Protein AF-A0A9D1IYU9-F1 (afdb_monomer_lite)

Foldseek 3Di:
DDDDDDDDDPDDDPPPPVVVVVVVVVVVVLPDDDDDDDDDDDDDDDDDDDDDDDDDDDDDDDDDDDDDDDDDDDDDDDDDDDDDDDDDDDDDDDDDDDDDDDDDDDDDDDDDDDDDDDDDDDDDDDDDPDDDDPDPPPDDPPPPVVVVVVVVVVVVVVVVVVVVVVVVVLVVVLVVQQDPVVVVVVCLVVCDLVVQVVVLVSQADADADPLDDPVVCSCFLPSVLVVPWDKDWDFDPPADPQKTKIFIDTPNHTFWIWIKHFDVPADSDPPGGHMDTPDIGTDCCSRPPDKAKAKEKEFPQKFKDKNNHTDDPVQWDPDQGDLPQPDPLCSVCSVRMTMGIGIRHDGAIDIWIAHNVRHTFDFPDDDRRYTYTHDDFAADKAKEKEFPQKFKGWQNHTDDPVQWPPDWDFPPQCPQVVVFFDTGTITMGIDGRDNDDIDMWIAHNVRHTWDAFDDDPRHTYTHHHADPVQCVVCVVVVVLLVVLVLCCVQCPPVCNVVSLVSNVVQADCSFPVNVVSVVVSVVCPPPGDHGDDAFPDKGKARWADRPDFKIKIKIFGHHPNHGFWIKIWMWGADPNDIHTHGMDIGGDD

Radius of gyration: 52.61 Å; chains: 1; bounding box: 148×77×118 Å

pLDDT: mean 76.28, std 24.3, range [25.34, 98.38]

Sequence (589 aa):
MSEENKGFDFTGLSADEDFDSFLESIRRDLDGTPAPRPAAPTAVEDRPEPAEERPAPRRAARAEKAQEPEPKAAAPRAAGTGASAEEQPPAKRERRPAKERRETDEARPVPAQREARPKPVRRQAPEIKWNPPPEEEEPPVRRGGFARALILYALVLLVVIAAGLAVLWKYLEAYEFTRPENVMEQFEQMANEQYWETAVTSSFVVSPSEFETESALVDELCLSLLRDGQMSYVEDEGYTDEAPIYLVSVNGIELCRVYMSPQAGGEAGFGLEYMSIDKVELLAEFIAPASRSISITAPADATVTLNGITVGESYISSEAPDASVLPELEPEAAELLCRYDIQGIYGTVEIAATSASGEQLEAVSSDRDGAVFPLPEGEVSVTVYAPEGAALSINGVELDESYKTGDSVTLALFEGLESYGEAPAMEAWEIGGLHLTPEISAVDASGAELSAPYLQDGAYVFQPAPDAELESSQRDYAEKFYELYSAFAANKDEKIDTNYYNILPYMYGGTPLGTRLASEYSSRLPSGGVAAGSYDEVEVTGFVAYGDNLYTCTVLLYNDDELAGSCEVAFIKASGKWYAAATVEYSFE

Secondary structure (DSSP, 8-state):
--------------HHHHHHHHHHHHHHHHS-PPPPPPP-------------------------------------------------------------------------------------------PPPP---PPP----HHHHHHHHHHHHHHHHHHHHHHHHHHHHHHHHHT-HHHHHHHHHHH--HHHHHHHHHHH------TT--HHHHHIIIIIHHHHHSPEEEEE-TT--SSS-EEEEEETTEEEEEEEEEEEEEEEEETTEEEEEEEEEEE-HHHHSPPPEEEEEEEETTSEEEETTEEPPGGGB-SSPP-GGGS-TT-GGGGGGEEEEEEEEE-S---EEEE-TTSPEEPPSEEETTEEE-------EEEEEEEETTPEEEETTEEPPGGGEEEEEE--GGGTT-TTT-PPPPEEEEEEEEESSPPPEEEE-TTSPBPPPPEEETTEEE--PPP-HHHHHHHHHHHHHHHHHHHHHHTTGGG-HHHHHHHHGGGB-TTSHHHHHHHHHHHHHTTT-PPPPPPPSEEEEEEEEESSTTEEEEEEEEEETTEEEEEEEEEEEEETTEEEEEEEEEEE--

Organism: NCBI:txid2840923

Structure (mmCIF, N/CA/C/O backbone):
data_AF-A0A9D1IYU9-F1
#
_entry.id   AF-A0A9D1IYU9-F1
#
loop_
_atom_site.group_PDB
_atom_site.id
_atom_site.type_symbol
_atom_site.label_atom_id
_atom_site.label_alt_id
_atom_site.label_comp_id
_atom_site.label_asym_id
_atom_site.label_entity_id
_atom_site.label_seq_id
_atom_site.pdbx_PDB_ins_code
_atom_site.Cartn_x
_atom_site.Cartn_y
_atom_site.Cartn_z
_atom_site.occupancy
_atom_site.B_iso_or_equiv
_atom_site.auth_seq_id
_atom_site.auth_comp_id
_atom_site.auth_asym_id
_atom_site.auth_atom_id
_atom_site.pdbx_PDB_model_num
ATOM 1 N N . MET A 1 1 ? -74.862 26.656 56.225 1.00 32.09 1 MET A N 1
ATOM 2 C CA . MET A 1 1 ? -75.130 25.209 56.149 1.00 32.09 1 MET A CA 1
ATOM 3 C C . MET A 1 1 ? -73.859 24.618 55.555 1.00 32.09 1 MET A C 1
ATOM 5 O O . MET A 1 1 ? -73.664 24.811 54.367 1.00 32.09 1 MET A O 1
ATOM 9 N N . SER A 1 2 ? -72.806 24.381 56.354 1.00 33.75 2 SER A N 1
ATOM 10 C CA . SER A 1 2 ? -72.567 23.184 57.207 1.00 33.75 2 SER A CA 1
ATOM 11 C C . SER A 1 2 ? -72.546 21.932 56.316 1.00 33.75 2 SER A C 1
ATOM 13 O O . SER A 1 2 ? -73.529 21.736 55.616 1.00 33.75 2 SER A O 1
ATOM 15 N N . GLU A 1 3 ? -71.493 21.120 56.188 1.00 31.08 3 GLU A N 1
ATOM 16 C CA . GLU A 1 3 ? -70.605 20.474 57.182 1.00 31.08 3 GLU A CA 1
ATOM 17 C C . GLU A 1 3 ? -69.223 20.178 56.531 1.00 31.08 3 GLU A C 1
ATOM 19 O O . GLU A 1 3 ? -69.150 19.891 55.340 1.00 31.08 3 GLU A O 1
ATOM 24 N N . GLU A 1 4 ? -68.102 20.519 57.179 1.00 33.19 4 GLU A N 1
ATOM 25 C CA . GLU A 1 4 ? -67.152 19.599 57.852 1.00 33.19 4 GLU A CA 1
ATOM 26 C C . GLU A 1 4 ? -66.686 18.376 57.033 1.00 33.19 4 GLU A C 1
ATOM 28 O O . GLU A 1 4 ? -67.374 17.364 56.955 1.00 33.19 4 GLU A O 1
ATOM 33 N N . ASN A 1 5 ? -65.440 18.420 56.537 1.00 30.39 5 ASN A N 1
ATOM 34 C CA . ASN A 1 5 ? -64.650 17.220 56.262 1.00 30.39 5 ASN A CA 1
ATOM 35 C C . ASN A 1 5 ? -63.283 17.369 56.948 1.00 30.39 5 ASN A C 1
ATOM 37 O O . ASN A 1 5 ? -62.543 18.317 56.682 1.00 30.39 5 ASN A O 1
ATOM 41 N N . LYS A 1 6 ? -63.006 16.480 57.905 1.00 31.50 6 LYS A N 1
ATOM 42 C CA . LYS A 1 6 ? -61.794 16.471 58.730 1.00 31.50 6 LYS A CA 1
ATOM 43 C C . LYS A 1 6 ? -60.612 15.974 57.903 1.00 31.50 6 LYS A C 1
ATOM 45 O O . LYS A 1 6 ? -60.683 14.896 57.321 1.00 31.50 6 LYS A O 1
ATOM 50 N N . GLY A 1 7 ? -59.532 16.751 57.898 1.00 25.34 7 GLY A N 1
ATOM 51 C CA . GLY A 1 7 ? -58.222 16.296 57.451 1.00 25.34 7 GLY A CA 1
ATOM 52 C C . GLY A 1 7 ? -57.623 15.281 58.425 1.00 25.34 7 GLY A C 1
ATOM 53 O O . GLY A 1 7 ? -57.858 15.357 59.633 1.00 25.34 7 GLY A O 1
ATOM 54 N N . PHE A 1 8 ? -56.842 14.354 57.880 1.00 27.89 8 PHE A N 1
ATOM 55 C CA . PHE A 1 8 ? -55.794 13.652 58.608 1.00 27.89 8 PHE A CA 1
ATOM 56 C C . PHE A 1 8 ? -54.462 14.035 57.967 1.00 27.89 8 PHE A C 1
ATOM 58 O O . PHE A 1 8 ? -54.282 13.908 56.758 1.00 27.89 8 PHE A O 1
ATOM 65 N N . ASP A 1 9 ? -53.600 14.582 58.812 1.00 27.75 9 ASP A N 1
ATOM 66 C CA . ASP A 1 9 ? -52.261 15.083 58.547 1.00 27.75 9 ASP A CA 1
ATOM 67 C C . ASP A 1 9 ? -51.272 13.934 58.799 1.00 27.75 9 ASP A C 1
ATOM 69 O O . ASP A 1 9 ? -51.313 13.315 59.864 1.00 27.75 9 ASP A O 1
ATOM 73 N N . PHE A 1 10 ? -50.430 13.626 57.815 1.00 28.00 10 PHE A N 1
ATOM 74 C CA . PHE A 1 10 ? -49.252 12.769 57.964 1.00 28.00 10 PHE A CA 1
ATOM 75 C C . PHE A 1 10 ? -48.022 13.615 57.638 1.00 28.00 10 PHE A C 1
ATOM 77 O O . PHE A 1 10 ? -47.369 13.446 56.614 1.00 28.00 10 PHE A O 1
ATOM 84 N N . THR A 1 11 ? -47.725 14.568 58.514 1.00 37.25 11 THR A N 1
ATOM 85 C CA . THR A 1 11 ? -46.403 15.180 58.613 1.00 37.25 11 THR A CA 1
ATOM 86 C C . THR A 1 11 ? -45.730 14.615 59.856 1.00 37.25 11 THR A C 1
ATOM 88 O O . THR A 1 11 ? -46.126 14.899 60.985 1.00 37.25 11 THR A O 1
ATOM 91 N N . GLY A 1 12 ? -44.740 13.744 59.659 1.00 32.81 12 GLY A N 1
ATOM 92 C CA . GLY A 1 12 ? -43.991 13.208 60.791 1.00 32.81 12 GLY A CA 1
ATOM 93 C C . GLY A 1 12 ? -43.096 12.013 60.511 1.00 32.81 12 GLY A C 1
ATOM 94 O O . GLY A 1 12 ? -43.104 11.112 61.331 1.00 32.81 12 GLY A O 1
ATOM 95 N N . LEU A 1 13 ? -42.346 12.001 59.407 1.00 29.67 13 LEU A N 1
ATOM 96 C CA . LEU A 1 13 ? -41.109 11.225 59.255 1.00 29.67 13 LEU A CA 1
ATOM 97 C C . LEU A 1 13 ? -40.221 12.014 58.282 1.00 29.67 13 LEU A C 1
ATOM 99 O O . LEU A 1 13 ? -40.523 12.119 57.096 1.00 29.67 13 LEU A O 1
ATOM 103 N N . SER A 1 14 ? -39.207 12.687 58.816 1.00 33.47 14 SER A N 1
ATOM 104 C CA . SER A 1 14 ? -38.203 13.437 58.062 1.00 33.47 14 SER A CA 1
ATOM 105 C C . SER A 1 14 ? -37.284 12.456 57.332 1.00 33.47 14 SER A C 1
ATOM 107 O O . SER A 1 14 ? -36.413 11.863 57.954 1.00 33.47 14 SER A O 1
ATOM 109 N N . ALA A 1 15 ? -37.497 12.286 56.027 1.00 45.34 15 ALA A N 1
ATOM 110 C CA . ALA A 1 15 ? -36.732 11.384 55.162 1.00 45.34 15 ALA A CA 1
ATOM 111 C C . ALA A 1 15 ? -35.329 11.908 54.782 1.00 45.34 15 ALA A C 1
ATOM 113 O O . ALA A 1 15 ? -34.559 11.180 54.165 1.00 45.34 15 ALA A O 1
ATOM 114 N N . ASP A 1 16 ? -34.985 13.142 55.162 1.00 41.44 16 ASP A N 1
ATOM 115 C CA . ASP A 1 16 ? -33.751 13.790 54.702 1.00 41.44 16 ASP A CA 1
ATOM 116 C C . ASP A 1 16 ? -32.541 13.551 55.634 1.00 41.44 16 ASP A C 1
ATOM 118 O O . ASP A 1 16 ? -31.410 13.562 55.164 1.00 41.44 16 ASP A O 1
ATOM 122 N N . GLU A 1 17 ? -32.733 13.279 56.936 1.00 37.38 17 GLU A N 1
ATOM 123 C CA . GLU A 1 17 ? -31.607 13.065 57.879 1.00 37.38 17 GLU A CA 1
ATOM 124 C C . GLU A 1 17 ? -31.064 11.622 57.864 1.00 37.38 17 GLU A C 1
ATOM 126 O O . GLU A 1 17 ? -29.860 11.411 58.019 1.00 37.38 17 GLU A O 1
ATOM 131 N N . ASP A 1 18 ? -31.922 10.625 57.623 1.00 50.09 18 ASP A N 1
ATOM 132 C CA . ASP A 1 18 ? -31.499 9.220 57.544 1.00 50.09 18 ASP A CA 1
ATOM 133 C C . ASP A 1 18 ? -30.728 8.933 56.244 1.00 50.09 18 ASP A C 1
ATOM 135 O O . ASP A 1 18 ? -29.793 8.130 56.239 1.00 50.09 18 ASP A O 1
ATOM 139 N N . PHE A 1 19 ? -31.066 9.641 55.161 1.00 44.47 19 PHE A N 1
ATOM 140 C CA . PHE A 1 19 ? -30.461 9.472 53.841 1.00 44.47 19 PHE A CA 1
ATOM 141 C C . PHE A 1 19 ? -29.003 9.945 53.795 1.00 44.47 19 PHE A C 1
ATOM 143 O O . PHE A 1 19 ? -28.133 9.205 53.332 1.00 44.47 19 PHE A O 1
ATOM 150 N N . ASP A 1 20 ? -28.707 11.121 54.356 1.00 40.91 20 ASP A N 1
ATOM 151 C CA . ASP A 1 20 ? -27.328 11.608 54.453 1.00 40.91 20 ASP A CA 1
ATOM 152 C C . ASP A 1 20 ? -26.479 10.700 55.358 1.00 40.91 20 ASP A C 1
ATOM 154 O O . ASP A 1 20 ? -25.334 10.407 55.023 1.00 40.91 20 ASP A O 1
ATOM 158 N N . SER A 1 21 ? -27.047 10.155 56.444 1.00 42.81 21 SER A N 1
ATOM 159 C CA . SER A 1 21 ? -26.334 9.225 57.338 1.00 42.81 21 SER A CA 1
ATOM 160 C C . SER A 1 21 ? -26.029 7.867 56.686 1.00 42.81 21 SER A C 1
ATOM 162 O O . SER A 1 21 ? -24.976 7.273 56.930 1.00 42.81 21 SER A O 1
ATOM 164 N N . PHE A 1 22 ? -26.924 7.392 55.815 1.00 47.94 22 PHE A N 1
ATOM 165 C CA . PHE A 1 22 ? -26.756 6.163 55.043 1.00 47.94 22 PHE A CA 1
ATOM 166 C C . PHE A 1 22 ? -25.687 6.334 53.957 1.00 47.94 22 PHE A C 1
ATOM 168 O O . PHE A 1 22 ? -24.785 5.503 53.839 1.00 47.94 22 PHE A O 1
ATOM 175 N N . LEU A 1 23 ? -25.711 7.454 53.227 1.00 44.62 23 LEU A N 1
ATOM 176 C CA . LEU A 1 23 ? -24.672 7.788 52.251 1.00 44.62 23 LEU A CA 1
ATOM 177 C C . LEU A 1 23 ? -23.307 8.035 52.914 1.00 44.62 23 LEU A C 1
ATOM 179 O O . LEU A 1 23 ? -22.273 7.666 52.355 1.00 44.62 23 LEU A O 1
ATOM 183 N N . GLU A 1 24 ? -23.283 8.609 54.118 1.00 43.72 24 GLU A N 1
ATOM 184 C CA . GLU A 1 24 ? -22.059 8.811 54.899 1.00 43.72 24 GLU A CA 1
ATOM 185 C C . GLU A 1 24 ? -21.515 7.484 55.465 1.00 43.72 24 GLU A C 1
ATOM 187 O O . GLU A 1 24 ? -20.300 7.286 55.503 1.00 43.72 24 GLU A O 1
ATOM 192 N N . SER A 1 25 ? -22.389 6.525 55.801 1.00 44.06 25 SER A N 1
ATOM 193 C CA . SER A 1 25 ? -22.010 5.146 56.152 1.00 44.06 25 SER A CA 1
ATOM 194 C C . SER A 1 25 ? -21.379 4.405 54.971 1.00 44.06 25 SER A C 1
ATOM 196 O O . SER A 1 25 ? -20.359 3.741 55.146 1.00 44.06 25 SER A O 1
ATOM 198 N N . ILE A 1 26 ? -21.937 4.559 53.767 1.00 48.25 26 ILE A N 1
ATOM 199 C CA . ILE A 1 26 ? -21.393 3.956 52.540 1.00 48.25 26 ILE A CA 1
ATOM 200 C C . ILE A 1 26 ? -20.048 4.598 52.167 1.00 48.25 26 ILE A C 1
ATOM 202 O O . ILE A 1 26 ? -19.090 3.880 51.889 1.00 48.25 26 ILE A O 1
ATOM 206 N N . ARG A 1 27 ? -19.919 5.934 52.243 1.00 50.19 27 ARG A N 1
ATOM 207 C CA . ARG A 1 27 ? -18.626 6.624 52.041 1.00 50.19 27 ARG A CA 1
ATOM 208 C C . ARG A 1 27 ? -17.561 6.175 53.042 1.00 50.19 27 ARG A C 1
ATOM 210 O O . ARG A 1 27 ? -16.413 5.979 52.660 1.00 50.19 27 ARG A O 1
ATOM 217 N N . ARG A 1 28 ? -17.932 5.978 54.311 1.00 46.62 28 ARG A N 1
ATOM 218 C CA . ARG A 1 28 ? -17.003 5.543 55.365 1.00 46.62 28 ARG A CA 1
ATOM 219 C C . ARG A 1 28 ? -16.474 4.124 55.146 1.00 46.62 28 ARG A C 1
ATOM 221 O O . ARG A 1 28 ? -15.321 3.863 55.482 1.00 46.62 28 ARG A O 1
ATOM 228 N N . ASP A 1 29 ? -17.294 3.231 54.604 1.00 44.78 29 ASP A N 1
ATOM 229 C CA . ASP A 1 29 ? -16.886 1.853 54.317 1.00 44.78 29 ASP A CA 1
ATOM 230 C C . ASP A 1 29 ? -16.077 1.741 53.009 1.00 44.78 29 ASP A C 1
ATOM 232 O O . ASP A 1 29 ? -15.256 0.831 52.884 1.00 44.78 29 ASP A O 1
ATOM 236 N N . LEU A 1 30 ? -16.225 2.700 52.084 1.00 43.97 30 LEU A N 1
ATOM 237 C CA . LEU A 1 30 ? -15.418 2.811 50.858 1.00 43.97 30 LEU A CA 1
ATOM 238 C C . LEU A 1 30 ? -14.024 3.440 51.098 1.00 43.97 30 LEU A C 1
ATOM 240 O O . LEU A 1 30 ? -13.052 2.995 50.493 1.00 43.97 30 LEU A O 1
ATOM 244 N N . ASP A 1 31 ? -13.877 4.392 52.031 1.00 38.91 31 ASP A N 1
ATOM 245 C CA . ASP A 1 31 ? -12.594 5.064 52.358 1.00 38.91 31 ASP A CA 1
ATOM 246 C C . ASP A 1 31 ? -11.665 4.268 53.315 1.00 38.91 31 ASP A C 1
ATOM 248 O O . ASP A 1 31 ? -10.615 4.747 53.770 1.00 38.91 31 ASP A O 1
ATOM 252 N N . GLY A 1 32 ? -12.024 3.027 53.651 1.00 31.98 32 GLY A N 1
ATOM 253 C CA . GLY A 1 32 ? -11.310 2.179 54.607 1.00 31.98 32 GLY A CA 1
ATOM 254 C C . GLY A 1 32 ? -9.959 1.656 54.108 1.00 31.98 32 GLY A C 1
ATOM 255 O O . GLY A 1 32 ? -9.826 0.484 53.763 1.00 31.98 32 GLY A O 1
ATOM 256 N N . THR A 1 33 ? -8.912 2.486 54.156 1.00 33.78 33 THR A N 1
ATOM 257 C CA . THR A 1 33 ? -7.514 2.026 54.038 1.00 33.78 33 THR A CA 1
ATOM 258 C C . THR A 1 33 ? -7.234 0.965 55.121 1.00 33.78 33 THR A C 1
ATOM 260 O O . THR A 1 33 ? -7.524 1.211 56.298 1.00 33.78 33 THR A O 1
ATOM 263 N N . PRO A 1 34 ? -6.655 -0.208 54.798 1.00 30.23 34 PRO A N 1
ATOM 264 C CA . PRO A 1 34 ? -6.531 -1.296 55.762 1.00 30.23 34 PRO A CA 1
ATOM 265 C C . PRO A 1 34 ? -5.536 -0.939 56.876 1.00 30.23 34 PRO A C 1
ATOM 267 O O . PRO A 1 34 ? -4.337 -0.779 56.641 1.00 30.23 34 PRO A O 1
ATOM 270 N N . ALA A 1 35 ? -6.022 -0.848 58.116 1.00 27.22 35 ALA A N 1
ATOM 271 C CA . ALA A 1 35 ? -5.172 -0.719 59.298 1.00 27.22 35 ALA A CA 1
ATOM 272 C C . ALA A 1 35 ? -4.438 -2.051 59.602 1.00 27.22 35 ALA A C 1
ATOM 274 O O . ALA A 1 35 ? -4.952 -3.137 59.320 1.00 27.22 35 ALA A O 1
ATOM 275 N N . PRO A 1 36 ? -3.210 -1.990 60.148 1.00 28.44 36 PRO A N 1
ATOM 276 C CA . PRO A 1 36 ? -2.178 -3.001 59.939 1.00 28.44 36 PRO A CA 1
ATOM 277 C C . PRO A 1 36 ? -2.365 -4.255 60.799 1.00 28.44 36 PRO A C 1
ATOM 279 O O . PRO A 1 36 ? -2.756 -4.197 61.965 1.00 28.44 36 PRO A O 1
ATOM 282 N N . ARG A 1 37 ? -1.992 -5.408 60.228 1.00 29.33 37 ARG A N 1
ATOM 283 C CA . ARG A 1 37 ? -1.909 -6.689 60.944 1.00 29.33 37 ARG A CA 1
ATOM 284 C C . ARG A 1 37 ? -0.884 -6.620 62.091 1.00 29.33 37 ARG A C 1
ATOM 286 O O . ARG A 1 37 ? 0.210 -6.091 61.888 1.00 29.33 37 ARG A O 1
ATOM 293 N N . PRO A 1 38 ? -1.179 -7.200 63.269 1.00 27.81 38 PRO A N 1
ATOM 294 C CA . PRO A 1 38 ? -0.224 -7.267 64.368 1.00 27.81 38 PRO A CA 1
ATOM 295 C C . PRO A 1 38 ? 0.921 -8.242 64.056 1.00 27.81 38 PRO A C 1
ATOM 297 O O . PRO A 1 38 ? 0.710 -9.351 63.563 1.00 27.81 38 PRO A O 1
ATOM 300 N N . ALA A 1 39 ? 2.141 -7.800 64.363 1.00 28.30 39 ALA A N 1
ATOM 301 C CA . ALA A 1 39 ? 3.390 -8.522 64.156 1.00 28.30 39 ALA A CA 1
ATOM 302 C C . ALA A 1 39 ? 3.570 -9.717 65.113 1.00 28.30 39 ALA A C 1
ATOM 304 O O . ALA A 1 39 ? 3.236 -9.648 66.296 1.00 28.30 39 ALA A O 1
ATOM 305 N N . ALA A 1 40 ? 4.209 -10.773 64.607 1.00 27.17 40 ALA A N 1
ATOM 306 C CA . ALA A 1 40 ? 4.850 -11.845 65.371 1.00 27.17 40 ALA A CA 1
ATOM 307 C C . ALA A 1 40 ? 6.232 -12.144 64.733 1.00 27.17 40 ALA A C 1
ATOM 309 O O . ALA A 1 40 ? 6.460 -11.759 63.588 1.00 27.17 40 ALA A O 1
ATOM 310 N N . PRO A 1 41 ? 7.191 -12.719 65.480 1.00 29.92 41 PRO A N 1
ATOM 311 C CA . PRO A 1 41 ? 8.504 -12.108 65.684 1.00 29.92 41 PRO A CA 1
ATOM 312 C C . PRO A 1 41 ? 9.576 -12.420 64.631 1.00 29.92 41 PRO A C 1
ATOM 314 O O . PRO A 1 41 ? 9.540 -13.403 63.898 1.00 29.92 41 PRO A O 1
ATOM 317 N N . THR A 1 42 ? 10.566 -11.534 64.663 1.00 27.64 42 THR A N 1
ATOM 318 C CA . THR A 1 42 ? 11.808 -11.410 63.901 1.00 27.64 42 THR A CA 1
ATOM 319 C C . THR A 1 42 ? 12.694 -12.660 63.854 1.00 27.64 42 THR A C 1
ATOM 321 O O . THR A 1 42 ? 13.086 -13.204 64.886 1.00 27.64 42 THR A O 1
ATOM 324 N N . ALA A 1 43 ? 13.143 -13.003 62.643 1.00 29.06 43 ALA A N 1
ATOM 325 C CA . ALA A 1 43 ? 14.368 -13.756 62.387 1.00 29.06 43 ALA A CA 1
ATOM 326 C C . ALA A 1 43 ? 15.229 -12.983 61.367 1.00 29.06 43 ALA A C 1
ATOM 328 O O . ALA A 1 43 ? 14.953 -12.980 60.176 1.00 29.06 43 ALA A O 1
ATOM 329 N N . VAL A 1 44 ? 16.191 -12.250 61.931 1.00 31.17 44 VAL A N 1
ATOM 330 C CA . VAL A 1 44 ? 17.541 -11.884 61.462 1.00 31.17 44 VAL A CA 1
ATOM 331 C C . VAL A 1 44 ? 17.816 -11.888 59.946 1.00 31.17 44 VAL A C 1
ATOM 333 O O . VAL A 1 44 ? 17.890 -12.937 59.312 1.00 31.17 44 VAL A O 1
ATOM 336 N N . GLU A 1 45 ? 18.077 -10.679 59.434 1.00 27.45 45 GLU A N 1
ATOM 337 C CA . GLU A 1 45 ? 18.770 -10.367 58.178 1.00 27.45 45 GLU A CA 1
ATOM 338 C C . GLU A 1 45 ? 20.167 -11.001 58.115 1.00 27.45 45 GLU A C 1
ATOM 340 O O . GLU A 1 45 ? 20.928 -10.914 59.081 1.00 27.45 45 GLU A O 1
ATOM 345 N N . ASP A 1 46 ? 20.552 -11.497 56.938 1.00 28.14 46 ASP A N 1
ATOM 346 C CA . ASP A 1 46 ? 21.954 -11.456 56.532 1.00 28.14 46 ASP A CA 1
ATOM 347 C C . ASP A 1 46 ? 22.086 -10.858 55.126 1.00 28.14 46 ASP A C 1
ATOM 349 O O . ASP A 1 46 ? 21.244 -11.055 54.245 1.00 28.14 46 ASP A O 1
ATOM 353 N N . ARG A 1 47 ? 23.122 -10.034 54.991 1.00 30.61 47 ARG A N 1
ATOM 354 C CA . ARG A 1 47 ? 23.415 -9.104 53.894 1.00 30.61 47 ARG A CA 1
ATOM 355 C C . ARG A 1 47 ? 24.040 -9.814 52.676 1.00 30.61 47 ARG A C 1
ATOM 357 O O . ARG A 1 47 ? 24.562 -10.916 52.813 1.00 30.61 47 ARG A O 1
ATOM 364 N N . PRO A 1 48 ? 24.063 -9.161 51.497 1.00 36.62 48 PRO A N 1
ATOM 365 C CA . PRO A 1 48 ? 24.555 -9.729 50.241 1.00 36.62 48 PRO A CA 1
ATOM 366 C C . PRO A 1 48 ? 26.028 -9.382 49.959 1.00 36.62 48 PRO A C 1
ATOM 368 O O . PRO A 1 48 ? 26.490 -8.342 50.422 1.00 36.62 48 PRO A O 1
ATOM 371 N N . GLU A 1 49 ? 26.715 -10.219 49.161 1.00 29.66 49 GLU A N 1
ATOM 372 C CA . GLU A 1 49 ? 27.819 -9.911 48.209 1.00 29.66 49 GLU A CA 1
ATOM 373 C C . GLU A 1 49 ? 28.484 -11.225 47.682 1.00 29.66 49 GLU A C 1
ATOM 375 O O . GLU A 1 49 ? 28.328 -12.257 48.334 1.00 29.66 49 GLU A O 1
ATOM 380 N N . PRO A 1 50 ? 29.306 -11.249 46.601 1.00 37.28 50 PRO A N 1
ATOM 381 C CA . PRO A 1 50 ? 29.053 -10.838 45.210 1.00 37.28 50 PRO A CA 1
ATOM 382 C C . PRO A 1 50 ? 29.527 -11.886 44.144 1.00 37.28 50 PRO A C 1
ATOM 384 O O . PRO A 1 50 ? 30.175 -12.872 44.466 1.00 37.28 50 PRO A O 1
ATOM 387 N N . ALA A 1 51 ? 29.192 -11.615 42.870 1.00 29.44 51 ALA A N 1
ATOM 388 C CA . ALA A 1 51 ? 29.828 -11.976 41.579 1.00 29.44 51 ALA A CA 1
ATOM 389 C C . ALA A 1 51 ? 30.557 -13.329 41.350 1.00 29.44 51 ALA A C 1
ATOM 391 O O . ALA A 1 51 ? 31.547 -13.616 42.007 1.00 29.44 51 ALA A O 1
ATOM 392 N N . GLU A 1 52 ? 30.227 -14.019 40.240 1.00 30.00 52 GLU A N 1
ATOM 393 C CA . GLU A 1 52 ? 31.246 -14.506 39.284 1.00 30.00 52 GLU A CA 1
ATOM 394 C C . GLU A 1 52 ? 30.673 -14.869 37.894 1.00 30.00 52 GLU A C 1
ATOM 396 O O . GLU A 1 52 ? 29.568 -15.390 37.744 1.00 30.00 52 GLU A O 1
ATOM 401 N N . GLU A 1 53 ? 31.454 -14.530 36.867 1.00 27.61 53 GLU A N 1
ATOM 402 C CA . GLU A 1 53 ? 31.193 -14.633 35.430 1.00 27.61 53 GLU A CA 1
ATOM 403 C C . GLU A 1 53 ? 31.614 -15.989 34.813 1.00 27.61 53 GLU A C 1
ATOM 405 O O . GLU A 1 53 ? 32.730 -16.441 35.047 1.00 27.61 53 GLU A O 1
ATOM 410 N N . ARG A 1 54 ? 30.801 -16.480 33.849 1.00 27.70 54 ARG A N 1
ATOM 411 C CA . ARG A 1 54 ? 31.154 -17.271 32.625 1.00 27.70 54 ARG A CA 1
ATOM 412 C C . ARG A 1 54 ? 31.759 -18.694 32.795 1.00 27.70 54 ARG A C 1
ATOM 414 O O . ARG A 1 54 ? 32.255 -19.024 33.860 1.00 27.70 54 ARG A O 1
ATOM 421 N N . PRO A 1 55 ? 31.829 -19.548 31.734 1.00 38.78 55 PRO A N 1
ATOM 422 C CA . PRO A 1 55 ? 31.325 -19.425 30.353 1.00 38.78 55 PRO A CA 1
ATOM 423 C C . PRO A 1 55 ? 30.473 -20.620 29.842 1.00 38.78 55 PRO A C 1
ATOM 425 O O . PRO A 1 55 ? 30.427 -21.705 30.414 1.00 38.78 55 PRO A O 1
ATOM 428 N N . ALA A 1 56 ? 29.859 -20.411 28.673 1.00 33.88 56 ALA A N 1
ATOM 429 C CA . ALA A 1 56 ? 29.238 -21.424 27.815 1.00 33.88 56 ALA A CA 1
ATOM 430 C C . ALA A 1 56 ? 30.231 -22.465 27.248 1.00 33.88 56 ALA A C 1
ATOM 432 O O . ALA A 1 56 ? 31.420 -22.168 27.094 1.00 33.88 56 ALA A O 1
ATOM 433 N N . PRO A 1 57 ? 29.715 -23.601 26.738 1.00 33.16 57 PRO A N 1
ATOM 434 C CA . PRO A 1 57 ? 30.272 -24.172 25.517 1.00 33.16 57 PRO A CA 1
ATOM 435 C C . PRO A 1 57 ? 29.228 -24.438 24.418 1.00 33.16 57 PRO A C 1
ATOM 437 O O . PRO A 1 57 ? 28.058 -24.733 24.644 1.00 33.16 57 PRO A O 1
ATOM 440 N N . ARG A 1 58 ? 29.727 -24.313 23.187 1.00 27.86 58 ARG A N 1
ATOM 441 C CA . ARG A 1 58 ? 29.074 -24.526 21.891 1.00 27.86 58 ARG A CA 1
ATOM 442 C C . ARG A 1 58 ? 28.786 -26.007 21.588 1.00 27.86 58 ARG A C 1
ATOM 444 O O . ARG A 1 58 ? 29.605 -26.860 21.899 1.00 27.86 58 ARG A O 1
ATOM 451 N N . ARG A 1 59 ? 27.703 -26.206 20.815 1.00 27.83 59 ARG A N 1
ATOM 452 C CA . ARG A 1 59 ? 27.457 -27.163 19.701 1.00 27.83 59 ARG A CA 1
ATOM 453 C C . ARG A 1 59 ? 27.999 -28.602 19.808 1.00 27.83 59 ARG A C 1
ATOM 455 O O . ARG A 1 59 ? 29.205 -28.790 19.736 1.00 27.83 59 ARG A O 1
ATOM 462 N N . ALA A 1 60 ? 27.106 -29.586 19.621 1.00 28.25 60 ALA A N 1
ATOM 463 C CA . ALA A 1 60 ? 27.195 -30.553 18.509 1.00 28.25 60 ALA A CA 1
ATOM 464 C C . ALA A 1 60 ? 25.945 -31.459 18.365 1.00 28.25 60 ALA A C 1
ATOM 466 O O . ALA A 1 60 ? 25.518 -32.098 19.314 1.00 28.25 60 ALA A O 1
ATOM 467 N N . ALA A 1 61 ? 25.453 -31.523 17.121 1.00 28.56 61 ALA A N 1
ATOM 468 C CA . ALA A 1 61 ? 25.018 -32.703 16.354 1.00 28.56 61 ALA A CA 1
ATOM 469 C C . ALA A 1 61 ? 23.917 -33.668 16.870 1.00 28.56 61 ALA A C 1
ATOM 471 O O . ALA A 1 61 ? 24.161 -34.575 17.653 1.00 28.56 61 ALA A O 1
ATOM 472 N N . ARG A 1 62 ? 22.739 -33.557 16.231 1.00 26.88 62 ARG A N 1
ATOM 473 C CA . ARG A 1 62 ? 22.108 -34.546 15.318 1.00 26.88 62 ARG A CA 1
ATOM 474 C C . ARG A 1 62 ? 22.388 -36.045 15.565 1.00 26.88 62 ARG A C 1
ATOM 476 O O . ARG A 1 62 ? 23.469 -36.501 15.208 1.00 26.88 62 ARG A O 1
ATOM 483 N N . ALA A 1 63 ? 21.346 -36.809 15.931 1.00 28.05 63 ALA A N 1
ATOM 484 C CA . ALA A 1 63 ? 20.880 -38.044 15.256 1.00 28.05 63 ALA A CA 1
ATOM 485 C C . ALA A 1 63 ? 19.795 -38.792 16.068 1.00 28.05 63 ALA A C 1
ATOM 487 O O . ALA A 1 63 ? 20.066 -39.152 17.200 1.00 28.05 63 ALA A O 1
ATOM 488 N N . GLU A 1 64 ? 18.634 -39.084 15.458 1.00 30.22 64 GLU A N 1
ATOM 489 C CA . GLU A 1 64 ? 17.823 -40.332 15.570 1.00 30.22 64 GLU A CA 1
ATOM 490 C C . GLU A 1 64 ? 16.506 -40.107 14.794 1.00 30.22 64 GLU A C 1
ATOM 492 O O . GLU A 1 64 ? 15.813 -39.129 15.035 1.00 30.22 64 GLU A O 1
ATOM 497 N N . LYS A 1 65 ? 16.227 -40.736 13.643 1.00 29.08 65 LYS A N 1
ATOM 498 C CA . LYS A 1 65 ? 15.781 -42.121 13.367 1.00 29.08 65 LYS A CA 1
ATOM 499 C C . LYS A 1 65 ? 14.541 -42.600 14.149 1.00 29.08 65 LYS A C 1
ATOM 501 O O . LYS A 1 65 ? 14.658 -43.116 15.245 1.00 29.08 65 LYS A O 1
ATOM 506 N N . ALA A 1 66 ? 13.410 -42.536 13.435 1.00 28.38 66 ALA A N 1
ATOM 507 C CA . ALA A 1 66 ? 12.400 -43.579 13.207 1.00 28.38 66 ALA A CA 1
ATOM 508 C C . ALA A 1 66 ? 11.754 -44.304 14.403 1.00 28.38 66 ALA A C 1
ATOM 510 O O . ALA A 1 66 ? 12.388 -45.157 15.014 1.00 28.38 66 ALA A O 1
ATOM 511 N N . GLN A 1 67 ? 10.430 -44.145 14.540 1.00 30.27 67 GLN A N 1
ATOM 512 C CA . GLN A 1 67 ? 9.496 -45.276 14.651 1.00 30.27 67 GLN A CA 1
ATOM 513 C C . GLN A 1 67 ? 8.032 -44.839 14.456 1.00 30.27 67 GLN A C 1
ATOM 515 O O . GLN A 1 67 ? 7.505 -44.019 15.198 1.00 30.27 67 GLN A O 1
ATOM 520 N N . GLU A 1 68 ? 7.399 -45.428 13.445 1.00 31.97 68 GLU A N 1
ATOM 521 C CA . GLU A 1 68 ? 5.948 -45.622 13.315 1.00 31.97 68 GLU A CA 1
ATOM 522 C C . GLU A 1 68 ? 5.527 -46.838 14.180 1.00 31.97 68 GLU A C 1
ATOM 524 O O . GLU A 1 68 ? 6.399 -47.667 14.482 1.00 31.97 68 GLU A O 1
ATOM 529 N N . PRO A 1 69 ? 4.245 -46.999 14.583 1.00 37.34 69 PRO A N 1
ATOM 530 C CA . PRO A 1 69 ? 3.234 -47.508 13.640 1.00 37.34 69 PRO A CA 1
ATOM 531 C C . PRO A 1 69 ? 1.797 -46.933 13.770 1.00 37.34 69 PRO A C 1
ATOM 533 O O . PRO A 1 69 ? 1.302 -46.635 14.855 1.00 37.34 69 PRO A O 1
ATOM 536 N N . GLU A 1 70 ? 1.131 -46.867 12.613 1.00 31.38 70 GLU A N 1
ATOM 537 C CA . GLU A 1 70 ? -0.314 -46.817 12.285 1.00 31.38 70 GLU A CA 1
ATOM 538 C C . GLU A 1 70 ? -1.245 -47.860 13.008 1.00 31.38 70 GLU A C 1
ATOM 540 O O . GLU A 1 70 ? -0.743 -48.756 13.690 1.00 31.38 70 GLU A O 1
ATOM 545 N N . PRO A 1 71 ? -2.579 -47.969 12.725 1.00 54.03 71 PRO A N 1
ATOM 546 C CA . PRO A 1 71 ? -3.662 -46.966 12.598 1.00 54.03 71 PRO A CA 1
ATOM 547 C C . PRO A 1 71 ? -5.025 -47.481 13.183 1.00 54.03 71 PRO A C 1
ATOM 549 O O . PRO A 1 71 ? -5.118 -48.599 13.691 1.00 54.03 71 PRO A O 1
ATOM 552 N N . LYS A 1 72 ? -6.127 -46.714 13.046 1.00 30.70 72 LYS A N 1
ATOM 553 C CA . LYS A 1 72 ? -7.541 -47.194 12.928 1.00 30.70 72 LYS A CA 1
ATOM 554 C C . LYS A 1 72 ? -8.455 -45.996 12.595 1.00 30.70 72 LYS A C 1
ATOM 556 O O . LYS A 1 72 ? -8.638 -45.123 13.427 1.00 30.70 72 LYS A O 1
ATOM 561 N N . ALA A 1 73 ? -8.841 -45.774 11.337 1.00 30.45 73 ALA A N 1
ATOM 562 C CA . ALA A 1 73 ? -9.970 -46.377 10.609 1.00 30.45 73 ALA A CA 1
ATOM 563 C C . ALA A 1 73 ? -11.367 -46.030 11.173 1.00 30.45 73 ALA A C 1
ATOM 565 O O . ALA A 1 73 ? -11.774 -46.590 12.185 1.00 30.45 73 ALA A O 1
ATOM 566 N N . ALA A 1 74 ? -12.119 -45.191 10.444 1.00 30.33 74 ALA A N 1
ATOM 567 C CA . ALA A 1 74 ? -13.334 -45.574 9.696 1.00 30.33 74 ALA A CA 1
ATOM 568 C C . ALA A 1 74 ? -14.399 -44.453 9.658 1.00 30.33 74 ALA A C 1
ATOM 570 O O . ALA A 1 74 ? -15.119 -44.221 10.623 1.00 30.33 74 ALA A O 1
ATOM 571 N N . ALA A 1 75 ? -14.545 -43.828 8.484 1.00 34.12 75 ALA A N 1
ATOM 572 C CA . ALA A 1 75 ? -15.812 -43.256 8.012 1.00 34.12 75 ALA A CA 1
ATOM 573 C C . ALA A 1 75 ? -16.772 -44.389 7.569 1.00 34.12 75 ALA A C 1
ATOM 575 O O . ALA A 1 75 ? -16.319 -45.530 7.411 1.00 34.12 75 ALA A O 1
ATOM 576 N N . PRO A 1 76 ? -18.072 -44.119 7.325 1.00 43.75 76 PRO A N 1
ATOM 577 C CA . PRO A 1 76 ? -18.523 -43.750 5.962 1.00 43.75 76 PRO A CA 1
ATOM 578 C C . PRO A 1 76 ? -19.555 -42.587 5.944 1.00 43.75 76 PRO A C 1
ATOM 580 O O . PRO A 1 76 ? -20.279 -42.399 6.911 1.00 43.75 76 PRO A O 1
ATOM 583 N N . ARG A 1 77 ? -19.539 -41.673 4.948 1.00 31.09 77 ARG A N 1
ATOM 584 C CA . ARG A 1 77 ? -20.267 -41.672 3.636 1.00 31.09 77 ARG A CA 1
ATOM 585 C C . ARG A 1 77 ? -21.810 -41.744 3.765 1.00 31.09 77 ARG A C 1
ATOM 587 O O . ARG A 1 77 ? -22.292 -42.598 4.486 1.00 31.09 77 ARG A O 1
ATOM 594 N N . ALA A 1 78 ? -22.656 -41.014 3.026 1.00 30.48 78 ALA A N 1
ATOM 595 C CA . ALA A 1 78 ? -22.502 -40.063 1.917 1.00 30.48 78 ALA A CA 1
ATOM 596 C C . ALA A 1 78 ? -23.868 -39.415 1.541 1.00 30.48 78 ALA A C 1
ATOM 598 O O . ALA A 1 78 ? -24.909 -40.002 1.811 1.00 30.48 78 ALA A O 1
ATOM 599 N N . ALA A 1 79 ? -23.779 -38.308 0.784 1.00 28.09 79 ALA A N 1
ATOM 600 C CA . ALA A 1 79 ? -24.605 -37.891 -0.369 1.00 28.09 79 ALA A CA 1
ATOM 601 C C . ALA A 1 79 ? -26.042 -37.333 -0.205 1.00 28.09 79 ALA A C 1
ATOM 603 O O . ALA A 1 79 ? -26.928 -37.997 0.318 1.00 28.09 79 ALA A O 1
ATOM 604 N N . GLY A 1 80 ? -26.290 -36.198 -0.890 1.00 26.98 80 GLY A N 1
ATOM 605 C CA . GLY A 1 80 ? -27.504 -36.013 -1.706 1.00 26.98 80 GLY A CA 1
ATOM 606 C C . GLY A 1 80 ? -28.224 -34.653 -1.661 1.00 26.98 80 GLY A C 1
ATOM 607 O O . GLY A 1 80 ? -29.152 -34.494 -0.887 1.00 26.98 80 GLY A O 1
ATOM 608 N N . THR A 1 81 ? -27.833 -33.728 -2.550 1.00 26.14 81 THR A N 1
ATOM 609 C CA . THR A 1 81 ? -28.664 -32.827 -3.402 1.00 26.14 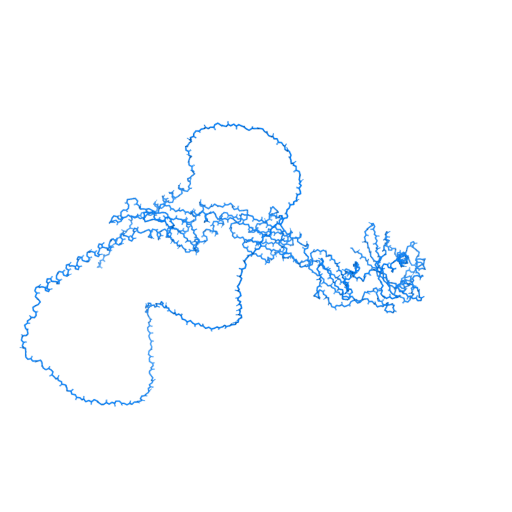81 THR A CA 1
ATOM 610 C C . THR A 1 81 ? -30.133 -32.482 -3.054 1.00 26.14 81 THR A C 1
ATOM 612 O O . THR A 1 81 ? -30.970 -33.378 -3.016 1.00 26.14 81 THR A O 1
ATOM 615 N N . GLY A 1 82 ? -30.479 -31.179 -3.138 1.00 26.22 82 GLY A N 1
ATOM 616 C CA . GLY A 1 82 ? -31.639 -30.702 -3.931 1.00 26.22 82 GLY A CA 1
ATOM 617 C C . GLY A 1 82 ? -32.744 -29.854 -3.256 1.00 26.22 82 GLY A C 1
ATOM 618 O O . GLY A 1 82 ? -33.605 -30.405 -2.591 1.00 26.22 82 GLY A O 1
ATOM 619 N N . ALA A 1 83 ? -32.750 -28.548 -3.572 1.00 27.64 83 ALA A N 1
ATOM 620 C CA . ALA A 1 83 ? -33.870 -27.641 -3.927 1.00 27.64 83 ALA A CA 1
ATOM 621 C C . ALA A 1 83 ? -35.144 -27.417 -3.049 1.00 27.64 83 ALA A C 1
ATOM 623 O O . ALA A 1 83 ? -35.929 -28.321 -2.802 1.00 27.64 83 ALA A O 1
ATOM 624 N N . SER A 1 84 ? -35.387 -26.115 -2.805 1.00 26.23 84 SER A N 1
ATOM 625 C CA . SER A 1 84 ? -36.634 -25.306 -2.842 1.00 26.23 84 SER A CA 1
ATOM 626 C C . SER A 1 84 ? -37.906 -25.617 -2.022 1.00 26.23 84 SER A C 1
ATOM 628 O O . SER A 1 84 ? -38.604 -26.589 -2.268 1.00 26.23 84 SER A O 1
ATOM 630 N N . ALA A 1 85 ? -38.270 -24.575 -1.251 1.00 27.92 85 ALA A N 1
ATOM 631 C CA . ALA A 1 85 ? -39.569 -23.882 -1.126 1.00 27.92 85 ALA A CA 1
ATOM 632 C C . ALA A 1 85 ? -40.786 -24.526 -0.416 1.00 27.92 85 ALA A C 1
ATOM 634 O O . ALA A 1 85 ? -41.196 -25.637 -0.715 1.00 27.92 85 ALA A O 1
ATOM 635 N N . GLU A 1 86 ? -41.388 -23.681 0.443 1.00 27.75 86 GLU A N 1
ATOM 636 C CA . GLU A 1 86 ? -42.795 -23.613 0.895 1.00 27.75 86 GLU A CA 1
ATOM 637 C C . GLU A 1 86 ? -43.452 -24.851 1.535 1.00 27.75 86 GLU A C 1
ATOM 639 O O . GLU A 1 86 ? -43.771 -25.824 0.872 1.00 27.75 86 GLU A O 1
ATOM 644 N N . GLU A 1 87 ? -43.768 -24.778 2.835 1.00 28.86 87 GLU A N 1
ATOM 645 C CA . GLU A 1 87 ? -45.116 -24.461 3.357 1.00 28.86 87 GLU A CA 1
ATOM 646 C C . GLU A 1 87 ? -45.152 -24.605 4.894 1.00 28.86 87 GLU A C 1
ATOM 648 O O . GLU A 1 87 ? -44.390 -25.345 5.512 1.00 28.86 87 GLU A O 1
ATOM 653 N N . GLN A 1 88 ? -46.030 -23.822 5.514 1.00 30.81 88 GLN A N 1
ATOM 654 C CA . GLN A 1 88 ? -46.118 -23.506 6.944 1.00 30.81 88 GLN A CA 1
ATOM 655 C C . GLN A 1 88 ? -47.249 -24.346 7.634 1.00 30.81 88 GLN A C 1
ATOM 657 O O . GLN A 1 88 ? -47.779 -25.267 7.022 1.00 30.81 88 GLN A O 1
ATOM 662 N N . PRO A 1 89 ? -47.712 -24.029 8.866 1.00 49.19 89 PRO A N 1
ATOM 663 C CA . PRO A 1 89 ? -47.443 -24.654 10.174 1.00 49.19 89 PRO A CA 1
ATOM 664 C C . PRO A 1 89 ? -48.636 -25.480 10.745 1.00 49.19 89 PRO A C 1
ATOM 666 O O . PRO A 1 89 ? -49.617 -25.730 10.044 1.00 49.19 89 PRO A O 1
ATOM 669 N N . PRO A 1 90 ? -48.619 -25.905 12.032 1.00 41.38 90 PRO A N 1
ATOM 670 C CA . PRO A 1 90 ? -49.395 -25.175 13.066 1.00 41.38 90 PRO A CA 1
ATOM 671 C C . PRO A 1 90 ? -48.707 -25.251 14.468 1.00 41.38 90 PRO A C 1
ATOM 673 O O . PRO A 1 90 ? -47.693 -25.910 14.615 1.00 41.38 90 PRO A O 1
ATOM 676 N N . ALA A 1 91 ? -49.111 -24.622 15.578 1.00 31.80 91 ALA A N 1
ATOM 677 C CA . ALA A 1 91 ? -50.404 -24.128 16.020 1.00 31.80 91 ALA A CA 1
ATOM 678 C C . ALA A 1 91 ? -50.264 -23.057 17.132 1.00 31.80 91 ALA A C 1
ATOM 680 O O . ALA A 1 91 ? -49.431 -23.142 18.028 1.00 31.80 91 ALA A O 1
ATOM 681 N N . LYS A 1 92 ? -51.193 -22.100 17.049 1.00 30.64 92 LYS A N 1
ATOM 682 C CA . LYS A 1 92 ? -51.733 -21.124 18.014 1.00 30.64 92 LYS A CA 1
ATOM 683 C C . LYS A 1 92 ? -51.817 -21.501 19.509 1.00 30.64 92 LYS A C 1
ATOM 685 O O . LYS A 1 92 ? -52.326 -22.567 19.852 1.00 30.64 92 LYS A O 1
ATOM 690 N N . ARG A 1 93 ? -51.634 -20.476 20.361 1.00 31.27 93 ARG A N 1
ATOM 691 C CA . ARG A 1 93 ? -52.605 -20.028 21.400 1.00 31.27 93 ARG A CA 1
ATOM 692 C C . ARG A 1 93 ? -52.230 -18.626 21.921 1.00 31.27 93 ARG A C 1
ATOM 694 O O . ARG A 1 93 ? -51.288 -18.474 22.680 1.00 31.27 93 ARG A O 1
ATOM 701 N N . GLU A 1 94 ? -52.748 -17.559 21.314 1.00 32.84 94 GLU A N 1
ATOM 702 C CA . GLU A 1 94 ? -53.929 -16.769 21.735 1.00 32.84 94 GLU A CA 1
ATOM 703 C C . GLU A 1 94 ? -53.899 -16.249 23.194 1.00 32.84 94 GLU A C 1
ATOM 705 O O . GLU A 1 94 ? -54.310 -16.921 24.139 1.00 32.84 94 GLU A O 1
ATOM 710 N N . ARG A 1 95 ? -53.468 -14.983 23.335 1.00 30.11 95 ARG A N 1
ATOM 711 C CA . ARG A 1 95 ? -53.773 -14.060 24.440 1.00 30.11 95 ARG A CA 1
ATOM 712 C C . ARG A 1 95 ? -54.972 -13.179 24.042 1.00 30.11 95 ARG A C 1
ATOM 714 O O . ARG A 1 95 ? -54.916 -12.602 22.967 1.00 30.11 95 ARG A O 1
ATOM 721 N N . ARG A 1 96 ? -55.950 -13.067 24.967 1.00 38.44 96 ARG A N 1
ATOM 722 C CA . ARG A 1 96 ? -56.726 -11.876 25.440 1.00 38.44 96 ARG A CA 1
ATOM 723 C C . ARG A 1 96 ? -57.426 -10.963 24.392 1.00 38.44 96 ARG A C 1
ATOM 725 O O . ARG A 1 96 ? -56.913 -10.809 23.297 1.00 38.44 96 ARG A O 1
ATOM 732 N N . PRO A 1 97 ? -58.572 -10.301 24.706 1.00 42.84 97 PRO A N 1
ATOM 733 C CA . PRO A 1 97 ? -58.516 -9.098 25.553 1.00 42.84 97 PRO A CA 1
ATOM 734 C C . PRO A 1 97 ? -59.768 -8.714 26.368 1.00 42.84 97 PRO A C 1
ATOM 736 O O . PRO A 1 97 ? -60.838 -9.319 26.309 1.00 42.84 97 PRO A O 1
ATOM 739 N N . ALA A 1 98 ? -59.543 -7.676 27.177 1.00 31.12 98 ALA A N 1
ATOM 740 C CA . ALA A 1 98 ? -60.490 -6.933 27.989 1.00 31.12 98 ALA A CA 1
ATOM 741 C C . ALA A 1 98 ? -61.334 -5.943 27.160 1.00 31.12 98 ALA A C 1
ATOM 743 O O . ALA A 1 98 ? -60.983 -5.566 26.046 1.00 31.12 98 ALA A O 1
ATOM 744 N N . LYS A 1 99 ? -62.463 -5.547 27.754 1.00 33.19 99 LYS A N 1
ATOM 745 C CA . LYS A 1 99 ? -63.447 -4.567 27.277 1.00 33.19 99 LYS A CA 1
ATOM 746 C C . LYS A 1 99 ? -62.955 -3.130 27.450 1.00 33.19 99 LYS A C 1
ATOM 748 O O . LYS A 1 99 ? -62.534 -2.776 28.545 1.00 33.19 99 LYS A O 1
ATOM 753 N N . GLU A 1 100 ? -63.257 -2.289 26.467 1.00 31.28 100 GLU A N 1
ATOM 754 C CA . GLU A 1 100 ? -63.400 -0.842 26.637 1.00 31.28 100 GLU A CA 1
ATOM 755 C C . GLU A 1 100 ? -64.664 -0.343 25.906 1.00 31.28 100 GLU A C 1
ATOM 757 O O . GLU A 1 100 ? -65.233 -1.042 25.066 1.00 31.28 100 GLU A O 1
ATOM 762 N N . ARG A 1 101 ? -65.179 0.817 26.324 1.00 32.06 101 ARG A N 1
ATOM 763 C CA . ARG A 1 101 ? -66.553 1.308 26.119 1.00 32.06 101 ARG A CA 1
ATOM 764 C C . ARG A 1 101 ? -66.520 2.721 25.526 1.00 32.06 101 ARG A C 1
ATOM 766 O O . ARG A 1 101 ? -65.904 3.573 26.151 1.00 32.06 101 ARG A O 1
ATOM 773 N N . ARG A 1 102 ? -67.243 2.963 24.420 1.00 29.30 102 ARG A N 1
ATOM 774 C CA . ARG A 1 102 ? -67.784 4.241 23.854 1.00 29.30 102 ARG A CA 1
ATOM 775 C C . ARG A 1 102 ? -68.091 3.988 22.360 1.00 29.30 102 ARG A C 1
ATOM 777 O O . ARG A 1 102 ? -67.426 3.143 21.786 1.00 29.30 102 ARG A O 1
ATOM 784 N N . GLU A 1 103 ? -69.015 4.601 21.626 1.00 30.06 103 GLU A N 1
ATOM 785 C CA . GLU A 1 103 ? -70.189 5.462 21.818 1.00 30.06 103 GLU A CA 1
ATOM 786 C C . GLU A 1 103 ? -70.906 5.488 20.433 1.00 30.06 103 GLU A C 1
ATOM 788 O O . GLU A 1 103 ? -70.232 5.423 19.412 1.00 30.06 103 GLU A O 1
ATOM 793 N N . THR A 1 104 ? -72.245 5.551 20.425 1.00 28.48 104 THR A N 1
ATOM 794 C CA . THR A 1 104 ? -73.168 6.117 19.397 1.00 28.48 104 THR A CA 1
ATOM 795 C C . THR A 1 104 ? -73.164 5.744 17.891 1.00 28.48 104 THR A C 1
ATOM 797 O O . THR A 1 104 ? -72.215 5.975 17.156 1.00 28.48 104 THR A O 1
ATOM 800 N N . ASP A 1 105 ? -74.392 5.391 17.470 1.00 28.52 105 ASP A N 1
ATOM 801 C CA . ASP A 1 105 ? -75.171 5.877 16.310 1.00 28.52 105 ASP A CA 1
ATOM 802 C C . ASP A 1 105 ? -75.208 5.170 14.933 1.00 28.52 105 ASP A C 1
ATOM 804 O O . ASP A 1 105 ? -74.239 4.647 14.403 1.00 28.52 105 ASP A O 1
ATOM 808 N N . GLU A 1 106 ? -76.431 5.247 14.382 1.00 33.00 106 GLU A N 1
ATOM 809 C CA . GLU A 1 106 ? -76.909 5.043 12.999 1.00 33.00 106 GLU A CA 1
ATOM 810 C C . GLU A 1 106 ? -77.518 3.691 12.528 1.00 33.00 106 GLU A C 1
ATOM 812 O O . GLU A 1 106 ? -76.885 2.708 12.157 1.00 33.00 106 GLU A O 1
ATOM 817 N N . ALA A 1 107 ? -78.858 3.725 12.535 1.00 30.34 107 ALA A N 1
ATOM 818 C CA . ALA A 1 107 ? -79.884 3.194 11.627 1.00 30.34 107 ALA A CA 1
ATOM 819 C C . ALA A 1 107 ? -79.530 2.367 10.353 1.00 30.34 107 ALA A C 1
ATOM 821 O O . ALA A 1 107 ? -78.870 2.862 9.455 1.00 30.34 107 ALA A O 1
ATOM 822 N N . ARG A 1 108 ? -80.185 1.180 10.255 1.00 29.30 108 ARG A N 1
ATOM 823 C CA . ARG A 1 108 ? -80.981 0.534 9.146 1.00 29.30 108 ARG A CA 1
ATOM 824 C C . ARG A 1 108 ? -80.562 0.716 7.653 1.00 29.30 108 ARG A C 1
ATOM 826 O O . ARG A 1 108 ? -80.157 1.810 7.308 1.00 29.30 108 ARG A O 1
ATOM 833 N N . PRO A 1 109 ? -80.893 -0.209 6.695 1.00 43.03 109 PRO A N 1
ATOM 834 C CA . PRO A 1 109 ? -81.938 -1.254 6.742 1.00 43.03 109 PRO A CA 1
ATOM 835 C C . PRO A 1 109 ? -81.674 -2.622 6.032 1.00 43.03 109 PRO A C 1
ATOM 837 O O . PRO A 1 109 ? -80.715 -2.846 5.310 1.00 43.03 109 PRO A O 1
ATOM 840 N N . VAL A 1 110 ? -82.646 -3.517 6.259 1.00 37.78 110 VAL A N 1
ATOM 841 C CA . VAL A 1 110 ? -83.066 -4.781 5.588 1.00 37.78 110 VAL A CA 1
ATOM 842 C C . VAL A 1 110 ? -83.384 -4.545 4.088 1.00 37.78 110 VAL A C 1
ATOM 844 O O . VAL A 1 110 ? -83.843 -3.436 3.803 1.00 37.78 110 VAL A O 1
ATOM 847 N N . PRO A 1 111 ? -83.196 -5.483 3.117 1.00 45.62 111 PRO A N 1
ATOM 848 C CA . PRO A 1 111 ? -84.092 -6.637 2.811 1.00 45.62 111 PRO A CA 1
ATOM 849 C C . PRO A 1 111 ? -83.346 -7.874 2.255 1.00 45.62 111 PRO A C 1
ATOM 851 O O . PRO A 1 111 ? -82.157 -7.817 2.004 1.00 45.62 111 PRO A O 1
ATOM 854 N N . ALA A 1 112 ? -83.912 -9.034 1.932 1.00 33.94 112 ALA A N 1
ATOM 855 C CA . ALA A 1 112 ? -85.117 -9.819 2.200 1.00 33.94 112 ALA A CA 1
ATOM 856 C C . ALA A 1 112 ? -85.0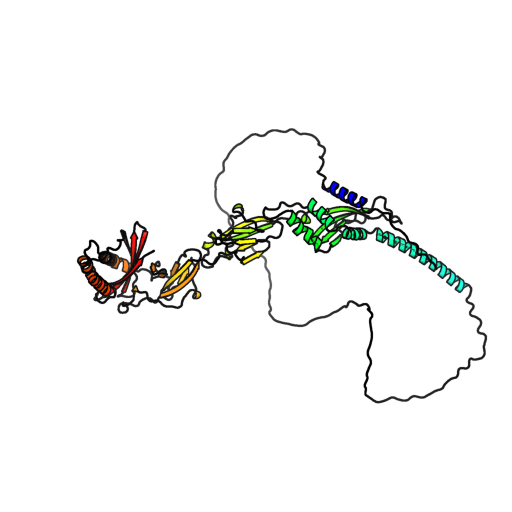20 -11.018 1.219 1.00 33.94 112 ALA A C 1
ATOM 858 O O . ALA A 1 112 ? -84.237 -10.970 0.275 1.00 33.94 112 ALA A O 1
ATOM 859 N N . GLN A 1 113 ? -85.923 -11.991 1.383 1.00 38.59 113 GLN A N 1
ATOM 860 C CA . GLN A 1 113 ? -86.329 -13.027 0.410 1.00 38.59 113 GLN A CA 1
ATOM 861 C C . GLN A 1 113 ? -85.513 -14.333 0.392 1.00 38.59 113 GLN A C 1
ATOM 863 O O . GLN A 1 113 ? -84.296 -14.314 0.385 1.00 38.59 113 GLN A O 1
ATOM 868 N N . ARG A 1 114 ? -86.116 -15.525 0.309 1.00 32.75 114 ARG A N 1
ATOM 869 C CA . ARG A 1 114 ? -87.510 -15.993 0.453 1.00 32.75 114 ARG A CA 1
ATOM 870 C C . ARG A 1 114 ? -87.471 -17.532 0.413 1.00 32.75 114 ARG A C 1
ATOM 872 O O . ARG A 1 114 ? -86.683 -18.071 -0.346 1.00 32.75 114 ARG A O 1
ATOM 879 N N . GLU A 1 115 ? -88.355 -18.164 1.197 1.00 36.53 115 GLU A N 1
ATOM 880 C CA . GLU A 1 115 ? -89.299 -19.252 0.828 1.00 36.53 115 GLU A CA 1
ATOM 881 C C . GLU A 1 115 ? -88.803 -20.451 -0.027 1.00 36.53 115 GLU A C 1
ATOM 883 O O . GLU A 1 115 ? -88.154 -20.283 -1.041 1.00 36.53 115 GLU A O 1
ATOM 888 N N . ALA A 1 116 ? -89.172 -21.720 0.182 1.00 33.91 116 ALA A N 1
ATOM 889 C CA . ALA A 1 116 ? -90.146 -22.423 1.026 1.00 33.91 116 ALA A CA 1
ATOM 890 C C . ALA A 1 116 ? -89.821 -23.944 0.919 1.00 33.91 116 ALA A C 1
ATOM 892 O O . ALA A 1 116 ? -89.130 -24.347 -0.010 1.00 33.91 116 ALA A O 1
ATOM 893 N N . ARG A 1 117 ? -90.254 -24.872 1.788 1.00 36.53 117 ARG A N 1
ATOM 894 C CA . ARG A 1 117 ? -91.600 -25.501 1.874 1.00 36.53 117 ARG A CA 1
ATOM 895 C C . ARG A 1 117 ? -91.532 -26.715 2.867 1.00 36.53 117 ARG A C 1
ATOM 897 O O . ARG A 1 117 ? -90.457 -26.966 3.396 1.00 36.53 117 ARG A O 1
ATOM 904 N N . PRO A 1 118 ? -92.629 -27.426 3.227 1.00 44.94 118 PRO A N 1
ATOM 905 C CA . PRO A 1 118 ? -93.155 -27.389 4.599 1.00 44.94 118 PRO A CA 1
ATOM 906 C C . PRO A 1 118 ? -93.418 -28.751 5.307 1.00 44.94 118 PRO A C 1
ATOM 908 O O . PRO A 1 118 ? -93.589 -29.783 4.675 1.00 44.94 118 PRO A O 1
ATOM 911 N N . LYS A 1 119 ? -93.521 -28.655 6.647 1.00 44.00 119 LYS A N 1
ATOM 912 C CA . LYS A 1 119 ? -94.343 -29.353 7.680 1.00 44.00 119 LYS A CA 1
ATOM 913 C C . LYS A 1 119 ? -94.978 -30.738 7.418 1.00 44.00 119 LYS A C 1
ATOM 915 O O . LYS A 1 119 ? -95.643 -30.933 6.406 1.00 44.00 119 LYS A O 1
ATOM 920 N N . PRO A 1 120 ? -95.149 -31.502 8.521 1.00 38.78 120 PRO A N 1
ATOM 921 C CA . PRO A 1 120 ? -96.470 -32.032 8.854 1.00 38.78 120 PRO A CA 1
ATOM 922 C C . PRO A 1 120 ? -97.056 -31.477 10.166 1.00 38.78 120 PRO A C 1
ATOM 924 O O . PRO A 1 120 ? -96.451 -30.711 10.911 1.00 38.78 120 PRO A O 1
ATOM 927 N N . VAL A 1 121 ? -98.333 -31.801 10.339 1.00 43.41 121 VAL A N 1
ATOM 928 C CA . VAL A 1 121 ? -99.401 -31.027 10.974 1.00 43.41 121 VAL A CA 1
ATOM 929 C C . VAL A 1 121 ? -99.608 -31.343 12.462 1.00 43.41 121 VAL A C 1
ATOM 931 O O . VAL A 1 121 ? -99.551 -32.484 12.903 1.00 43.41 121 VAL A O 1
ATOM 934 N N . ARG A 1 122 ? -99.943 -30.272 13.191 1.00 38.31 122 ARG A N 1
ATOM 935 C CA . ARG A 1 122 ? -100.491 -30.165 14.553 1.00 38.31 122 ARG A CA 1
ATOM 936 C C . ARG A 1 122 ? -101.782 -30.980 14.742 1.00 38.31 122 ARG A C 1
ATOM 938 O O . ARG A 1 122 ? -102.703 -30.852 13.939 1.00 38.31 122 ARG A O 1
ATOM 945 N N . ARG A 1 123 ? -101.938 -31.638 15.894 1.00 37.69 123 ARG A N 1
ATOM 946 C CA . ARG A 1 123 ? -103.254 -31.850 16.524 1.00 37.69 123 ARG A CA 1
ATOM 947 C C . ARG A 1 123 ? -103.272 -31.179 17.897 1.00 37.69 123 ARG A C 1
ATOM 949 O O . ARG A 1 123 ? -102.318 -31.292 18.657 1.00 37.69 123 ARG A O 1
ATOM 956 N N . GLN A 1 124 ? -104.335 -30.416 18.131 1.00 47.28 124 GLN A N 1
ATOM 957 C CA . GLN A 1 124 ? -104.652 -29.687 19.358 1.00 47.28 124 GLN A CA 1
ATOM 958 C C . GLN A 1 124 ? -105.229 -30.635 20.420 1.00 47.28 124 GLN A C 1
ATOM 960 O O . GLN A 1 124 ? -105.964 -31.558 20.071 1.00 47.28 124 GLN A O 1
ATOM 965 N N . ALA A 1 125 ? -104.954 -30.356 21.695 1.00 36.53 125 ALA A N 1
ATOM 966 C CA . ALA A 1 125 ? -105.683 -30.841 22.871 1.00 36.53 125 ALA A CA 1
ATOM 967 C C . ALA A 1 125 ? -105.400 -29.867 24.047 1.00 36.53 125 ALA A C 1
ATOM 969 O O . ALA A 1 125 ? -104.397 -29.158 23.991 1.00 36.53 125 ALA A O 1
ATOM 970 N N . PRO A 1 126 ? -106.297 -29.746 25.038 1.00 43.38 126 PRO A N 1
ATOM 971 C CA . PRO A 1 126 ? -107.039 -28.510 25.318 1.00 43.38 126 PRO A CA 1
ATOM 972 C C . PRO A 1 126 ? -106.431 -27.612 26.409 1.00 43.38 126 PRO A C 1
ATOM 974 O O . PRO A 1 126 ? -105.591 -28.037 27.195 1.00 43.38 126 PRO A O 1
ATOM 977 N N . GLU A 1 127 ? -106.934 -26.375 26.495 1.00 49.00 127 GLU A N 1
ATOM 978 C CA . GLU A 1 127 ? -106.848 -25.547 27.703 1.00 49.00 127 GLU A CA 1
ATOM 979 C C . GLU A 1 127 ? -107.471 -26.298 28.886 1.00 49.00 127 GLU A C 1
ATOM 981 O O . GLU A 1 127 ? -108.691 -26.445 28.980 1.00 49.00 127 GLU A O 1
ATOM 986 N N . ILE A 1 128 ? -106.633 -26.763 29.809 1.00 44.16 128 ILE A N 1
ATOM 987 C CA . ILE A 1 128 ? -107.078 -27.200 31.129 1.00 44.16 128 ILE A CA 1
ATOM 988 C C . ILE A 1 128 ? -106.960 -25.983 32.046 1.00 44.16 128 ILE A C 1
ATOM 990 O O . ILE A 1 128 ? -105.874 -25.628 32.499 1.00 44.16 128 ILE A O 1
ATOM 994 N N . LYS A 1 129 ? -108.099 -25.335 32.315 1.00 44.16 129 LYS A N 1
ATOM 995 C CA . LYS A 1 129 ? -108.265 -24.498 33.508 1.00 44.16 129 LYS A CA 1
ATOM 996 C C . LYS A 1 129 ? -108.022 -25.385 34.727 1.00 44.16 129 LYS A C 1
ATOM 998 O O . LYS A 1 129 ? -108.886 -26.184 35.083 1.00 44.16 129 LYS A O 1
ATOM 1003 N N . TRP A 1 130 ? -106.868 -25.242 35.367 1.00 37.28 130 TRP A N 1
ATOM 1004 C CA . TRP A 1 130 ? -106.678 -25.763 36.713 1.00 37.28 130 TRP A CA 1
ATOM 1005 C C . TRP A 1 130 ? -107.297 -24.771 37.702 1.00 37.28 130 TRP A C 1
ATOM 1007 O O . TRP A 1 130 ? -106.704 -23.742 38.021 1.00 37.28 130 TRP A O 1
ATOM 1017 N N . ASN A 1 131 ? -108.520 -25.065 38.146 1.00 48.59 131 ASN A N 1
ATOM 1018 C CA . ASN A 1 131 ? -108.992 -24.575 39.436 1.00 48.59 131 ASN A CA 1
ATOM 1019 C C . ASN A 1 131 ? -108.233 -25.366 40.515 1.00 48.59 131 ASN A C 1
ATOM 1021 O O . ASN A 1 131 ? -108.226 -26.597 40.427 1.00 48.59 131 ASN A O 1
ATOM 1025 N N . PRO A 1 132 ? -107.616 -24.714 41.515 1.00 50.28 132 PRO A N 1
ATOM 1026 C CA . PRO A 1 132 ? -107.048 -25.435 42.643 1.00 50.28 132 PRO A CA 1
ATOM 1027 C C . PRO A 1 132 ? -108.155 -26.243 43.352 1.00 50.28 132 PRO A C 1
ATOM 1029 O O . PRO A 1 132 ? -109.255 -25.713 43.548 1.00 50.28 132 PRO A O 1
ATOM 1032 N N . PRO A 1 133 ? -107.912 -27.522 43.698 1.00 55.66 133 PRO A N 1
ATOM 1033 C CA . PRO A 1 133 ? -108.804 -28.278 44.571 1.00 55.66 133 PRO A CA 1
ATOM 1034 C C . PRO A 1 133 ? -108.887 -27.592 45.948 1.00 55.66 133 PRO A C 1
ATOM 1036 O O . PRO A 1 133 ? -107.948 -26.888 46.327 1.00 55.66 133 PRO A O 1
ATOM 1039 N N . PRO A 1 134 ? -110.018 -27.732 46.665 1.00 48.06 134 PRO A N 1
ATOM 1040 C CA . PRO A 1 134 ? -110.220 -27.083 47.955 1.00 48.06 134 PRO A CA 1
ATOM 1041 C C . PRO A 1 134 ? -109.108 -27.484 48.925 1.00 48.06 134 PRO A C 1
ATOM 1043 O O . PRO A 1 134 ? -108.677 -28.633 48.912 1.00 48.06 134 PRO A O 1
ATOM 1046 N N . GLU A 1 135 ? -108.662 -26.507 49.718 1.00 53.19 135 GLU A N 1
ATOM 1047 C CA . GLU A 1 135 ? -107.667 -26.637 50.784 1.00 53.19 135 GLU A CA 1
ATOM 1048 C C . GLU A 1 135 ? -107.876 -27.928 51.588 1.00 53.19 135 GLU A C 1
ATOM 1050 O O . GLU A 1 135 ? -108.729 -28.003 52.472 1.00 53.19 135 GLU A O 1
ATOM 1055 N N . GLU A 1 136 ? -107.074 -28.946 51.284 1.00 44.22 136 GLU A N 1
ATOM 1056 C CA . GLU A 1 136 ? -106.691 -29.948 52.264 1.00 44.22 136 GLU A CA 1
ATOM 1057 C C . GLU A 1 136 ? -105.434 -29.401 52.937 1.00 44.22 136 GLU A C 1
ATOM 1059 O O . GLU A 1 136 ? -104.410 -29.177 52.290 1.00 44.22 136 GLU A O 1
ATOM 1064 N N . GLU A 1 137 ? -105.560 -29.087 54.226 1.00 52.34 137 GLU A N 1
ATOM 1065 C CA . GLU A 1 137 ? -104.486 -28.603 55.087 1.00 52.34 137 GLU A CA 1
ATOM 1066 C C . GLU A 1 137 ? -103.301 -29.587 55.060 1.00 52.34 137 GLU A C 1
ATOM 1068 O O . GLU A 1 137 ? -103.235 -30.534 55.847 1.00 52.34 137 GLU A O 1
ATOM 1073 N N . GLU A 1 138 ? -102.336 -29.367 54.162 1.00 48.88 138 GLU A N 1
ATOM 1074 C CA . GLU A 1 138 ? -101.030 -30.008 54.269 1.00 48.88 138 GLU A CA 1
ATOM 1075 C C . GLU A 1 138 ? -100.349 -29.470 55.540 1.00 48.88 138 GLU A C 1
ATOM 1077 O O . GLU A 1 138 ? -100.172 -28.254 55.691 1.00 48.88 138 GLU A O 1
ATOM 1082 N N . PRO A 1 139 ? -99.991 -30.343 56.501 1.00 48.41 139 PRO A N 1
ATOM 1083 C CA . PRO A 1 139 ? -99.477 -29.910 57.789 1.00 48.41 139 PRO A CA 1
ATOM 1084 C C . PRO A 1 139 ? -98.180 -29.121 57.579 1.00 48.41 139 PRO A C 1
ATOM 1086 O O . PRO A 1 139 ? -97.345 -29.519 56.762 1.00 48.41 139 PRO A O 1
ATOM 1089 N N . PRO A 1 140 ? -97.960 -28.018 58.320 1.00 47.91 140 PRO A N 1
ATOM 1090 C CA . PRO A 1 140 ? -96.799 -27.172 58.110 1.00 47.91 140 PRO A CA 1
ATOM 1091 C C . PRO A 1 140 ? -95.542 -28.028 58.230 1.00 47.91 140 PRO A C 1
ATOM 1093 O O . PRO A 1 140 ? -95.336 -28.679 59.261 1.00 47.91 140 PRO A O 1
ATOM 1096 N N . VAL A 1 141 ? -94.676 -27.992 57.211 1.00 51.59 141 VAL A N 1
ATOM 1097 C CA . VAL A 1 141 ? -93.290 -28.442 57.355 1.00 51.59 141 VAL A CA 1
ATOM 1098 C C . VAL A 1 141 ? -92.678 -27.551 58.426 1.00 51.59 141 VAL A C 1
ATOM 1100 O O . VAL A 1 141 ? -92.180 -26.451 58.178 1.00 51.59 141 VAL A O 1
ATOM 1103 N N . ARG A 1 142 ? -92.781 -28.009 59.674 1.00 49.78 142 ARG A N 1
ATOM 1104 C CA . ARG A 1 142 ? -92.096 -27.421 60.809 1.00 49.78 142 ARG A CA 1
ATOM 1105 C C . ARG A 1 142 ? -90.624 -27.463 60.432 1.00 49.78 142 ARG A C 1
ATOM 1107 O O . ARG A 1 142 ? -90.026 -28.535 60.412 1.00 49.78 142 ARG A O 1
ATOM 1114 N N . ARG A 1 143 ? -90.030 -26.297 60.153 1.00 54.09 143 ARG A N 1
ATOM 1115 C CA . ARG A 1 143 ? -88.584 -26.099 60.297 1.00 54.09 143 ARG A CA 1
ATOM 1116 C C . ARG A 1 143 ? -88.265 -26.447 61.748 1.00 54.09 143 ARG A C 1
ATOM 1118 O O . ARG A 1 143 ? -88.385 -25.600 62.633 1.00 54.09 143 ARG A O 1
ATOM 1125 N N . GLY A 1 144 ? -87.986 -27.727 61.994 1.00 45.66 144 GLY A N 1
ATOM 1126 C CA . GLY A 1 144 ? -87.650 -28.248 63.307 1.00 45.66 144 GLY A CA 1
ATOM 1127 C C . GLY A 1 144 ? -86.468 -27.461 63.851 1.00 45.66 144 GLY A C 1
ATOM 1128 O O . GLY A 1 144 ? -85.630 -26.992 63.077 1.00 45.66 144 GLY A O 1
ATOM 1129 N N . GLY A 1 145 ? -86.402 -27.296 65.172 1.00 57.28 145 GLY A N 1
ATOM 1130 C CA . GLY A 1 145 ? -85.351 -26.521 65.843 1.00 57.28 145 GLY A CA 1
ATOM 1131 C C . GLY A 1 145 ? -83.925 -26.859 65.381 1.00 57.28 145 GLY A C 1
ATOM 1132 O O . GLY A 1 145 ? -83.064 -25.992 65.437 1.00 57.28 145 GLY A O 1
ATOM 1133 N N . PHE A 1 146 ? -83.709 -28.053 64.817 1.00 56.12 146 PHE A N 1
ATOM 1134 C CA . PHE A 1 146 ? -82.472 -28.486 64.169 1.00 56.12 146 PHE A CA 1
ATOM 1135 C C . PHE A 1 146 ? -82.031 -27.611 62.981 1.00 56.12 146 PHE A C 1
ATOM 1137 O O . PHE A 1 146 ? -80.877 -27.217 62.931 1.00 56.12 146 PHE A O 1
ATOM 1144 N N . ALA A 1 147 ? -82.921 -27.221 62.060 1.00 61.03 147 ALA A N 1
ATOM 1145 C CA . ALA A 1 147 ? -82.545 -26.380 60.913 1.00 61.03 147 ALA A CA 1
ATOM 1146 C C . ALA A 1 147 ? -82.194 -24.943 61.337 1.00 61.03 147 ALA A C 1
ATOM 1148 O O . ALA A 1 147 ? -81.293 -24.330 60.777 1.00 61.03 147 ALA A O 1
ATOM 1149 N N . ARG A 1 148 ? -82.876 -24.407 62.361 1.00 65.12 148 ARG A N 1
ATOM 1150 C CA . ARG A 1 148 ? -82.549 -23.091 62.940 1.00 65.12 148 ARG A CA 1
ATOM 1151 C C . ARG A 1 148 ? -81.239 -23.133 63.727 1.00 65.12 148 ARG A C 1
ATOM 1153 O O . ARG A 1 148 ? -80.439 -22.218 63.586 1.00 65.12 148 ARG A O 1
ATOM 1160 N N . ALA A 1 149 ? -81.002 -24.198 64.492 1.00 71.62 149 ALA A N 1
ATOM 1161 C CA . ALA A 1 149 ? -79.740 -24.423 65.191 1.00 71.62 149 ALA A CA 1
ATOM 1162 C C . ALA A 1 149 ? -78.571 -24.631 64.216 1.00 71.62 149 ALA A C 1
ATOM 1164 O O . ALA A 1 149 ? -77.493 -24.106 64.457 1.00 71.62 149 ALA A O 1
ATOM 1165 N N . LEU A 1 150 ? -78.788 -25.322 63.093 1.00 78.06 150 LEU A N 1
ATOM 1166 C CA . LEU A 1 150 ? -77.771 -25.560 62.067 1.00 78.06 150 LEU A CA 1
ATOM 1167 C C . LEU A 1 150 ? -77.460 -24.295 61.256 1.00 78.06 150 LEU A C 1
ATOM 1169 O O . LEU A 1 150 ? -76.300 -24.054 60.957 1.00 78.06 150 LEU A O 1
ATOM 1173 N N . ILE A 1 151 ? -78.454 -23.440 60.978 1.00 79.94 151 ILE A N 1
ATOM 1174 C CA . ILE A 1 151 ? -78.229 -22.101 60.399 1.00 79.94 151 ILE A CA 1
ATOM 1175 C C . ILE A 1 151 ? -77.459 -21.204 61.376 1.00 79.94 151 ILE A C 1
ATOM 1177 O O . ILE A 1 151 ? -76.549 -20.500 60.955 1.00 79.94 151 ILE A O 1
ATOM 1181 N N . LEU A 1 152 ? -77.791 -21.234 62.672 1.00 82.44 152 LEU A N 1
ATOM 1182 C CA . LEU A 1 152 ? -77.102 -20.435 63.690 1.00 82.44 152 LEU A CA 1
ATOM 1183 C C . LEU A 1 152 ? -75.662 -20.928 63.914 1.00 82.44 152 LEU A C 1
ATOM 1185 O O . LEU A 1 152 ? -74.744 -20.120 63.977 1.00 82.44 152 LEU A O 1
ATOM 1189 N N . TYR A 1 153 ? -75.454 -22.247 63.940 1.00 83.06 153 TYR A N 1
ATOM 1190 C CA . TYR A 1 153 ? -74.134 -22.879 63.942 1.00 83.06 153 TYR A CA 1
ATOM 1191 C C . TYR A 1 153 ? -73.339 -22.534 62.678 1.00 83.06 153 TYR A C 1
ATOM 1193 O O . TYR A 1 153 ? -72.181 -22.155 62.789 1.00 83.06 153 TYR A O 1
ATOM 1201 N N . ALA A 1 154 ? -73.954 -22.594 61.493 1.00 83.88 154 ALA A N 1
ATOM 1202 C CA . ALA A 1 154 ? -73.311 -22.214 60.237 1.00 83.88 154 ALA A CA 1
ATOM 1203 C C . ALA A 1 154 ? -72.945 -20.722 60.201 1.00 83.88 154 ALA A C 1
ATOM 1205 O O . ALA A 1 154 ? -71.886 -20.384 59.690 1.00 83.88 154 ALA A O 1
ATOM 1206 N N . LEU A 1 155 ? -73.772 -19.840 60.777 1.00 86.12 155 LEU A N 1
ATOM 1207 C CA . LEU A 1 155 ? -73.472 -18.411 60.932 1.00 86.12 155 LEU A CA 1
ATOM 1208 C C . LEU A 1 155 ? -72.289 -18.177 61.875 1.00 86.12 155 LEU A C 1
ATOM 1210 O O . LEU A 1 155 ? -71.381 -17.429 61.532 1.00 86.12 155 LEU A O 1
ATOM 1214 N N . VAL A 1 156 ? -72.270 -18.838 63.035 1.00 86.88 156 VAL A N 1
ATOM 1215 C CA . VAL A 1 156 ? -71.144 -18.764 63.981 1.00 86.88 156 VAL A CA 1
ATOM 1216 C C . VAL A 1 156 ? -69.871 -19.328 63.349 1.00 86.88 156 VAL A C 1
ATOM 1218 O O . VAL A 1 156 ? -68.818 -18.707 63.447 1.00 86.88 156 VAL A O 1
ATOM 1221 N N . LEU A 1 157 ? -69.963 -20.458 62.645 1.00 88.81 157 LEU A N 1
ATOM 1222 C CA . LEU A 1 157 ? -68.849 -21.045 61.907 1.00 88.81 157 LEU A CA 1
ATOM 1223 C C . LEU A 1 157 ? -68.348 -20.098 60.809 1.00 88.81 157 LEU A C 1
ATOM 1225 O O . LEU A 1 157 ? -67.144 -19.942 60.663 1.00 88.81 157 LEU A O 1
ATOM 1229 N N . LEU A 1 158 ? -69.241 -19.416 60.086 1.00 89.62 158 LEU A N 1
ATOM 1230 C CA . LEU A 1 158 ? -68.878 -18.391 59.102 1.00 89.62 158 LEU A CA 1
ATOM 1231 C C . LEU A 1 158 ? -68.137 -17.216 59.739 1.00 89.62 158 LEU A C 1
ATOM 1233 O O . LEU A 1 158 ? -67.173 -16.737 59.158 1.00 89.62 158 LEU A O 1
ATOM 1237 N N . VAL A 1 159 ? -68.552 -16.771 60.928 1.00 89.00 159 VAL A N 1
ATOM 1238 C CA . VAL A 1 159 ? -67.852 -15.712 61.673 1.00 89.00 159 VAL A CA 1
ATOM 1239 C C . VAL A 1 159 ? -66.465 -16.182 62.118 1.00 89.00 159 VAL A C 1
ATOM 1241 O O . VAL A 1 159 ? -65.507 -15.427 61.993 1.00 89.00 159 VAL A O 1
ATOM 1244 N N . VAL A 1 160 ? -66.327 -17.429 62.577 1.00 88.88 160 VAL A N 1
ATOM 1245 C CA . VAL A 1 160 ? -65.022 -18.015 62.938 1.00 88.88 160 VAL A CA 1
ATOM 1246 C C . VAL A 1 160 ? -64.124 -18.169 61.709 1.00 88.88 160 VAL A C 1
ATOM 1248 O O . VAL A 1 160 ? -62.949 -17.825 61.775 1.00 88.88 160 VAL A O 1
ATOM 1251 N N . ILE A 1 161 ? -64.668 -18.621 60.575 1.00 89.94 161 ILE A N 1
ATOM 1252 C CA . ILE A 1 161 ? -63.944 -18.697 59.299 1.00 89.94 161 ILE A CA 1
ATOM 1253 C C . ILE A 1 161 ? -63.531 -17.295 58.843 1.00 89.94 161 ILE A C 1
ATOM 1255 O O . ILE A 1 161 ? -62.389 -17.110 58.446 1.00 89.94 161 ILE A O 1
ATOM 1259 N N . ALA A 1 162 ? -64.411 -16.296 58.939 1.00 88.38 162 ALA A N 1
ATOM 1260 C CA . ALA A 1 162 ? -64.099 -14.915 58.576 1.00 88.38 162 ALA A CA 1
ATOM 1261 C C . ALA A 1 162 ? -63.013 -14.311 59.480 1.00 88.38 162 ALA A C 1
ATOM 1263 O O . ALA A 1 162 ? -62.106 -13.652 58.981 1.00 88.38 162 ALA A O 1
ATOM 1264 N N . ALA A 1 163 ? -63.057 -14.573 60.790 1.00 86.12 163 ALA A N 1
ATOM 1265 C CA . ALA A 1 163 ? -62.008 -14.164 61.720 1.00 86.12 163 ALA A CA 1
ATOM 1266 C C . ALA A 1 163 ? -60.676 -14.874 61.420 1.00 86.12 163 ALA A C 1
ATOM 1268 O O . ALA A 1 163 ? -59.632 -14.229 61.397 1.00 86.12 163 ALA A O 1
ATOM 1269 N N . GLY A 1 164 ? -60.713 -16.177 61.123 1.00 85.44 164 GLY A N 1
ATOM 1270 C CA . GLY A 1 164 ? -59.542 -16.945 60.697 1.00 85.44 164 GLY A CA 1
ATOM 1271 C C . GLY A 1 164 ? -58.946 -16.431 59.385 1.00 85.44 164 GLY A C 1
ATOM 1272 O O . GLY A 1 164 ? -57.734 -16.285 59.290 1.00 85.44 164 GLY A O 1
ATOM 1273 N N . LEU A 1 165 ? -59.785 -16.078 58.407 1.00 89.12 165 LEU A N 1
ATOM 1274 C CA . LEU A 1 165 ? -59.362 -15.457 57.149 1.00 89.12 165 LEU A CA 1
ATOM 1275 C C . LEU A 1 165 ? -58.776 -14.059 57.365 1.00 89.12 165 LEU A C 1
ATOM 1277 O O . LEU A 1 165 ? -57.811 -13.719 56.698 1.00 89.12 165 LEU A O 1
ATOM 1281 N N . ALA A 1 166 ? -59.307 -13.264 58.297 1.00 86.62 166 ALA A N 1
ATOM 1282 C CA . ALA A 1 166 ? -58.755 -11.949 58.619 1.00 86.62 166 ALA A CA 1
ATOM 1283 C C . ALA A 1 166 ? -57.364 -12.048 59.270 1.00 86.62 166 ALA A C 1
ATOM 1285 O O . ALA A 1 166 ? -56.465 -11.292 58.908 1.00 86.62 166 ALA A O 1
ATOM 1286 N N . VAL A 1 167 ? -57.167 -12.999 60.192 1.00 86.62 167 VAL A N 1
ATOM 1287 C CA . VAL A 1 167 ? -55.847 -13.274 60.788 1.00 86.62 167 VAL A CA 1
ATOM 1288 C C . VAL A 1 167 ? -54.885 -13.833 59.743 1.00 86.62 167 VAL A C 1
ATOM 1290 O O . VAL A 1 167 ? -53.748 -13.381 59.673 1.00 86.62 167 VAL A O 1
ATOM 1293 N N . LEU A 1 168 ? -55.341 -14.763 58.898 1.00 86.88 168 LEU A N 1
ATOM 1294 C CA . LEU A 1 168 ? -54.546 -15.293 57.790 1.00 86.88 168 LEU A CA 1
ATOM 1295 C C . LEU A 1 168 ? -54.139 -14.183 56.818 1.00 86.88 168 LEU A C 1
ATOM 1297 O O . LEU A 1 168 ? -53.000 -14.159 56.379 1.00 86.88 168 LEU A O 1
ATOM 1301 N N . TRP A 1 169 ? -55.040 -13.250 56.510 1.00 88.06 169 TRP A N 1
ATOM 1302 C CA . TRP A 1 169 ? -54.746 -12.116 55.640 1.00 88.06 169 TRP A CA 1
ATOM 1303 C C . TRP A 1 169 ? -53.697 -11.186 56.256 1.00 88.06 169 TRP A C 1
ATOM 1305 O O . TRP A 1 169 ? -52.767 -10.795 55.567 1.00 88.06 169 TRP A O 1
ATOM 1315 N N . LYS A 1 170 ? -53.777 -10.920 57.568 1.00 83.81 170 LYS A N 1
ATOM 1316 C CA . LYS A 1 170 ? -52.752 -10.154 58.297 1.00 83.81 170 LYS A CA 1
ATOM 1317 C C . LYS A 1 170 ? -51.401 -10.865 58.369 1.00 83.81 170 LYS A C 1
ATOM 1319 O O . LYS A 1 170 ? -50.373 -10.207 58.303 1.00 83.81 170 LYS A O 1
ATOM 1324 N N . TYR A 1 171 ? -51.402 -12.191 58.491 1.00 85.44 171 TYR A N 1
ATOM 1325 C CA . TYR A 1 171 ? -50.182 -12.990 58.415 1.00 85.44 171 TYR A CA 1
ATOM 1326 C C . TYR A 1 171 ? -49.578 -12.970 57.007 1.00 85.44 171 TYR A C 1
ATOM 1328 O O . TYR A 1 171 ? -48.378 -12.784 56.884 1.00 85.44 171 TYR A O 1
ATOM 1336 N N . LEU A 1 172 ? -50.394 -13.125 55.957 1.00 86.06 172 LEU A N 1
ATOM 1337 C CA . LEU A 1 172 ? -49.936 -13.048 54.566 1.00 86.06 172 LEU A CA 1
ATOM 1338 C C . LEU A 1 172 ? -49.381 -11.662 54.233 1.00 86.06 172 LEU A C 1
ATOM 1340 O O . LEU A 1 172 ? -48.337 -11.589 53.609 1.00 86.06 172 LEU A O 1
ATOM 1344 N N . GLU A 1 173 ? -50.024 -10.592 54.703 1.00 82.62 173 GLU A N 1
ATOM 1345 C CA . GLU A 1 173 ? -49.539 -9.215 54.548 1.00 82.62 173 GLU A CA 1
ATOM 1346 C C . GLU A 1 173 ? -48.178 -9.018 55.235 1.00 82.62 173 GLU A C 1
ATOM 1348 O O . GLU A 1 173 ? -47.262 -8.486 54.618 1.00 82.62 173 GLU A O 1
ATOM 1353 N N . ALA A 1 174 ? -48.014 -9.499 56.475 1.00 80.25 174 ALA A N 1
ATOM 1354 C CA . ALA A 1 174 ? -46.733 -9.443 57.185 1.00 80.25 174 ALA A CA 1
ATOM 1355 C C . ALA A 1 174 ? -45.656 -10.306 56.505 1.00 80.25 174 ALA A C 1
ATOM 1357 O O . ALA A 1 174 ? -44.527 -9.864 56.344 1.00 80.25 174 ALA A O 1
ATOM 1358 N N . TYR A 1 175 ? -46.016 -11.512 56.062 1.00 81.50 175 TYR A N 1
ATOM 1359 C CA . TYR A 1 175 ? -45.118 -12.432 55.368 1.00 81.50 175 TYR A CA 1
ATOM 1360 C C . TYR A 1 175 ? -44.656 -11.885 54.019 1.00 81.50 175 TYR A C 1
ATOM 1362 O O . TYR A 1 175 ? -43.463 -11.924 53.731 1.00 81.50 175 TYR A O 1
ATOM 1370 N N . GLU A 1 176 ? -45.580 -11.351 53.216 1.00 81.50 176 GLU A N 1
ATOM 1371 C CA . GLU A 1 176 ? -45.253 -10.647 51.980 1.00 81.50 176 GLU A CA 1
ATOM 1372 C C . GLU A 1 176 ? -44.331 -9.471 52.284 1.00 81.50 176 GLU A C 1
ATOM 1374 O O . GLU A 1 176 ? -43.334 -9.349 51.597 1.00 81.50 176 GLU A O 1
ATOM 1379 N N . PHE A 1 177 ? -44.566 -8.678 53.338 1.00 79.06 177 PHE A N 1
ATOM 1380 C CA . PHE A 1 177 ? -43.702 -7.543 53.698 1.00 79.06 177 PHE A CA 1
ATOM 1381 C C . PHE A 1 177 ? -42.263 -7.924 54.063 1.00 79.06 177 PHE A C 1
ATOM 1383 O O . PHE A 1 177 ? -41.344 -7.169 53.759 1.00 79.06 177 PHE A O 1
ATOM 1390 N N . THR A 1 178 ? -42.065 -9.081 54.697 1.00 82.88 178 THR A N 1
ATOM 1391 C CA . THR A 1 178 ? -40.740 -9.576 55.117 1.00 82.88 178 THR A CA 1
ATOM 1392 C C . THR A 1 178 ? -39.963 -10.290 54.014 1.00 82.88 178 THR A C 1
ATOM 1394 O O . THR A 1 178 ? -38.865 -10.787 54.255 1.00 82.88 178 THR A O 1
ATOM 1397 N N . ARG A 1 179 ? -40.526 -10.376 52.806 1.00 85.00 179 ARG A N 1
ATOM 1398 C CA . ARG A 1 179 ? -39.869 -11.031 51.681 1.00 85.00 179 ARG A CA 1
ATOM 1399 C C . ARG A 1 179 ? -38.691 -10.210 51.146 1.00 85.00 179 ARG A C 1
ATOM 1401 O O . ARG A 1 179 ? -38.845 -8.997 50.973 1.00 85.00 179 ARG A O 1
ATOM 1408 N N . PRO A 1 180 ? -37.555 -10.852 50.823 1.00 86.75 180 PRO A N 1
ATOM 1409 C CA . PRO A 1 180 ? -36.403 -10.165 50.246 1.00 86.75 180 PRO A CA 1
ATOM 1410 C C . PRO A 1 180 ? -36.733 -9.431 48.938 1.00 86.75 180 PRO A C 1
ATOM 1412 O O . PRO A 1 180 ? -36.196 -8.354 48.683 1.00 86.75 180 PRO A O 1
ATOM 1415 N N . GLU A 1 181 ? -37.678 -9.951 48.147 1.00 87.31 181 GLU A N 1
ATOM 1416 C CA . GLU A 1 181 ? -38.077 -9.350 46.872 1.00 87.31 181 GLU A CA 1
ATOM 1417 C C . GLU A 1 181 ? -38.635 -7.928 47.026 1.00 87.31 181 GLU A C 1
ATOM 1419 O O . GLU A 1 181 ? -38.390 -7.087 46.166 1.00 87.31 181 GLU A O 1
ATOM 1424 N N . ASN A 1 182 ? -39.304 -7.609 48.139 1.00 86.00 182 ASN A N 1
ATOM 1425 C CA . ASN A 1 182 ? -39.805 -6.251 48.370 1.00 86.00 182 ASN A CA 1
ATOM 1426 C C . ASN A 1 182 ? -38.680 -5.245 48.613 1.00 86.00 182 ASN A C 1
ATOM 1428 O O . ASN A 1 182 ? -38.804 -4.073 48.265 1.00 86.00 182 ASN A O 1
ATOM 1432 N N . VAL A 1 183 ? -37.596 -5.679 49.255 1.00 87.75 183 VAL A N 1
ATOM 1433 C CA . VAL A 1 183 ? -36.432 -4.818 49.476 1.00 87.75 183 VAL A CA 1
ATOM 1434 C C . VAL A 1 183 ? -35.670 -4.636 48.166 1.00 87.75 183 VAL A C 1
ATOM 1436 O O . VAL A 1 183 ? -35.156 -3.550 47.927 1.00 87.75 183 VAL A O 1
ATOM 1439 N N . MET A 1 184 ? -35.660 -5.639 47.282 1.00 91.44 184 MET A N 1
ATOM 1440 C CA . MET A 1 184 ? -35.128 -5.486 45.923 1.00 91.44 184 MET A CA 1
ATOM 1441 C C . MET A 1 184 ? -35.955 -4.505 45.080 1.00 91.44 184 MET A C 1
ATOM 1443 O O . MET A 1 184 ? -35.372 -3.667 44.397 1.00 91.44 184 MET A O 1
ATOM 1447 N N . GLU A 1 185 ? -37.290 -4.517 45.184 1.00 86.88 185 GLU A N 1
ATOM 1448 C CA . GLU A 1 185 ? -38.141 -3.492 44.550 1.00 86.88 185 GLU A CA 1
ATOM 1449 C C . GLU A 1 185 ? -37.847 -2.079 45.091 1.00 86.88 185 GLU A C 1
ATOM 1451 O O . GLU A 1 185 ? -37.877 -1.100 44.343 1.00 86.88 185 GLU A O 1
ATOM 1456 N N . GLN A 1 186 ? -37.550 -1.952 46.390 1.00 84.88 186 GLN A N 1
ATOM 1457 C CA . GLN A 1 186 ? -37.130 -0.678 46.985 1.00 84.88 186 GLN A CA 1
ATOM 1458 C C . GLN A 1 186 ? -35.728 -0.272 46.529 1.00 84.88 186 GLN A C 1
ATOM 1460 O O . GLN A 1 186 ? -35.509 0.897 46.221 1.00 84.88 186 GLN A O 1
ATOM 1465 N N . PHE A 1 187 ? -34.795 -1.222 46.438 1.00 88.81 187 PHE A N 1
ATOM 1466 C CA . PHE A 1 187 ? -33.457 -0.992 45.907 1.00 88.81 187 PHE A CA 1
ATOM 1467 C C . PHE A 1 187 ? -33.521 -0.462 44.476 1.00 88.81 187 PHE A C 1
ATOM 1469 O O . PHE A 1 187 ? -32.896 0.551 44.196 1.00 88.81 187 PHE A O 1
ATOM 1476 N N . GLU A 1 188 ? -34.330 -1.062 43.601 1.00 86.25 188 GLU A N 1
ATOM 1477 C CA . GLU A 1 188 ? -34.516 -0.595 42.220 1.00 86.25 188 GLU A CA 1
ATOM 1478 C C . GLU A 1 188 ? -35.034 0.854 42.163 1.00 86.25 188 GLU A C 1
ATOM 1480 O O . GLU A 1 188 ? -34.602 1.643 41.326 1.00 86.25 188 GLU A O 1
ATOM 1485 N N . GLN A 1 189 ? -35.914 1.245 43.091 1.00 83.56 189 GLN A N 1
ATOM 1486 C CA . GLN A 1 189 ? -36.415 2.623 43.188 1.00 83.56 189 GLN A CA 1
ATOM 1487 C C . GLN A 1 189 ? -35.381 3.603 43.764 1.00 83.56 189 GLN A C 1
ATOM 1489 O O . GLN A 1 189 ? -35.364 4.775 43.383 1.00 83.56 189 GLN A O 1
ATOM 1494 N N . MET A 1 190 ? -34.550 3.147 44.704 1.00 83.75 190 MET A N 1
ATOM 1495 C CA . MET A 1 190 ? -33.545 3.964 45.391 1.00 83.75 190 MET A CA 1
ATOM 1496 C C . MET A 1 190 ? -32.239 4.102 44.604 1.00 83.75 190 MET A C 1
ATOM 1498 O O . MET A 1 190 ? -31.580 5.137 44.707 1.00 83.75 190 MET A O 1
ATOM 1502 N N . ALA A 1 191 ? -31.868 3.088 43.821 1.00 83.56 191 ALA A N 1
ATOM 1503 C CA . ALA A 1 191 ? -30.669 3.030 42.993 1.00 83.56 191 ALA A CA 1
ATOM 1504 C C . ALA A 1 191 ? -30.844 3.878 41.721 1.00 83.56 191 ALA A C 1
ATOM 1506 O O . ALA A 1 191 ? -30.787 3.393 40.592 1.00 83.56 191 ALA A O 1
ATOM 1507 N N . ASN A 1 192 ? -31.107 5.167 41.929 1.00 82.75 192 ASN A N 1
ATOM 1508 C CA . ASN A 1 192 ? -31.245 6.167 40.884 1.00 82.75 192 ASN A CA 1
ATOM 1509 C C . ASN A 1 192 ? -29.880 6.533 40.268 1.00 82.75 192 ASN A C 1
ATOM 1511 O O . ASN A 1 192 ? -28.827 6.070 40.705 1.00 82.75 192 ASN A O 1
ATOM 1515 N N . GLU A 1 193 ? -29.892 7.399 39.254 1.00 83.06 193 GLU A N 1
ATOM 1516 C CA . GLU A 1 193 ? -28.679 7.819 38.539 1.00 83.06 193 GLU A CA 1
ATOM 1517 C C . GLU A 1 193 ? -27.583 8.358 39.476 1.00 83.06 193 GLU A C 1
ATOM 1519 O O . GLU A 1 193 ? -26.422 7.986 39.344 1.00 83.06 193 GLU A O 1
ATOM 1524 N N . GLN A 1 194 ? -27.954 9.152 40.485 1.00 85.56 194 GLN A N 1
ATOM 1525 C CA . GLN A 1 194 ? -27.003 9.754 41.423 1.00 85.56 194 GLN A CA 1
ATOM 1526 C C . GLN A 1 194 ? -26.338 8.719 42.348 1.00 85.56 194 GLN A C 1
ATOM 1528 O O . GLN A 1 194 ? -25.157 8.852 42.691 1.00 85.56 194 GLN A O 1
ATOM 1533 N N . TYR A 1 195 ? -27.084 7.687 42.758 1.00 88.12 195 TYR A N 1
ATOM 1534 C CA . TYR A 1 195 ? -26.534 6.562 43.514 1.00 88.12 195 TYR A CA 1
ATOM 1535 C C . TYR A 1 195 ? -25.447 5.854 42.701 1.00 88.12 195 TYR A C 1
ATOM 1537 O O . TYR A 1 195 ? -24.327 5.685 43.188 1.00 88.12 195 TYR A O 1
ATOM 1545 N N . TRP A 1 196 ? -25.752 5.502 41.449 1.00 89.44 196 TRP A N 1
ATOM 1546 C CA . TRP A 1 196 ? -24.809 4.802 40.582 1.00 89.44 196 TRP A CA 1
ATOM 1547 C C . TRP A 1 196 ? -23.613 5.654 40.182 1.00 89.44 196 TRP A C 1
ATOM 1549 O O . TRP A 1 196 ? -22.493 5.155 40.212 1.00 89.44 196 TRP A O 1
ATOM 1559 N N . GLU A 1 197 ? -23.816 6.936 39.882 1.00 88.94 197 GLU A N 1
ATOM 1560 C CA . GLU A 1 197 ? -22.725 7.873 39.612 1.00 88.94 197 GLU A CA 1
ATOM 1561 C C . GLU A 1 197 ? -21.731 7.893 40.779 1.00 88.94 197 GLU A C 1
ATOM 1563 O O . GLU A 1 197 ? -20.525 7.754 40.577 1.00 88.94 197 GLU A O 1
ATOM 1568 N N . THR A 1 198 ? -22.229 7.965 42.017 1.00 89.75 198 THR A N 1
ATOM 1569 C CA . THR A 1 198 ? -21.381 7.954 43.218 1.00 89.75 198 THR A CA 1
ATOM 1570 C C . THR A 1 198 ? -20.687 6.601 43.415 1.00 89.75 198 THR A C 1
ATOM 1572 O O . THR A 1 198 ? -19.485 6.554 43.694 1.00 89.75 198 THR A O 1
ATOM 1575 N N . ALA A 1 199 ? -21.428 5.499 43.283 1.00 89.56 199 ALA A N 1
ATOM 1576 C CA . ALA A 1 199 ? -20.917 4.150 43.516 1.00 89.56 199 ALA A CA 1
ATOM 1577 C C . ALA A 1 199 ? -19.842 3.757 42.491 1.00 89.56 199 ALA A C 1
ATOM 1579 O O . ALA A 1 199 ? -18.778 3.267 42.871 1.00 89.56 199 ALA A O 1
ATOM 1580 N N . VAL A 1 200 ? -20.090 4.021 41.205 1.00 91.00 200 VAL A N 1
ATOM 1581 C CA . VAL A 1 200 ? -19.155 3.713 40.119 1.00 91.00 200 VAL A CA 1
ATOM 1582 C C . VAL A 1 200 ? -17.940 4.628 40.196 1.00 91.00 200 VAL A C 1
ATOM 1584 O O . VAL A 1 200 ? -16.831 4.121 40.259 1.00 91.00 200 VAL A O 1
ATOM 1587 N N . THR A 1 201 ? -18.109 5.951 40.288 1.00 89.44 201 THR A N 1
ATOM 1588 C CA . THR A 1 201 ? -16.966 6.891 40.277 1.00 89.44 201 THR A CA 1
ATOM 1589 C C . THR A 1 201 ? -15.986 6.650 41.430 1.00 89.44 201 THR A C 1
ATOM 1591 O O . THR A 1 201 ? -14.792 6.878 41.284 1.00 89.44 201 THR A O 1
ATOM 1594 N N . SER A 1 202 ? -16.466 6.179 42.585 1.00 88.19 202 SER A N 1
ATOM 1595 C CA . SER A 1 202 ? -15.599 5.856 43.729 1.00 88.19 202 SER A CA 1
ATOM 1596 C C . SER A 1 202 ? -14.901 4.498 43.627 1.00 88.19 202 SER A C 1
ATOM 1598 O O . SER A 1 202 ? -13.900 4.285 44.306 1.00 88.19 202 SER A O 1
ATOM 1600 N N . SER A 1 203 ? -15.422 3.586 42.803 1.00 90.19 203 SER A N 1
ATOM 1601 C CA . SER A 1 203 ? -14.962 2.193 42.732 1.00 90.19 203 SER A CA 1
ATOM 1602 C C . SER A 1 203 ? -14.362 1.813 41.380 1.00 90.19 203 SER A C 1
ATOM 1604 O O . SER A 1 203 ? -13.834 0.713 41.259 1.00 90.19 203 SER A O 1
ATOM 1606 N N . PHE A 1 204 ? -14.462 2.667 40.363 1.00 91.44 204 PHE A N 1
ATOM 1607 C CA . PHE A 1 204 ? -13.947 2.399 39.026 1.00 91.44 204 PHE A CA 1
ATOM 1608 C C . PHE A 1 204 ? -12.417 2.371 39.050 1.00 91.44 204 PHE A C 1
ATOM 1610 O O . PHE A 1 204 ? -11.771 3.295 39.540 1.00 91.44 204 PHE A O 1
ATOM 1617 N N . VAL A 1 205 ? -11.830 1.280 38.563 1.00 89.94 205 VAL A N 1
ATOM 1618 C CA . VAL A 1 205 ? -10.385 1.045 38.595 1.00 89.94 205 VAL A CA 1
ATOM 1619 C C . VAL A 1 205 ? -9.910 0.689 37.198 1.00 89.94 205 VAL A C 1
ATOM 1621 O O . VAL A 1 205 ? -9.874 -0.474 36.803 1.00 89.94 205 VAL A O 1
ATOM 1624 N N . VAL A 1 206 ? -9.473 1.710 36.471 1.00 91.75 206 VAL A N 1
ATOM 1625 C CA . VAL A 1 206 ? -8.754 1.562 35.205 1.00 91.75 206 VAL A CA 1
ATOM 1626 C C . VAL A 1 206 ? -7.516 2.448 35.215 1.00 91.75 206 VAL A C 1
ATOM 1628 O O . VAL A 1 206 ? -7.373 3.358 36.028 1.00 91.75 206 VAL A O 1
ATOM 1631 N N . SER A 1 207 ? -6.583 2.173 34.313 1.00 91.19 207 SER A N 1
ATOM 1632 C CA . SER A 1 207 ? -5.461 3.071 34.025 1.00 91.19 207 SER A CA 1
ATOM 1633 C C . SER A 1 207 ? -5.619 3.554 32.589 1.00 91.19 207 SER A C 1
ATOM 1635 O O . SER A 1 207 ? -5.141 2.852 31.696 1.00 91.19 207 SER A O 1
ATOM 1637 N N . PRO A 1 208 ? -6.342 4.670 32.354 1.00 89.94 208 PRO A N 1
ATOM 1638 C CA . PRO A 1 208 ? -6.606 5.158 31.007 1.00 89.94 208 PRO A CA 1
ATOM 1639 C C . PRO A 1 208 ? -5.302 5.434 30.262 1.00 89.94 208 PRO A C 1
ATOM 1641 O O . PRO A 1 208 ? -4.323 5.908 30.852 1.00 89.94 208 PRO A O 1
ATOM 1644 N N . SER A 1 209 ? -5.304 5.148 28.963 1.00 93.38 209 SER A N 1
ATOM 1645 C CA . SER A 1 209 ? -4.244 5.595 28.062 1.00 93.38 209 SER A CA 1
ATOM 1646 C C . SER A 1 209 ? -4.315 7.114 27.848 1.00 93.38 209 SER A C 1
ATOM 1648 O O . SER A 1 209 ? -5.254 7.777 28.283 1.00 93.38 209 SER A O 1
ATOM 1650 N N . GLU A 1 210 ? -3.346 7.685 27.132 1.00 94.94 210 GLU A N 1
ATOM 1651 C CA . GLU A 1 210 ? -3.411 9.101 26.740 1.00 94.94 210 GLU A CA 1
ATOM 1652 C C . GLU A 1 210 ? -4.558 9.419 25.767 1.00 94.94 210 GLU A C 1
ATOM 1654 O O . GLU A 1 210 ? -4.890 10.587 25.578 1.00 94.94 210 GLU A O 1
ATOM 1659 N N . PHE A 1 211 ? -5.174 8.392 25.176 1.00 96.19 211 PHE A N 1
ATOM 1660 C CA . PHE A 1 211 ? -6.245 8.519 24.192 1.00 96.19 211 PHE A CA 1
ATOM 1661 C C . PHE A 1 211 ? -7.651 8.497 24.806 1.00 96.19 211 PHE A C 1
ATOM 1663 O O . PHE A 1 211 ? -8.649 8.631 24.096 1.00 96.19 211 PHE A O 1
ATOM 1670 N N . GLU A 1 212 ? -7.750 8.304 26.122 1.00 95.81 212 GLU A N 1
ATOM 1671 C CA . GLU A 1 212 ? -9.007 8.144 26.848 1.00 95.81 212 GLU A CA 1
ATOM 1672 C C . GLU A 1 212 ? -8.968 8.934 28.158 1.00 95.81 212 GLU A C 1
ATOM 1674 O O . GLU A 1 212 ? -7.913 9.268 28.693 1.00 95.81 212 GLU A O 1
ATOM 1679 N N . THR A 1 213 ? -10.142 9.230 28.713 1.00 94.00 213 THR A N 1
ATOM 1680 C CA . THR A 1 213 ? -10.241 9.841 30.043 1.00 94.00 213 THR A CA 1
ATOM 1681 C C . THR A 1 213 ? -11.072 8.955 30.946 1.00 94.00 213 THR A C 1
ATOM 1683 O O . THR A 1 213 ? -12.069 8.385 30.510 1.00 94.00 213 THR A O 1
ATOM 1686 N N . GLU A 1 214 ? -10.693 8.872 32.219 1.00 92.06 214 GLU A N 1
ATOM 1687 C CA . GLU A 1 214 ? -11.420 8.075 33.210 1.00 92.06 214 GLU A CA 1
ATOM 1688 C C . GLU A 1 214 ? -12.902 8.460 33.270 1.00 92.06 214 GLU A C 1
ATOM 1690 O O . GLU A 1 214 ? -13.760 7.589 33.254 1.00 92.06 214 GLU A O 1
ATOM 1695 N N . SER A 1 215 ? -13.219 9.758 33.231 1.00 92.12 215 SER A N 1
ATOM 1696 C CA . SER A 1 215 ? -14.605 10.235 33.225 1.00 92.12 215 SER A CA 1
ATOM 1697 C C . SER A 1 215 ? -15.399 9.774 32.003 1.00 92.12 215 SER A C 1
ATOM 1699 O O . SER A 1 215 ? -16.573 9.445 32.142 1.00 92.12 215 SER A O 1
ATOM 1701 N N . ALA A 1 216 ? -14.780 9.751 30.816 1.00 92.56 216 ALA A N 1
ATOM 1702 C CA . ALA A 1 216 ? -15.445 9.261 29.610 1.00 92.56 216 ALA A CA 1
ATOM 1703 C C . ALA A 1 216 ? -15.670 7.746 29.688 1.00 92.56 216 ALA A C 1
ATOM 1705 O O . ALA A 1 216 ? -16.750 7.282 29.349 1.00 92.56 216 ALA A O 1
ATOM 1706 N N . LEU A 1 217 ? -14.694 6.996 30.210 1.00 94.19 217 LEU A N 1
ATOM 1707 C CA . LEU A 1 217 ? -14.805 5.548 30.396 1.00 94.19 217 LEU A CA 1
ATOM 1708 C C . LEU A 1 217 ? -15.871 5.170 31.430 1.00 94.19 217 LEU A C 1
ATOM 1710 O O . LEU A 1 217 ? -16.632 4.238 31.195 1.00 94.19 217 LEU A O 1
ATOM 1714 N N . VAL A 1 218 ? -15.958 5.899 32.548 1.00 93.38 218 VAL A N 1
ATOM 1715 C CA . VAL A 1 218 ? -17.020 5.718 33.554 1.00 93.38 218 VAL A CA 1
ATOM 1716 C C . VAL A 1 218 ? -18.393 5.924 32.921 1.00 93.38 218 VAL A C 1
ATOM 1718 O O . VAL A 1 218 ? -19.302 5.116 33.125 1.00 93.38 218 VAL A O 1
ATOM 1721 N N . ASP A 1 219 ? -18.557 7.000 32.151 1.00 92.31 219 ASP A N 1
ATOM 1722 C CA . ASP A 1 219 ? -19.832 7.289 31.504 1.00 92.31 219 ASP A CA 1
ATOM 1723 C C . ASP A 1 219 ? -20.173 6.226 30.453 1.00 92.31 219 ASP A C 1
ATOM 1725 O O . ASP A 1 219 ? -21.252 5.641 30.497 1.00 92.31 219 ASP A O 1
ATOM 1729 N N . GLU A 1 220 ? -19.233 5.907 29.567 1.00 92.50 220 GLU A N 1
ATOM 1730 C CA . GLU A 1 220 ? -19.427 4.966 28.469 1.00 92.50 220 GLU A CA 1
ATOM 1731 C C . GLU A 1 220 ? -19.663 3.532 28.954 1.00 92.50 220 GLU A C 1
ATOM 1733 O O . GLU A 1 220 ? -20.648 2.911 28.561 1.00 92.50 220 GLU A O 1
ATOM 1738 N N . LEU A 1 221 ? -18.782 2.994 29.798 1.00 90.88 221 LEU A N 1
ATOM 1739 C CA . LEU A 1 221 ? -18.784 1.572 30.154 1.00 90.88 221 LEU A CA 1
ATOM 1740 C C . LEU A 1 221 ? -19.778 1.242 31.272 1.00 90.88 221 LEU A C 1
ATOM 1742 O O . LEU A 1 221 ? -20.231 0.101 31.368 1.00 90.88 221 LEU A O 1
ATOM 1746 N N . CYS A 1 222 ? -20.130 2.224 32.108 1.00 90.44 222 CYS A N 1
ATOM 1747 C CA . CYS A 1 222 ? -20.970 1.996 33.280 1.00 90.44 222 CYS A CA 1
ATOM 1748 C C . CYS A 1 222 ? -22.262 2.822 33.263 1.00 90.44 222 CYS A C 1
ATOM 1750 O O . CYS A 1 222 ? -23.347 2.247 33.328 1.00 90.44 222 CYS A O 1
ATOM 1752 N N . LEU A 1 223 ? -22.190 4.157 33.207 1.00 90.69 223 LEU A N 1
ATOM 1753 C CA . LEU A 1 223 ? -23.385 4.994 33.411 1.00 90.69 223 LEU A CA 1
ATOM 1754 C C . LEU A 1 223 ? -24.357 4.953 32.224 1.00 90.69 223 LEU A C 1
ATOM 1756 O O . LEU A 1 223 ? -25.569 4.963 32.437 1.00 90.69 223 LEU A O 1
ATOM 1760 N N . SER A 1 224 ? -23.859 4.855 30.990 1.00 90.00 224 SER A N 1
ATOM 1761 C CA . SER A 1 224 ? -24.685 4.740 29.781 1.00 90.00 224 SER A CA 1
ATOM 1762 C C . SER A 1 224 ? -25.565 3.483 29.828 1.00 90.00 224 SER A C 1
ATOM 1764 O O . SER A 1 224 ? -26.777 3.553 29.619 1.00 90.00 224 SER A O 1
ATOM 1766 N N . LEU A 1 225 ? -24.977 2.353 30.240 1.00 88.62 225 LEU A N 1
ATOM 1767 C CA . LEU A 1 225 ? -25.660 1.078 30.430 1.00 88.62 225 LEU A CA 1
ATOM 1768 C C . LEU A 1 225 ? -26.821 1.208 31.421 1.00 88.62 225 LEU A C 1
ATOM 1770 O O . LEU A 1 225 ? -27.892 0.646 31.197 1.00 88.62 225 LEU A O 1
ATOM 1774 N N . LEU A 1 226 ? -26.610 1.955 32.504 1.00 86.38 226 LEU A N 1
ATOM 1775 C CA . LEU A 1 226 ? -27.588 2.152 33.572 1.00 86.38 226 LEU A CA 1
ATOM 1776 C C . LEU A 1 226 ? -28.723 3.108 33.183 1.00 86.38 226 LEU A C 1
ATOM 1778 O O . LEU A 1 226 ? -29.843 2.931 33.656 1.00 86.38 226 LEU A O 1
ATOM 1782 N N . ARG A 1 227 ? -28.458 4.107 32.331 1.00 86.69 227 ARG A N 1
ATOM 1783 C CA . ARG A 1 227 ? -29.478 5.057 31.848 1.00 86.69 227 ARG A CA 1
ATOM 1784 C C . ARG A 1 227 ? -30.467 4.408 30.884 1.00 86.69 227 ARG A C 1
ATOM 1786 O O . ARG A 1 227 ? -31.665 4.672 30.968 1.00 86.69 227 ARG A O 1
ATOM 1793 N N . ASP A 1 228 ? -29.962 3.572 29.980 1.00 81.19 228 ASP A N 1
ATOM 1794 C CA . ASP A 1 228 ? -30.753 3.012 28.879 1.00 81.19 228 ASP A CA 1
ATOM 1795 C C . ASP A 1 228 ? -31.250 1.584 29.148 1.00 81.19 228 ASP A C 1
ATOM 1797 O O . ASP A 1 228 ? -32.105 1.061 28.424 1.00 81.19 228 ASP A O 1
ATOM 1801 N N . GLY A 1 229 ? -30.702 0.924 30.167 1.00 81.94 229 GLY A N 1
ATOM 1802 C CA . GLY A 1 229 ? -30.960 -0.477 30.453 1.00 81.94 229 GLY A CA 1
ATOM 1803 C C . GLY A 1 229 ? -32.019 -0.728 31.519 1.00 81.94 229 GLY A C 1
ATOM 1804 O O . GLY A 1 229 ? -32.272 0.082 32.406 1.00 81.94 229 GLY A O 1
ATOM 1805 N N . GLN A 1 230 ? -32.644 -1.903 31.437 1.00 84.94 230 GLN A N 1
ATOM 1806 C CA . GLN A 1 230 ? -33.579 -2.360 32.460 1.00 84.94 230 GLN A CA 1
ATOM 1807 C C . GLN A 1 230 ? -32.846 -3.222 33.490 1.00 84.94 230 GLN A C 1
ATOM 1809 O O . GLN A 1 230 ? -32.175 -4.194 33.129 1.00 84.94 230 GLN A O 1
ATOM 1814 N N . MET A 1 231 ? -33.008 -2.878 34.768 1.00 89.50 231 MET A N 1
ATOM 1815 C CA . MET A 1 231 ? -32.477 -3.662 35.875 1.00 89.50 231 MET A CA 1
ATOM 1816 C C . MET A 1 231 ? -33.269 -4.956 36.058 1.00 89.50 231 MET A C 1
ATOM 1818 O O . MET A 1 231 ? -34.484 -5.023 35.881 1.00 89.50 231 MET A O 1
ATOM 1822 N N . SER A 1 232 ? -32.545 -6.008 36.401 1.00 92.56 232 SER A N 1
ATOM 1823 C CA . SER A 1 232 ? -33.082 -7.311 36.754 1.00 92.56 232 SER A CA 1
ATOM 1824 C C . SER A 1 232 ? -32.215 -7.921 37.842 1.00 92.56 232 SER A C 1
ATOM 1826 O O . SER A 1 232 ? -31.054 -7.542 38.005 1.00 92.56 232 SER A O 1
ATOM 1828 N N . TYR A 1 233 ? -32.774 -8.859 38.594 1.00 94.56 233 TYR A N 1
ATOM 1829 C CA . TYR A 1 233 ? -32.046 -9.549 39.644 1.00 94.56 233 TYR A CA 1
ATOM 1830 C C . TYR A 1 233 ? -32.431 -11.022 39.700 1.00 94.56 233 TYR A C 1
ATOM 1832 O O . TYR A 1 233 ? -33.564 -11.404 39.392 1.00 94.56 233 TYR A O 1
ATOM 1840 N N . VAL A 1 234 ? -31.465 -11.847 40.089 1.00 95.06 234 VAL A N 1
ATOM 1841 C CA . VAL A 1 234 ? -31.624 -13.289 40.302 1.00 95.06 234 VAL A CA 1
ATOM 1842 C C . VAL A 1 234 ? -30.965 -13.688 41.616 1.00 95.06 234 VAL A C 1
ATOM 1844 O O . VAL A 1 234 ? -30.091 -12.980 42.111 1.00 95.06 234 VAL A O 1
ATOM 1847 N N . GLU A 1 235 ? -31.400 -14.802 42.200 1.00 96.00 235 GLU A N 1
ATOM 1848 C CA . GLU A 1 235 ? -30.727 -15.389 43.363 1.00 96.00 235 GLU A CA 1
ATOM 1849 C C . GLU A 1 235 ? -29.283 -15.753 42.979 1.00 96.00 235 GLU A C 1
ATOM 1851 O O . GLU A 1 235 ? -29.055 -16.419 41.966 1.00 96.00 235 GLU A O 1
ATOM 1856 N N . ASP A 1 236 ? -28.314 -15.284 43.763 1.00 95.69 236 ASP A N 1
ATOM 1857 C CA . ASP A 1 236 ? -26.897 -15.610 43.578 1.00 95.69 236 ASP A CA 1
ATOM 1858 C C . ASP A 1 236 ? -26.589 -17.030 44.097 1.00 95.69 236 ASP A C 1
ATOM 1860 O O . ASP A 1 236 ? -27.345 -17.601 44.887 1.00 95.69 236 ASP A O 1
ATOM 1864 N N . GLU A 1 237 ? -25.453 -17.613 43.698 1.00 89.94 237 GLU A N 1
ATOM 1865 C CA . GLU A 1 237 ? -25.027 -18.942 44.166 1.00 89.94 237 GLU A CA 1
ATOM 1866 C C . GLU A 1 237 ? -24.897 -19.032 45.698 1.00 89.94 237 GLU A C 1
ATOM 1868 O O . GLU A 1 237 ? -25.059 -20.113 46.271 1.00 89.94 237 GLU A O 1
ATOM 1873 N N . GLY A 1 238 ? -24.612 -17.910 46.370 1.00 88.81 238 GLY A N 1
ATOM 1874 C CA . GLY A 1 238 ? -24.507 -17.828 47.827 1.00 88.81 238 GLY A CA 1
ATOM 1875 C C . GLY A 1 238 ? -25.832 -17.646 48.578 1.00 88.81 238 GLY A C 1
ATOM 1876 O O . GLY A 1 238 ? -25.803 -17.524 49.804 1.00 88.81 238 GLY A O 1
ATOM 1877 N N . TYR A 1 239 ? -26.974 -17.599 47.886 1.00 93.31 239 TYR A N 1
ATOM 1878 C CA . TYR A 1 239 ? -28.270 -17.285 48.491 1.00 93.31 239 TYR A CA 1
ATOM 1879 C C . TYR A 1 239 ? -28.679 -18.285 49.588 1.00 93.31 239 TYR A C 1
ATOM 1881 O O . TYR A 1 239 ? -28.637 -19.506 49.406 1.00 93.31 239 TYR A O 1
ATOM 1889 N N . THR A 1 240 ? -29.172 -17.764 50.715 1.00 89.00 240 THR A N 1
ATOM 1890 C CA . THR A 1 240 ? -29.869 -18.547 51.747 1.00 89.00 240 THR A CA 1
ATOM 1891 C C . THR A 1 240 ? -31.072 -17.778 52.295 1.00 89.00 240 THR A C 1
ATOM 1893 O O . THR A 1 240 ? -31.075 -16.553 52.276 1.00 89.00 240 THR A O 1
ATOM 1896 N N . ASP A 1 241 ? -32.071 -18.473 52.847 1.00 84.44 241 ASP A N 1
ATOM 1897 C CA . ASP A 1 241 ? -33.252 -17.815 53.439 1.00 84.44 241 ASP A CA 1
ATOM 1898 C C . ASP A 1 241 ? -32.906 -16.912 54.644 1.00 84.44 241 ASP A C 1
ATOM 1900 O O . ASP A 1 241 ? -33.636 -15.970 54.941 1.00 84.44 241 ASP A O 1
ATOM 1904 N N . GLU A 1 242 ? -31.804 -17.200 55.349 1.00 84.75 242 GLU A N 1
ATOM 1905 C CA . GLU A 1 242 ? -31.330 -16.418 56.504 1.00 84.75 242 GLU A CA 1
ATOM 1906 C C . GLU A 1 242 ? -30.403 -15.258 56.101 1.00 84.75 242 GLU A C 1
ATOM 1908 O O . GLU A 1 242 ? -30.312 -14.268 56.823 1.00 84.75 242 GLU A O 1
ATOM 1913 N N . ALA A 1 243 ? -29.727 -15.379 54.957 1.00 88.50 243 ALA A N 1
ATOM 1914 C CA . ALA A 1 243 ? -28.867 -14.358 54.367 1.00 88.50 243 ALA A CA 1
ATOM 1915 C C . ALA A 1 243 ? -29.074 -14.339 52.839 1.00 88.50 243 ALA A C 1
ATOM 1917 O O . ALA A 1 243 ? -28.321 -14.998 52.106 1.00 88.50 243 ALA A O 1
ATOM 1918 N N . PRO A 1 244 ? -30.133 -13.664 52.356 1.00 92.62 244 PRO A N 1
ATOM 1919 C CA . PRO A 1 244 ? -30.421 -13.542 50.932 1.00 92.62 244 PRO A CA 1
ATOM 1920 C C . PRO A 1 244 ? -29.310 -12.784 50.199 1.00 92.62 244 PRO A C 1
ATOM 1922 O O . PRO A 1 244 ? -28.811 -11.765 50.685 1.00 92.62 244 PRO A O 1
ATOM 1925 N N . ILE A 1 245 ? -28.947 -13.265 49.008 1.00 95.69 245 ILE A N 1
ATOM 1926 C CA . ILE A 1 245 ? -27.984 -12.605 48.120 1.00 95.69 245 ILE A CA 1
ATOM 1927 C C . ILE A 1 245 ? -28.566 -12.565 46.712 1.00 95.69 245 ILE A C 1
ATOM 1929 O O . ILE A 1 245 ? -28.862 -13.611 46.131 1.00 95.69 245 ILE A O 1
ATOM 1933 N N . TYR A 1 246 ? -28.705 -11.365 46.157 1.00 95.50 246 TYR A N 1
ATOM 1934 C CA . TYR A 1 246 ? -29.162 -11.175 44.783 1.00 95.50 246 TYR A CA 1
ATOM 1935 C C . TYR A 1 246 ? -28.046 -10.636 43.901 1.00 95.50 246 TYR A C 1
ATOM 1937 O O . TYR A 1 246 ? -27.347 -9.691 44.269 1.00 95.50 246 TYR A O 1
ATOM 1945 N N . LEU A 1 247 ? -27.923 -11.218 42.714 1.00 96.12 247 LEU A N 1
ATOM 1946 C CA . LEU A 1 247 ? -27.077 -10.739 41.633 1.00 96.12 247 LEU A CA 1
ATOM 1947 C C . LEU A 1 247 ? -27.897 -9.802 40.747 1.00 96.12 247 LEU A C 1
ATOM 1949 O O . LEU A 1 247 ? -28.897 -10.215 40.156 1.00 96.12 247 LEU A O 1
ATOM 1953 N N . VAL A 1 248 ? -27.480 -8.543 40.665 1.00 94.88 248 VAL A N 1
ATOM 1954 C CA . VAL A 1 248 ? -28.156 -7.499 39.890 1.00 94.88 248 VAL A CA 1
ATOM 1955 C C . VAL A 1 248 ? -27.479 -7.358 38.537 1.00 94.88 248 VAL A C 1
ATOM 1957 O O . VAL A 1 248 ? -26.257 -7.262 38.452 1.00 94.88 248 VAL A O 1
ATOM 1960 N N . SER A 1 249 ? -28.278 -7.330 37.475 1.00 94.06 249 SER A N 1
ATOM 1961 C CA . SER A 1 249 ? -27.815 -7.199 36.096 1.00 94.06 249 SER A CA 1
ATOM 1962 C C . SER A 1 249 ? -28.636 -6.175 35.323 1.00 94.06 249 SER A C 1
ATOM 1964 O O . SER A 1 249 ? -29.851 -6.074 35.512 1.00 94.06 249 SER A O 1
ATOM 1966 N N . VAL A 1 250 ? -27.996 -5.476 34.389 1.00 91.94 250 VAL A N 1
ATOM 1967 C CA . VAL A 1 250 ? -28.658 -4.581 33.433 1.00 91.94 250 VAL A CA 1
ATOM 1968 C C . VAL A 1 250 ? -28.345 -5.045 32.019 1.00 91.94 250 VAL A C 1
ATOM 1970 O O . VAL A 1 250 ? -27.188 -5.238 31.661 1.00 91.94 250 VAL A O 1
ATOM 1973 N N . ASN A 1 251 ? -29.388 -5.286 31.219 1.00 89.56 251 ASN A N 1
ATOM 1974 C CA . ASN A 1 251 ? -29.272 -5.830 29.857 1.00 89.56 251 ASN A CA 1
ATOM 1975 C C . ASN A 1 251 ? -28.405 -7.111 29.755 1.00 89.56 251 ASN A C 1
ATOM 1977 O O . ASN A 1 251 ? -27.812 -7.385 28.715 1.00 89.56 251 ASN A O 1
ATOM 1981 N N . GLY A 1 252 ? -28.352 -7.909 30.829 1.00 88.62 252 GLY A N 1
ATOM 1982 C CA . GLY A 1 252 ? -27.550 -9.136 30.910 1.00 88.62 252 GLY A CA 1
ATOM 1983 C C . GLY A 1 252 ? -26.092 -8.942 31.339 1.00 88.62 252 GLY A C 1
ATOM 1984 O O . GLY A 1 252 ? -25.372 -9.931 31.417 1.00 88.62 252 GLY A O 1
ATOM 1985 N N . ILE A 1 253 ? -25.662 -7.712 31.630 1.00 91.00 253 ILE A N 1
ATOM 1986 C CA . ILE A 1 253 ? -24.356 -7.416 32.232 1.00 91.00 253 ILE A CA 1
ATOM 1987 C C . ILE A 1 253 ? -24.525 -7.396 33.748 1.00 91.00 253 ILE A C 1
ATOM 1989 O O . ILE A 1 253 ? -25.348 -6.642 34.270 1.00 91.00 253 ILE A O 1
ATOM 1993 N N . GLU A 1 254 ? -23.759 -8.228 34.446 1.00 94.44 254 GLU A N 1
ATOM 1994 C CA . GLU A 1 254 ? -23.775 -8.315 35.903 1.00 94.44 254 GLU A CA 1
ATOM 1995 C C . GLU A 1 254 ? -23.077 -7.094 36.516 1.00 94.44 254 GLU A C 1
ATOM 1997 O O . GLU A 1 254 ? -21.952 -6.756 36.153 1.00 94.44 254 GLU A O 1
ATOM 2002 N N . LEU A 1 255 ? -23.741 -6.426 37.458 1.00 93.12 255 LEU A N 1
ATOM 2003 C CA . LEU A 1 255 ? -23.276 -5.163 38.034 1.00 93.12 255 LEU A CA 1
ATOM 2004 C C . LEU A 1 255 ? -22.760 -5.339 39.455 1.00 93.12 255 LEU A C 1
ATOM 2006 O O . LEU A 1 255 ? -21.666 -4.887 39.798 1.00 93.12 255 LEU A O 1
ATOM 2010 N N . CYS A 1 256 ? -23.584 -5.942 40.314 1.00 94.19 256 CYS A N 1
ATOM 2011 C CA . CYS A 1 256 ? -23.331 -6.000 41.744 1.00 94.19 256 CYS A CA 1
ATOM 2012 C C . CYS A 1 256 ? -24.061 -7.155 42.430 1.00 94.19 256 CYS A C 1
ATOM 2014 O O . CYS A 1 256 ? -25.022 -7.718 41.902 1.00 94.19 256 CYS A O 1
ATOM 2016 N N . ARG A 1 257 ? -23.611 -7.467 43.646 1.00 95.56 257 ARG A N 1
ATOM 2017 C CA . ARG A 1 257 ? -24.318 -8.322 44.601 1.00 95.56 257 ARG A CA 1
ATOM 2018 C C . ARG A 1 257 ? -24.928 -7.477 45.710 1.00 95.56 257 ARG A C 1
ATOM 2020 O O . ARG A 1 257 ? -24.244 -6.634 46.294 1.00 95.56 257 ARG A O 1
ATOM 2027 N N . VAL A 1 258 ? -26.193 -7.734 46.019 1.00 95.62 258 VAL A N 1
ATOM 2028 C CA . VAL A 1 258 ? -26.914 -7.131 47.145 1.00 95.62 258 VAL A CA 1
ATOM 2029 C C . VAL A 1 258 ? -27.034 -8.179 48.243 1.00 95.62 258 VAL A C 1
ATOM 2031 O O . VAL A 1 258 ? -27.690 -9.203 48.056 1.00 95.62 258 VAL A O 1
ATOM 2034 N N . TYR A 1 259 ? -26.378 -7.925 49.373 1.00 93.50 259 TYR A N 1
ATOM 2035 C CA . TYR A 1 259 ? -26.403 -8.779 50.559 1.00 93.50 259 TYR A CA 1
ATOM 2036 C C . TYR A 1 259 ? -27.444 -8.264 51.540 1.00 93.50 259 TYR A C 1
ATOM 2038 O O . TYR A 1 259 ? -27.546 -7.053 51.760 1.00 93.50 259 TYR A O 1
ATOM 2046 N N . MET A 1 260 ? -28.197 -9.181 52.136 1.00 92.38 260 MET A N 1
ATOM 2047 C CA . MET A 1 260 ? -29.310 -8.841 53.009 1.00 92.38 260 MET A CA 1
ATOM 2048 C C . MET A 1 260 ? -29.296 -9.688 54.277 1.00 92.38 260 MET A C 1
ATOM 2050 O O . MET A 1 260 ? -28.937 -10.868 54.243 1.00 92.38 260 MET A O 1
ATOM 2054 N N . SER A 1 261 ? -29.783 -9.108 55.370 1.00 89.19 261 SER A N 1
ATOM 2055 C CA . SER A 1 261 ? -30.026 -9.824 56.620 1.00 89.19 261 SER A CA 1
ATOM 2056 C C . SER A 1 261 ? -31.293 -9.326 57.321 1.00 89.19 261 SER A C 1
ATOM 2058 O O . SER A 1 261 ? -31.809 -8.244 56.997 1.00 89.19 261 SER A O 1
ATOM 2060 N N . PRO A 1 262 ? -31.823 -10.104 58.284 1.00 86.00 262 PRO A N 1
ATOM 2061 C CA . PRO A 1 262 ? -32.907 -9.648 59.135 1.00 86.00 262 PRO A CA 1
ATOM 2062 C C . PRO A 1 262 ? -32.526 -8.370 59.892 1.00 86.00 262 PRO A C 1
ATOM 2064 O O . PRO A 1 262 ? -31.504 -8.289 60.578 1.00 86.00 262 PRO A O 1
ATOM 2067 N N . GLN A 1 263 ? -33.384 -7.363 59.792 1.00 82.25 263 GLN A N 1
ATOM 2068 C CA . GLN A 1 263 ? -33.220 -6.072 60.429 1.00 82.25 263 GLN A CA 1
ATOM 2069 C C . GLN A 1 263 ? -33.278 -6.232 61.951 1.00 82.25 263 GLN A C 1
ATOM 2071 O O . GLN A 1 263 ? -34.319 -6.554 62.534 1.00 82.25 263 GLN A O 1
ATOM 2076 N N . ALA A 1 264 ? -32.165 -5.930 62.620 1.00 76.06 264 ALA A N 1
ATOM 2077 C CA . ALA A 1 264 ? -32.062 -6.031 64.070 1.00 76.06 264 ALA A CA 1
ATOM 2078 C C . ALA A 1 264 ? -33.140 -5.186 64.782 1.00 76.06 264 ALA A C 1
ATOM 2080 O O . ALA A 1 264 ? -33.118 -3.955 64.751 1.00 76.06 264 ALA A O 1
ATOM 2081 N N . GLY A 1 265 ? -34.070 -5.859 65.467 1.00 70.44 265 GLY A N 1
ATOM 2082 C CA . GLY A 1 265 ? -35.148 -5.223 66.234 1.00 70.44 265 GLY A CA 1
ATOM 2083 C C . GLY A 1 265 ? -36.384 -4.812 65.422 1.00 70.44 265 GLY A C 1
ATOM 2084 O O . GLY A 1 265 ? -37.285 -4.189 65.987 1.00 70.44 265 GLY A O 1
ATOM 2085 N N . GLY A 1 266 ? -36.456 -5.158 64.133 1.00 72.62 266 GLY A N 1
ATOM 2086 C CA . GLY A 1 266 ? -37.617 -4.909 63.280 1.00 72.62 266 GLY A CA 1
ATOM 2087 C C . GLY A 1 266 ? -38.597 -6.084 63.268 1.00 72.62 266 GLY A C 1
ATOM 2088 O O . GLY A 1 266 ? -38.532 -6.911 62.369 1.00 72.62 266 GLY A O 1
ATOM 2089 N N . GLU A 1 267 ? -39.538 -6.158 64.217 1.00 75.56 267 GLU A N 1
ATOM 2090 C CA . GLU A 1 267 ? -40.617 -7.164 64.173 1.00 75.56 267 GLU A CA 1
ATOM 2091 C C . GLU A 1 267 ? -41.771 -6.717 63.254 1.00 75.56 267 GLU A C 1
ATOM 2093 O O . GLU A 1 267 ? -42.426 -5.700 63.499 1.00 75.56 267 GLU A O 1
ATOM 2098 N N . ALA A 1 268 ? -42.097 -7.528 62.244 1.00 75.00 268 ALA A N 1
ATOM 2099 C CA . ALA A 1 268 ? -43.288 -7.368 61.397 1.00 75.00 268 ALA A CA 1
ATOM 2100 C C . ALA A 1 268 ? -44.547 -8.033 62.003 1.00 75.00 268 ALA A C 1
ATOM 2102 O O . ALA A 1 268 ? -45.642 -7.985 61.438 1.00 75.00 268 ALA A O 1
ATOM 2103 N N . GLY A 1 269 ? -44.404 -8.646 63.185 1.00 71.31 269 GLY A N 1
ATOM 2104 C CA . GLY A 1 269 ? -45.430 -9.452 63.842 1.00 71.31 269 GLY A CA 1
ATOM 2105 C C . GLY A 1 269 ? -45.358 -10.933 63.455 1.00 71.31 269 GLY A C 1
ATOM 2106 O O . GLY A 1 269 ? -44.675 -11.327 62.519 1.00 71.31 269 GLY A O 1
ATOM 2107 N N . PHE A 1 270 ? -46.049 -11.788 64.218 1.00 78.75 270 PHE A N 1
ATOM 2108 C CA . PHE A 1 270 ? -46.049 -13.254 64.036 1.00 78.75 270 PHE A CA 1
ATOM 2109 C C . PHE A 1 270 ? -44.662 -13.933 64.109 1.00 78.75 270 PHE A C 1
ATOM 2111 O O . PHE A 1 270 ? -44.524 -15.070 63.664 1.00 78.75 270 PHE A O 1
ATOM 2118 N N . GLY A 1 271 ? -43.665 -13.273 64.713 1.00 75.75 271 GLY A N 1
ATOM 2119 C CA . GLY A 1 271 ? -42.281 -13.759 64.778 1.00 75.75 271 GLY A CA 1
ATOM 2120 C C . GLY A 1 271 ? -41.499 -13.590 63.471 1.00 75.75 271 GLY A C 1
ATOM 2121 O O . GLY A 1 271 ? -40.483 -14.251 63.303 1.00 75.75 271 GLY A O 1
ATOM 2122 N N . LEU A 1 272 ? -41.998 -12.761 62.549 1.00 81.31 272 LEU A N 1
ATOM 2123 C CA . LEU A 1 272 ? -41.322 -12.391 61.309 1.00 81.31 272 LEU A CA 1
ATOM 2124 C C . LEU A 1 272 ? -40.529 -11.094 61.517 1.00 81.31 272 LEU A C 1
ATOM 2126 O O . LEU A 1 272 ? -40.997 -10.185 62.213 1.00 81.31 272 LEU A O 1
ATOM 2130 N N . GLU A 1 273 ? -39.363 -11.005 60.887 1.00 84.12 273 GLU A N 1
ATOM 2131 C CA . GLU A 1 273 ? -38.469 -9.846 60.943 1.00 84.12 273 GLU A CA 1
ATOM 2132 C C . GLU A 1 273 ? -38.387 -9.176 59.568 1.00 84.12 273 GLU A C 1
ATOM 2134 O O . GLU A 1 273 ? -38.436 -9.853 58.540 1.00 84.12 273 GLU A O 1
ATOM 2139 N N . TYR A 1 274 ? -38.300 -7.844 59.540 1.00 83.56 274 TYR A N 1
ATOM 2140 C CA . TYR A 1 274 ? -38.052 -7.115 58.293 1.00 83.56 274 TYR A CA 1
ATOM 2141 C C . TYR A 1 274 ? -36.667 -7.451 57.744 1.00 83.56 274 TYR A C 1
ATOM 2143 O O . TYR A 1 274 ? -35.760 -7.752 58.509 1.00 83.56 274 TYR A O 1
ATOM 2151 N N . MET A 1 275 ? -36.495 -7.368 56.429 1.00 87.19 275 MET A N 1
ATOM 2152 C CA . MET A 1 275 ? -35.188 -7.511 55.788 1.00 87.19 275 MET A CA 1
ATOM 2153 C C . MET A 1 275 ? -34.570 -6.133 55.545 1.00 87.19 275 MET A C 1
ATOM 2155 O O . MET A 1 275 ? -35.284 -5.174 55.245 1.00 87.19 275 MET A O 1
ATOM 2159 N N . SER A 1 276 ? -33.247 -6.039 55.638 1.00 86.06 276 SER A N 1
ATOM 2160 C CA . SER A 1 276 ? -32.481 -4.837 55.293 1.00 86.06 276 SER A CA 1
ATOM 2161 C C . SER A 1 276 ? -31.270 -5.182 54.430 1.00 86.06 276 SER A C 1
ATOM 2163 O O . SER A 1 276 ? -30.742 -6.289 54.512 1.00 86.06 276 SER A O 1
ATOM 2165 N N . ILE A 1 277 ? -30.833 -4.228 53.603 1.00 90.19 277 ILE A N 1
ATOM 2166 C CA . ILE A 1 277 ? -29.595 -4.349 52.825 1.00 90.19 277 ILE A CA 1
ATOM 2167 C C . ILE A 1 277 ? -28.407 -4.144 53.767 1.00 90.19 277 ILE A C 1
ATOM 2169 O O . ILE A 1 277 ? -28.304 -3.100 54.409 1.00 90.19 277 ILE A O 1
ATOM 2173 N N . ASP A 1 278 ? -27.504 -5.119 53.808 1.00 89.94 278 ASP A N 1
ATOM 2174 C CA . ASP A 1 278 ? -26.268 -5.058 54.591 1.00 89.94 278 ASP A CA 1
ATOM 2175 C C . ASP A 1 278 ? -25.155 -4.358 53.817 1.00 89.94 278 ASP A C 1
ATOM 2177 O O . ASP A 1 278 ? -24.447 -3.499 54.342 1.00 89.94 278 ASP A O 1
ATOM 2181 N N . LYS A 1 279 ? -24.974 -4.768 52.557 1.00 89.81 279 LYS A N 1
ATOM 2182 C CA . LYS A 1 279 ? -23.905 -4.301 51.673 1.00 89.81 279 LYS A CA 1
ATOM 2183 C C . LYS A 1 279 ? -24.332 -4.454 50.218 1.00 89.81 279 LYS A C 1
ATOM 2185 O O . LYS A 1 279 ? -24.939 -5.456 49.844 1.00 89.81 279 LYS A O 1
ATOM 2190 N N . VAL A 1 280 ? -23.927 -3.494 49.394 1.00 92.06 280 VAL A N 1
ATOM 2191 C CA . VAL A 1 280 ? -23.906 -3.623 47.934 1.00 92.06 280 VAL A CA 1
ATOM 2192 C C . VAL A 1 280 ? -22.451 -3.724 47.493 1.00 92.06 280 VAL A C 1
ATOM 2194 O O . VAL A 1 280 ? -21.620 -2.907 47.884 1.00 92.06 280 VAL A O 1
ATOM 2197 N N . GLU A 1 281 ? -22.123 -4.753 46.724 1.00 93.31 281 GLU A N 1
ATOM 2198 C CA . GLU A 1 281 ? -20.770 -5.016 46.240 1.00 93.31 281 GLU A CA 1
ATOM 2199 C C . GLU A 1 281 ? -20.748 -5.003 44.719 1.00 93.31 281 GLU A C 1
ATOM 2201 O O . GLU A 1 281 ? -21.291 -5.907 44.087 1.00 93.31 281 GLU A O 1
ATOM 2206 N N . LEU A 1 282 ? -20.118 -3.984 44.135 1.00 93.31 282 LEU A N 1
ATOM 2207 C CA . LEU A 1 282 ? -19.892 -3.922 42.693 1.00 93.31 282 LEU A CA 1
ATOM 2208 C C . LEU A 1 282 ? -18.958 -5.058 42.259 1.00 93.31 282 LEU A C 1
ATOM 2210 O O . LEU A 1 282 ? -17.973 -5.369 42.934 1.00 93.31 282 LEU A O 1
ATOM 2214 N N . LEU A 1 283 ? -19.274 -5.686 41.130 1.00 94.06 283 LEU A N 1
ATOM 2215 C CA . LEU A 1 283 ? -18.461 -6.759 40.575 1.00 94.06 283 LEU A CA 1
ATOM 2216 C C . LEU A 1 283 ? -17.197 -6.195 39.941 1.00 94.06 283 LEU A C 1
ATOM 2218 O O . LEU A 1 283 ? -17.247 -5.212 39.209 1.00 94.06 283 LEU A O 1
ATOM 2222 N N . ALA A 1 284 ? -16.070 -6.871 40.168 1.00 90.81 284 ALA A N 1
ATOM 2223 C CA . ALA A 1 284 ? -14.778 -6.460 39.626 1.00 90.81 284 ALA A CA 1
ATOM 2224 C C . ALA A 1 284 ? -14.793 -6.341 38.094 1.00 90.81 284 ALA A C 1
ATOM 2226 O O . ALA A 1 284 ? -14.223 -5.400 37.568 1.00 90.81 284 ALA A O 1
ATOM 2227 N N . GLU A 1 285 ? -15.482 -7.234 37.380 1.00 87.69 285 GLU A N 1
ATOM 2228 C CA . GLU A 1 285 ? -15.586 -7.169 35.912 1.00 87.69 285 GLU A CA 1
ATOM 2229 C C . GLU A 1 285 ? -16.360 -5.937 35.419 1.00 87.69 285 GLU A C 1
ATOM 2231 O O . GLU A 1 285 ? -16.119 -5.470 34.309 1.00 87.69 285 GLU A O 1
ATOM 2236 N N . PHE A 1 286 ? -17.247 -5.384 36.253 1.00 91.12 286 PHE A N 1
ATOM 2237 C CA . PHE A 1 286 ? -18.009 -4.179 35.941 1.00 91.12 286 PHE A CA 1
ATOM 2238 C C . PHE A 1 286 ? -17.204 -2.896 36.201 1.00 91.12 286 PHE A C 1
ATOM 2240 O O . PHE A 1 286 ? -17.258 -1.966 35.404 1.00 91.12 286 PHE A O 1
ATOM 2247 N N . ILE A 1 287 ? -16.437 -2.842 37.297 1.00 90.75 287 ILE A N 1
ATOM 2248 C CA . ILE A 1 28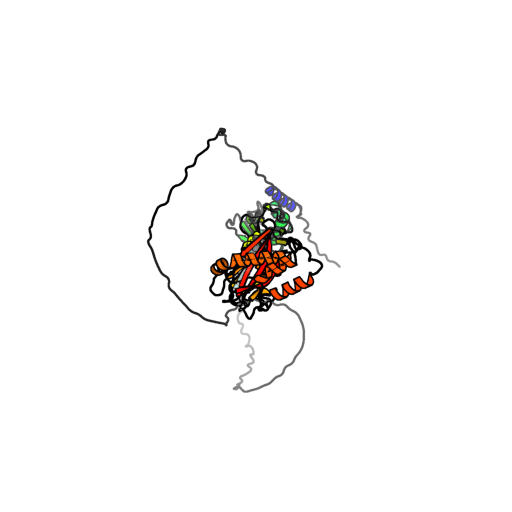7 ? -15.687 -1.635 37.706 1.00 90.75 287 ILE A CA 1
ATOM 2249 C C . ILE A 1 287 ? -14.210 -1.635 37.301 1.00 90.75 287 ILE A C 1
ATOM 2251 O O . ILE A 1 287 ? -13.561 -0.598 37.374 1.00 90.75 287 ILE A O 1
ATOM 2255 N N . ALA A 1 288 ? -13.665 -2.780 36.902 1.00 91.06 288 ALA A N 1
ATOM 2256 C CA . ALA A 1 288 ? -12.288 -2.951 36.450 1.00 91.06 288 ALA A CA 1
ATOM 2257 C C . ALA A 1 288 ? -12.268 -3.784 35.153 1.00 91.06 288 ALA A C 1
ATOM 2259 O O . ALA A 1 288 ? -11.753 -4.910 35.143 1.00 91.06 288 ALA A O 1
ATOM 2260 N N . PRO A 1 289 ? -12.868 -3.265 34.062 1.00 91.12 289 PRO A N 1
ATOM 2261 C CA . PRO A 1 289 ? -12.914 -3.963 32.784 1.00 91.12 289 PRO A CA 1
ATOM 2262 C C . PRO A 1 289 ? -11.502 -4.247 32.260 1.00 91.12 289 PRO A C 1
ATOM 2264 O O . PRO A 1 289 ? -10.559 -3.496 32.510 1.00 91.12 289 PRO A O 1
ATOM 2267 N N . ALA A 1 290 ? -11.345 -5.336 31.511 1.00 91.75 290 ALA A N 1
ATOM 2268 C CA . ALA A 1 290 ? -10.072 -5.651 30.874 1.00 91.75 290 ALA A CA 1
ATOM 2269 C C . ALA A 1 290 ? -9.801 -4.693 29.706 1.00 91.75 290 ALA A C 1
ATOM 2271 O O . ALA A 1 290 ? -10.684 -4.443 28.885 1.00 91.75 290 ALA A O 1
ATOM 2272 N N . SER A 1 291 ? -8.567 -4.202 29.602 1.00 94.31 291 SER A N 1
ATOM 2273 C CA . SER A 1 291 ? -8.138 -3.454 28.424 1.00 94.31 291 SER A CA 1
ATOM 2274 C C . SER A 1 291 ? -7.880 -4.371 27.230 1.00 94.31 291 SER A C 1
ATOM 2276 O O . SER A 1 291 ? -7.643 -5.576 27.362 1.00 94.31 291 SER A O 1
ATOM 2278 N N . ARG A 1 292 ? -7.891 -3.770 26.044 1.00 94.56 292 ARG A N 1
ATOM 2279 C CA . ARG A 1 292 ? -7.574 -4.394 24.760 1.00 94.56 292 ARG A CA 1
ATOM 2280 C C . ARG A 1 292 ? -6.444 -3.648 24.055 1.00 94.56 292 ARG A C 1
ATOM 2282 O O . ARG A 1 292 ? -6.053 -2.544 24.443 1.00 94.56 292 ARG A O 1
ATOM 2289 N N . SER A 1 293 ? -5.925 -4.282 23.012 1.00 95.81 293 SER A N 1
ATOM 2290 C CA . SER A 1 293 ? -4.993 -3.679 22.066 1.00 95.81 293 SER A CA 1
ATOM 2291 C C . SER A 1 293 ? -5.708 -3.263 20.784 1.00 95.81 293 SER A C 1
ATOM 2293 O O . SER A 1 293 ? -6.680 -3.903 20.385 1.00 95.81 293 SER A O 1
ATOM 2295 N N . ILE A 1 294 ? -5.195 -2.223 20.137 1.00 97.06 294 ILE A N 1
ATOM 2296 C CA . ILE A 1 294 ? -5.579 -1.776 18.801 1.00 97.06 294 ILE A CA 1
ATOM 2297 C C . ILE A 1 294 ? -4.389 -1.955 17.875 1.00 97.06 294 ILE A C 1
ATOM 2299 O O . ILE A 1 294 ? -3.286 -1.542 18.228 1.00 97.06 294 ILE A O 1
ATOM 2303 N N . SER A 1 295 ? -4.639 -2.514 16.694 1.00 97.69 295 SER A N 1
ATOM 2304 C CA . SER A 1 295 ? -3.678 -2.547 15.594 1.00 97.69 295 SER A CA 1
ATOM 2305 C C . SER A 1 295 ? -4.146 -1.633 14.464 1.00 97.69 295 SER A C 1
ATOM 2307 O O . SER A 1 295 ? -5.252 -1.799 13.951 1.00 97.69 295 SER A O 1
ATOM 2309 N N . ILE A 1 296 ? -3.310 -0.683 14.050 1.00 98.38 296 ILE A N 1
ATOM 2310 C CA . ILE A 1 296 ? -3.607 0.224 12.933 1.00 98.38 296 ILE A CA 1
ATOM 2311 C C . ILE A 1 296 ? -2.536 0.056 11.865 1.00 98.38 296 ILE A C 1
ATOM 2313 O O . ILE A 1 296 ? -1.362 0.198 12.178 1.00 98.38 296 ILE A O 1
ATOM 2317 N N . THR A 1 297 ? -2.922 -0.205 10.618 1.00 98.31 297 THR A N 1
ATOM 2318 C CA . THR A 1 297 ? -2.017 -0.111 9.458 1.00 98.31 297 THR A CA 1
ATOM 2319 C C . THR A 1 297 ? -2.348 1.155 8.674 1.00 98.31 297 THR A C 1
ATOM 2321 O O . THR A 1 297 ? -3.523 1.405 8.412 1.00 98.31 297 THR A O 1
ATOM 2324 N N . ALA A 1 298 ? -1.344 1.957 8.326 1.00 97.69 298 ALA A N 1
ATOM 2325 C CA . ALA A 1 298 ? -1.513 3.200 7.569 1.00 97.69 298 ALA A CA 1
ATOM 2326 C C . ALA A 1 298 ? -0.252 3.533 6.750 1.00 97.69 298 ALA A C 1
ATOM 2328 O O . ALA A 1 298 ? 0.800 2.951 7.023 1.00 97.69 298 ALA A O 1
ATOM 2329 N N . PRO A 1 299 ? -0.317 4.466 5.779 1.00 97.12 299 PRO A N 1
ATOM 2330 C CA . PRO A 1 299 ? 0.879 4.997 5.127 1.00 97.12 299 PRO A CA 1
ATOM 2331 C C . PRO A 1 299 ? 1.867 5.564 6.153 1.00 97.12 299 PRO A C 1
ATOM 2333 O O . PRO A 1 299 ? 1.467 6.227 7.110 1.00 97.12 299 PRO A O 1
ATOM 2336 N N . ALA A 1 300 ? 3.157 5.300 5.966 1.00 95.75 300 ALA A N 1
ATOM 2337 C CA . ALA A 1 300 ? 4.208 5.639 6.923 1.00 95.75 300 ALA A CA 1
ATOM 2338 C C . ALA A 1 300 ? 4.368 7.153 7.143 1.00 95.75 300 ALA A C 1
ATOM 2340 O O . ALA A 1 300 ? 4.846 7.582 8.193 1.00 95.75 300 ALA A O 1
ATOM 2341 N N . ASP A 1 301 ? 3.961 7.958 6.165 1.00 94.75 301 ASP A N 1
ATOM 2342 C CA . ASP A 1 301 ? 3.959 9.419 6.199 1.00 94.75 301 ASP A CA 1
ATOM 2343 C C . ASP A 1 301 ? 2.609 10.020 6.642 1.00 94.75 301 ASP A C 1
ATOM 2345 O O . ASP A 1 301 ? 2.487 11.243 6.775 1.00 94.75 301 ASP A O 1
ATOM 2349 N N . ALA A 1 302 ? 1.597 9.183 6.896 1.00 97.12 302 ALA A N 1
ATOM 2350 C CA . ALA A 1 302 ? 0.293 9.627 7.357 1.00 97.12 302 ALA A CA 1
ATOM 2351 C C . ALA A 1 302 ? 0.313 10.009 8.843 1.00 97.12 302 ALA A C 1
ATOM 2353 O O . ALA A 1 302 ? 0.997 9.428 9.685 1.00 97.12 302 ALA A O 1
ATOM 2354 N N . THR A 1 303 ? -0.527 10.978 9.194 1.00 97.81 303 THR A N 1
ATOM 2355 C CA . THR A 1 303 ? -0.844 11.297 10.585 1.00 97.81 303 THR A CA 1
ATOM 2356 C C . THR A 1 303 ? -2.022 10.446 11.036 1.00 97.81 303 THR A C 1
ATOM 2358 O O . THR A 1 303 ? -3.158 10.691 10.632 1.00 97.81 303 THR A O 1
ATOM 2361 N N . VAL A 1 304 ? -1.762 9.469 11.903 1.00 98.25 304 VAL A N 1
ATOM 2362 C CA . VAL A 1 304 ? -2.805 8.660 12.547 1.00 98.25 304 VAL A CA 1
ATOM 2363 C C . VAL A 1 304 ? -3.280 9.340 13.828 1.00 98.25 304 VAL A C 1
ATOM 2365 O O . VAL A 1 304 ? -2.484 9.873 14.605 1.00 98.25 304 VAL A O 1
ATOM 2368 N N . THR A 1 305 ? -4.588 9.315 14.065 1.00 97.88 305 THR A N 1
ATOM 2369 C CA . THR A 1 305 ? -5.223 9.827 15.281 1.00 97.88 305 THR A CA 1
ATOM 2370 C C . THR A 1 305 ? -6.144 8.783 15.902 1.00 97.88 305 THR A C 1
ATOM 2372 O O . THR A 1 305 ? -6.831 8.042 15.197 1.00 97.88 305 THR A O 1
ATOM 2375 N N . LEU A 1 306 ? -6.162 8.753 17.234 1.00 97.12 306 LEU A N 1
ATOM 2376 C CA . LEU A 1 306 ? -7.091 7.981 18.051 1.00 97.12 306 LEU A CA 1
ATOM 2377 C C . LEU A 1 306 ? -7.851 8.962 18.949 1.00 97.12 306 LEU A C 1
ATOM 2379 O O . LEU A 1 306 ? -7.221 9.721 19.686 1.00 97.12 306 LEU A O 1
ATOM 2383 N N . ASN A 1 307 ? -9.182 9.003 18.865 1.00 95.38 307 ASN A N 1
ATOM 2384 C CA . ASN A 1 307 ? -10.023 9.985 19.570 1.00 95.38 307 ASN A CA 1
ATOM 2385 C C . ASN A 1 307 ? -9.565 11.444 19.352 1.00 95.38 307 ASN A C 1
ATOM 2387 O O . ASN A 1 307 ? -9.594 12.277 20.259 1.00 95.38 307 ASN A O 1
ATOM 2391 N N . GLY A 1 308 ? -9.084 11.751 18.142 1.00 95.19 308 GLY A N 1
ATOM 2392 C CA . GLY A 1 308 ? -8.565 13.072 17.774 1.00 95.19 308 GLY A CA 1
ATOM 2393 C C . GLY A 1 308 ? -7.168 13.407 18.317 1.00 95.19 308 GLY A C 1
ATOM 2394 O O . GLY A 1 308 ? -6.684 14.515 18.086 1.00 95.19 308 GLY A O 1
ATOM 2395 N N . ILE A 1 309 ? -6.501 12.479 19.008 1.00 97.06 309 ILE A N 1
ATOM 2396 C CA . ILE A 1 309 ? -5.132 12.638 19.515 1.00 97.06 309 ILE A CA 1
ATOM 2397 C C . ILE A 1 309 ? -4.167 11.915 18.574 1.00 97.06 309 ILE A C 1
ATOM 2399 O O . ILE A 1 309 ? -4.366 10.748 18.246 1.00 97.06 309 ILE A O 1
ATOM 2403 N N . THR A 1 310 ? -3.117 12.607 18.128 1.00 97.75 310 THR A N 1
ATOM 2404 C CA . THR A 1 310 ? -2.101 12.038 17.231 1.00 97.75 310 THR A CA 1
ATOM 2405 C C . THR A 1 310 ? -1.348 10.890 17.895 1.00 97.75 310 THR A C 1
ATOM 2407 O O . THR A 1 310 ? -0.810 11.042 18.991 1.00 97.75 310 THR A O 1
ATOM 2410 N N . VAL A 1 311 ? -1.268 9.758 17.199 1.00 97.88 311 VAL A N 1
ATOM 2411 C CA . VAL A 1 311 ? -0.510 8.583 17.629 1.00 97.88 311 VAL A CA 1
ATOM 2412 C C . VAL A 1 311 ? 0.969 8.809 17.318 1.00 97.88 311 VAL A C 1
ATOM 2414 O O . VAL A 1 311 ? 1.351 9.031 16.171 1.00 97.88 311 VAL A O 1
ATOM 2417 N N . GLY A 1 312 ? 1.809 8.787 18.351 1.00 95.56 312 GLY A N 1
ATOM 2418 C CA . GLY A 1 312 ? 3.249 9.001 18.208 1.00 95.56 312 GLY A CA 1
ATOM 2419 C C . GLY A 1 312 ? 4.015 7.778 17.694 1.00 95.56 312 GLY A C 1
ATOM 2420 O O . GLY A 1 312 ? 3.550 6.641 17.772 1.00 95.56 312 GLY A O 1
ATOM 2421 N N . GLU A 1 313 ? 5.257 8.005 17.261 1.00 95.81 313 GLU A N 1
ATOM 2422 C CA . GLU A 1 313 ? 6.172 6.957 16.774 1.00 95.81 313 GLU A CA 1
ATOM 2423 C C . GLU A 1 313 ? 6.466 5.858 17.809 1.00 95.81 313 GLU A C 1
ATOM 2425 O O . GLU A 1 313 ? 6.826 4.743 17.447 1.00 95.81 313 GLU A O 1
ATOM 2430 N N . SER A 1 314 ? 6.287 6.135 19.106 1.00 96.19 314 SER A N 1
ATOM 2431 C CA . SER A 1 314 ? 6.475 5.148 20.177 1.00 96.19 314 SER A CA 1
ATOM 2432 C C . SER A 1 314 ? 5.523 3.954 20.096 1.00 96.19 314 SER A C 1
ATOM 2434 O O . SER A 1 314 ? 5.792 2.938 20.733 1.00 96.19 314 SER A O 1
ATOM 2436 N N . TYR A 1 315 ? 4.422 4.083 19.351 1.00 97.38 315 TYR A N 1
ATOM 2437 C CA . TYR A 1 315 ? 3.460 3.008 19.114 1.00 97.38 315 TYR A CA 1
ATOM 2438 C C . TYR A 1 315 ? 3.727 2.245 17.816 1.00 97.38 315 TYR A C 1
ATOM 2440 O O . TYR A 1 315 ? 3.026 1.271 17.553 1.00 97.38 315 TYR A O 1
ATOM 2448 N N . ILE A 1 316 ? 4.715 2.657 17.010 1.00 97.31 316 ILE A N 1
ATOM 2449 C CA . ILE A 1 316 ? 5.084 1.924 15.799 1.00 97.31 316 ILE A CA 1
ATOM 2450 C C . ILE A 1 316 ? 5.615 0.549 16.205 1.00 97.31 316 ILE A C 1
ATOM 2452 O O . ILE A 1 316 ? 6.560 0.415 16.987 1.00 97.31 316 ILE A O 1
ATOM 2456 N N . SER A 1 317 ? 4.973 -0.478 15.668 1.00 96.69 317 SER A N 1
ATOM 2457 C CA . SER A 1 317 ? 5.299 -1.872 15.903 1.00 96.69 317 SER A CA 1
ATOM 2458 C C . SER A 1 317 ? 6.479 -2.315 15.044 1.00 96.69 317 SER A C 1
ATOM 2460 O O . SER A 1 317 ? 6.705 -1.814 13.945 1.00 96.69 317 SER A O 1
ATOM 2462 N N . SER A 1 318 ? 7.222 -3.308 15.532 1.00 93.88 318 SER A N 1
ATOM 2463 C CA . SER A 1 318 ? 8.189 -4.046 14.711 1.00 93.88 318 SER A CA 1
ATOM 2464 C C . SER A 1 318 ? 7.539 -5.156 13.880 1.00 93.88 318 SER A C 1
ATOM 2466 O O . SER A 1 318 ? 8.219 -5.789 13.073 1.00 93.88 318 SER A O 1
ATOM 2468 N N . GLU A 1 319 ? 6.267 -5.474 14.140 1.00 94.69 319 GLU A N 1
ATOM 2469 C CA . GLU A 1 319 ? 5.506 -6.408 13.313 1.00 94.69 319 GLU A CA 1
ATOM 2470 C C . GLU A 1 319 ? 5.196 -5.785 11.950 1.00 94.69 319 GLU A C 1
ATOM 2472 O O . GLU A 1 319 ? 5.017 -4.574 11.834 1.00 94.69 319 GLU A O 1
ATOM 2477 N N . ALA A 1 320 ? 5.124 -6.623 10.914 1.00 93.00 320 ALA A N 1
ATOM 2478 C CA . ALA A 1 320 ? 4.816 -6.150 9.572 1.00 93.00 320 ALA A CA 1
ATOM 2479 C C . ALA A 1 320 ? 3.403 -5.528 9.512 1.00 93.00 320 ALA A C 1
ATOM 2481 O O . ALA A 1 320 ? 2.490 -6.028 10.191 1.00 93.00 320 ALA A O 1
ATOM 2482 N N . PRO A 1 321 ? 3.213 -4.468 8.702 1.00 95.44 321 PRO A N 1
ATOM 2483 C CA . PRO A 1 321 ? 1.887 -3.956 8.385 1.00 95.44 321 PRO A CA 1
ATOM 2484 C C . PRO A 1 321 ? 1.061 -5.003 7.639 1.00 95.44 321 PRO A C 1
ATOM 2486 O O . PRO A 1 321 ? 1.588 -5.982 7.100 1.00 95.44 321 PRO A O 1
ATOM 2489 N N . ASP A 1 322 ? -0.254 -4.801 7.618 1.00 92.56 322 ASP A N 1
ATOM 2490 C CA . ASP A 1 322 ? -1.144 -5.653 6.840 1.00 92.56 322 ASP A CA 1
ATOM 2491 C C . ASP A 1 322 ? -0.887 -5.454 5.338 1.00 92.56 322 ASP A C 1
ATOM 2493 O O . ASP A 1 322 ? -1.306 -4.469 4.742 1.00 92.56 322 ASP A O 1
ATOM 2497 N N . ALA A 1 323 ? -0.180 -6.401 4.721 1.00 89.56 323 ALA A N 1
ATOM 2498 C CA . ALA A 1 323 ? 0.160 -6.357 3.302 1.00 89.56 323 ALA A CA 1
ATOM 2499 C C . ALA A 1 323 ? -1.033 -6.662 2.375 1.00 89.56 323 ALA A C 1
ATOM 2501 O O . ALA A 1 323 ? -0.900 -6.540 1.160 1.00 89.56 323 ALA A O 1
ATOM 2502 N N . SER A 1 324 ? -2.198 -7.058 2.909 1.00 89.81 324 SER A N 1
ATOM 2503 C CA . SER A 1 324 ? -3.377 -7.371 2.084 1.00 89.81 324 SER A CA 1
ATOM 2504 C C . SER A 1 324 ? -3.964 -6.157 1.359 1.00 89.81 324 SER A C 1
ATOM 2506 O O . SER A 1 324 ? -4.772 -6.331 0.448 1.00 89.81 324 SER A O 1
ATOM 2508 N N . VAL A 1 325 ? -3.549 -4.945 1.741 1.00 90.81 325 VAL A N 1
ATOM 2509 C CA . VAL A 1 325 ? -3.986 -3.683 1.126 1.00 90.81 325 VAL A CA 1
ATOM 2510 C C . VAL A 1 325 ? -3.001 -3.109 0.118 1.00 90.81 325 VAL A C 1
ATOM 2512 O O . VAL A 1 325 ? -3.253 -2.036 -0.426 1.00 90.81 325 VAL A O 1
ATOM 2515 N N . LEU A 1 326 ? -1.879 -3.792 -0.122 1.00 92.31 326 LEU A N 1
ATOM 2516 C CA . LEU A 1 326 ? -0.911 -3.350 -1.116 1.00 92.31 326 LEU A CA 1
ATOM 2517 C C . LEU A 1 326 ? -1.455 -3.544 -2.536 1.00 92.31 326 LEU A C 1
ATOM 2519 O O . LEU A 1 326 ? -2.142 -4.539 -2.796 1.00 92.31 326 LEU A O 1
ATOM 2523 N N . PRO A 1 327 ? -1.129 -2.630 -3.468 1.00 91.25 327 PRO A N 1
ATOM 2524 C CA . PRO A 1 327 ? -1.398 -2.840 -4.882 1.00 91.25 327 PRO A CA 1
ATOM 2525 C C . PRO A 1 327 ? -0.744 -4.134 -5.375 1.00 91.25 327 PRO A C 1
ATOM 2527 O O . PRO A 1 327 ? 0.393 -4.441 -5.018 1.00 91.25 327 PRO A O 1
ATOM 2530 N N . GLU A 1 328 ? -1.441 -4.878 -6.234 1.00 91.56 328 GLU A N 1
ATOM 2531 C CA . GLU A 1 328 ? -0.969 -6.175 -6.744 1.00 91.56 328 GLU A CA 1
ATOM 2532 C C . GLU A 1 328 ? 0.405 -6.081 -7.422 1.00 91.56 328 GLU A C 1
ATOM 2534 O O . GLU A 1 328 ? 1.246 -6.958 -7.238 1.00 91.56 328 GLU A O 1
ATOM 2539 N N . LEU A 1 329 ? 0.648 -4.990 -8.153 1.00 93.69 329 LEU A N 1
ATOM 2540 C CA . LEU A 1 329 ? 1.902 -4.742 -8.866 1.00 93.69 329 LEU A CA 1
ATOM 2541 C C . LEU A 1 329 ? 3.038 -4.238 -7.964 1.00 93.69 329 LEU A C 1
ATOM 2543 O O . LEU A 1 329 ? 4.158 -4.086 -8.442 1.00 93.69 329 LEU A O 1
ATOM 2547 N N . GLU A 1 330 ? 2.787 -3.949 -6.685 1.00 93.81 330 GLU A N 1
ATOM 2548 C CA . GLU A 1 330 ? 3.775 -3.347 -5.779 1.00 93.81 330 GLU A CA 1
ATOM 2549 C C . GLU A 1 330 ? 3.834 -4.058 -4.417 1.00 93.81 330 GLU A C 1
ATOM 2551 O O . GLU A 1 330 ? 3.636 -3.435 -3.371 1.00 93.81 330 GLU A O 1
ATOM 2556 N N . PRO A 1 331 ? 4.162 -5.363 -4.380 1.00 89.75 331 PRO A N 1
ATOM 2557 C CA . PRO A 1 331 ? 4.290 -6.090 -3.117 1.00 89.75 331 PRO A CA 1
ATOM 2558 C C . PRO A 1 331 ? 5.403 -5.528 -2.214 1.00 89.75 331 PRO A C 1
ATOM 2560 O O . PRO A 1 331 ? 5.317 -5.626 -0.991 1.00 89.75 331 PRO A O 1
ATOM 2563 N N . GLU A 1 332 ? 6.433 -4.914 -2.803 1.00 89.44 332 GLU A N 1
ATOM 2564 C CA . GLU A 1 332 ? 7.550 -4.291 -2.080 1.00 89.44 332 GLU A CA 1
ATOM 2565 C C . GLU A 1 332 ? 7.180 -2.920 -1.479 1.00 89.44 332 GLU A C 1
ATOM 2567 O O . GLU A 1 332 ? 7.857 -2.451 -0.567 1.00 89.44 332 GLU A O 1
ATOM 2572 N N . ALA A 1 333 ? 6.056 -2.305 -1.882 1.00 93.31 333 ALA A N 1
ATOM 2573 C CA . ALA A 1 333 ? 5.575 -1.045 -1.301 1.00 93.31 333 ALA A CA 1
ATOM 2574 C C . ALA A 1 333 ? 5.088 -1.190 0.156 1.00 93.31 333 ALA A C 1
ATOM 2576 O O . ALA A 1 333 ? 4.675 -0.210 0.776 1.00 93.31 333 ALA A O 1
ATOM 2577 N N . ALA A 1 334 ? 5.188 -2.388 0.744 1.00 92.44 334 ALA A N 1
ATOM 2578 C CA . ALA A 1 334 ? 5.010 -2.623 2.175 1.00 92.44 334 ALA A CA 1
ATOM 2579 C C . ALA A 1 334 ? 5.857 -1.679 3.045 1.00 92.44 334 ALA A C 1
ATOM 2581 O O . ALA A 1 334 ? 5.445 -1.344 4.152 1.00 92.44 334 ALA A O 1
ATOM 2582 N N . GLU A 1 335 ? 7.021 -1.238 2.553 1.00 91.94 335 GLU A N 1
ATOM 2583 C CA . GLU A 1 335 ? 7.889 -0.280 3.251 1.00 91.94 335 GLU A CA 1
ATOM 2584 C C . GLU A 1 335 ? 7.291 1.130 3.375 1.00 91.94 335 GLU A C 1
ATOM 2586 O O . GLU A 1 335 ? 7.696 1.896 4.249 1.00 91.94 335 GLU A O 1
ATOM 2591 N N . LEU A 1 336 ? 6.311 1.459 2.529 1.00 95.50 336 LEU A N 1
ATOM 2592 C CA . LEU A 1 336 ? 5.557 2.711 2.583 1.00 95.50 336 LEU A CA 1
ATOM 2593 C C . LEU A 1 336 ? 4.392 2.644 3.575 1.00 95.50 336 LEU A C 1
ATOM 2595 O O . LEU A 1 336 ? 3.725 3.651 3.796 1.00 95.50 336 LEU A O 1
ATOM 2599 N N . LEU A 1 337 ? 4.136 1.481 4.180 1.00 96.62 337 LEU A N 1
ATOM 2600 C CA . LEU A 1 337 ? 3.163 1.299 5.251 1.00 96.62 337 LEU A CA 1
ATOM 2601 C C . LEU A 1 337 ? 3.870 1.173 6.602 1.00 96.62 337 LEU A C 1
ATOM 2603 O O . LEU A 1 337 ? 4.987 0.672 6.723 1.00 96.62 337 LEU A O 1
ATOM 2607 N N . CYS A 1 338 ? 3.173 1.566 7.658 1.00 96.81 338 CYS A N 1
ATOM 2608 C CA . CYS A 1 338 ? 3.569 1.314 9.031 1.00 96.81 338 CYS A CA 1
ATOM 2609 C C . CYS A 1 338 ? 2.408 0.696 9.813 1.00 96.81 338 CYS A C 1
ATOM 2611 O O . CYS A 1 338 ? 1.236 0.795 9.435 1.00 96.81 338 CYS A O 1
ATOM 2613 N N . ARG A 1 339 ? 2.751 0.040 10.922 1.00 97.81 339 ARG A N 1
ATOM 2614 C CA . ARG A 1 339 ? 1.784 -0.516 11.861 1.00 97.81 339 ARG A CA 1
ATOM 2615 C C . ARG A 1 339 ? 1.951 0.116 13.230 1.00 97.81 339 ARG A C 1
ATOM 2617 O O . ARG A 1 339 ? 3.065 0.172 13.739 1.00 97.81 339 ARG A O 1
ATOM 2624 N N . TYR A 1 340 ? 0.846 0.516 13.845 1.00 98.12 340 TYR A N 1
ATOM 2625 C CA . TYR A 1 340 ? 0.782 0.969 15.227 1.00 98.12 340 TYR A CA 1
ATOM 2626 C C . TYR A 1 340 ? 0.110 -0.093 16.091 1.00 98.12 340 TYR A C 1
ATOM 2628 O O . TYR A 1 340 ? -0.984 -0.541 15.755 1.00 98.12 340 TYR A O 1
ATOM 2636 N N . ASP A 1 341 ? 0.729 -0.444 17.217 1.00 97.69 341 ASP A N 1
ATOM 2637 C CA . ASP A 1 341 ? 0.129 -1.299 18.242 1.00 97.69 341 ASP A CA 1
ATOM 2638 C C . ASP A 1 341 ? -0.078 -0.479 19.525 1.00 97.69 341 ASP A C 1
ATOM 2640 O O . ASP A 1 341 ? 0.868 -0.126 20.234 1.00 97.69 341 ASP A O 1
ATOM 2644 N N . ILE A 1 342 ? -1.336 -0.176 19.838 1.00 97.31 342 ILE A N 1
ATOM 2645 C CA . ILE A 1 342 ? -1.723 0.641 20.993 1.00 97.31 342 ILE A CA 1
ATOM 2646 C C . ILE A 1 342 ? -2.361 -0.273 22.033 1.00 97.31 342 ILE A C 1
ATOM 2648 O O . ILE A 1 342 ? -3.356 -0.937 21.759 1.00 97.31 342 ILE A O 1
ATOM 2652 N N . GLN A 1 343 ? -1.795 -0.330 23.234 1.00 95.56 343 GLN A N 1
ATOM 2653 C CA . GLN A 1 343 ? -2.308 -1.154 24.334 1.00 95.56 343 GLN A CA 1
ATOM 2654 C C . GLN A 1 343 ? -3.069 -0.304 25.351 1.00 95.56 343 GLN A C 1
ATOM 2656 O O . GLN A 1 343 ? -2.884 0.909 25.422 1.00 95.56 343 GLN A O 1
ATOM 2661 N N . GLY A 1 344 ? -3.862 -0.956 26.202 1.00 94.88 344 GLY A N 1
ATOM 2662 C CA . GLY A 1 344 ? -4.476 -0.280 27.344 1.00 94.88 344 GLY A CA 1
ATOM 2663 C C . GLY A 1 344 ? -5.709 0.545 26.985 1.00 94.88 344 GLY A C 1
ATOM 2664 O O . GLY A 1 344 ? -6.007 1.492 27.703 1.00 94.88 344 GLY A O 1
ATOM 2665 N N . ILE A 1 345 ? -6.400 0.194 25.897 1.00 96.44 345 ILE A N 1
ATOM 2666 C CA . ILE A 1 345 ? -7.658 0.831 25.497 1.00 96.44 345 ILE A CA 1
ATOM 2667 C C . ILE A 1 345 ? -8.823 0.102 26.158 1.00 96.44 345 ILE A C 1
ATOM 2669 O O . ILE A 1 345 ? -8.827 -1.130 26.172 1.00 96.44 345 ILE A O 1
ATOM 2673 N N . TYR A 1 346 ? -9.804 0.825 26.693 1.00 94.62 346 TYR A N 1
ATOM 2674 C CA . TYR A 1 346 ? -10.962 0.223 27.371 1.00 94.62 346 TYR A CA 1
ATOM 2675 C C . TYR A 1 346 ? -12.271 0.499 26.629 1.00 94.62 346 TYR A C 1
ATOM 2677 O O . TYR A 1 346 ? -13.084 -0.410 26.466 1.00 94.62 346 TYR A O 1
ATOM 2685 N N . GLY A 1 347 ? -12.464 1.732 26.171 1.00 92.56 347 GLY A N 1
ATOM 2686 C CA . GLY A 1 347 ? -13.679 2.205 25.528 1.00 92.56 347 GLY A CA 1
ATOM 2687 C C . GLY A 1 347 ? -13.700 2.001 24.017 1.00 92.56 347 GLY A C 1
ATOM 2688 O O . GLY A 1 347 ? -12.846 1.340 23.399 1.00 92.56 347 GLY A O 1
ATOM 2689 N N . THR A 1 348 ? -14.726 2.577 23.409 1.00 92.88 348 THR A N 1
ATOM 2690 C CA . THR A 1 348 ? -14.801 2.797 21.969 1.00 92.88 348 THR A CA 1
ATOM 2691 C C . THR A 1 348 ? -13.827 3.893 21.563 1.00 92.88 348 THR A C 1
ATOM 2693 O O . THR A 1 348 ? -13.487 4.791 22.333 1.00 92.88 348 THR A O 1
ATOM 2696 N N . VAL A 1 349 ? -13.319 3.781 20.339 1.00 93.88 349 VAL A N 1
ATOM 2697 C CA . VAL A 1 349 ? -12.373 4.752 19.803 1.00 93.88 349 VAL A CA 1
ATOM 2698 C C . VAL A 1 349 ? -12.770 5.173 18.404 1.00 93.88 349 VAL A C 1
ATOM 2700 O O . VAL A 1 349 ? -13.267 4.371 17.612 1.00 93.88 349 VAL A O 1
ATOM 2703 N N . GLU A 1 350 ? -12.493 6.428 18.092 1.00 95.31 350 GLU A N 1
ATOM 2704 C CA . GLU A 1 350 ? -12.530 6.956 16.739 1.00 95.31 350 GLU A CA 1
ATOM 2705 C C . GLU A 1 350 ? -11.116 6.901 16.161 1.00 95.31 350 GLU A C 1
ATOM 2707 O O . GLU A 1 350 ? -10.199 7.544 16.675 1.00 95.31 350 GLU A O 1
ATOM 2712 N N . ILE A 1 351 ? -10.934 6.108 15.105 1.00 98.00 351 ILE A N 1
ATOM 2713 C CA . ILE A 1 351 ? -9.654 5.959 14.412 1.00 98.00 351 ILE A CA 1
ATOM 2714 C C . ILE A 1 351 ? -9.734 6.721 13.095 1.00 98.00 351 ILE A C 1
ATOM 2716 O O . ILE A 1 351 ? -10.632 6.478 12.290 1.00 98.00 351 ILE A O 1
ATOM 2720 N N . ALA A 1 352 ? -8.784 7.619 12.858 1.00 97.81 352 ALA A N 1
ATOM 2721 C CA . ALA A 1 352 ? -8.681 8.349 11.601 1.00 97.81 352 ALA A CA 1
ATOM 2722 C C . ALA A 1 352 ? -7.221 8.501 11.179 1.00 97.81 352 ALA A C 1
ATOM 2724 O O . ALA A 1 352 ? -6.330 8.586 12.026 1.00 97.81 352 ALA A O 1
ATOM 2725 N N . ALA A 1 353 ? -6.987 8.579 9.873 1.00 98.06 353 ALA A N 1
ATOM 2726 C CA . ALA A 1 353 ? -5.681 8.866 9.303 1.00 98.06 353 ALA A CA 1
ATOM 2727 C C . ALA A 1 353 ? -5.790 9.983 8.261 1.00 98.06 353 ALA A C 1
ATOM 2729 O O . ALA A 1 353 ? -6.786 10.088 7.542 1.00 98.06 353 ALA A O 1
ATOM 2730 N N . THR A 1 354 ? -4.752 10.806 8.184 1.00 97.56 354 THR A N 1
ATOM 2731 C CA . THR A 1 354 ? -4.629 11.901 7.219 1.00 97.56 354 THR A CA 1
ATOM 2732 C C . THR A 1 354 ? -3.311 11.742 6.475 1.00 97.56 354 THR A C 1
ATOM 2734 O O . THR A 1 354 ? -2.276 11.577 7.116 1.00 97.56 354 THR A O 1
ATOM 2737 N N . SER A 1 355 ? -3.329 11.798 5.146 1.00 95.00 355 SER A N 1
ATOM 2738 C CA . SER A 1 355 ? -2.134 11.702 4.303 1.00 95.00 355 SER A CA 1
ATOM 2739 C C . SER A 1 355 ? -1.140 12.841 4.572 1.00 95.00 355 SER A C 1
ATOM 2741 O O . SER A 1 355 ? -1.489 13.878 5.148 1.00 95.00 355 SER A O 1
ATOM 2743 N N . ALA A 1 356 ? 0.089 12.706 4.067 1.00 91.69 356 ALA A N 1
ATOM 2744 C CA . ALA A 1 356 ? 1.081 13.782 4.111 1.00 91.69 356 ALA A CA 1
ATOM 2745 C C . ALA A 1 356 ? 0.629 15.068 3.386 1.00 91.69 356 ALA A C 1
ATOM 2747 O O . ALA A 1 356 ? 1.056 16.167 3.750 1.00 91.69 356 ALA A O 1
ATOM 2748 N N . SER A 1 357 ? -0.265 14.962 2.394 1.00 90.88 357 SER A N 1
ATOM 2749 C CA . SER A 1 357 ? -0.854 16.113 1.693 1.00 90.88 357 SER A CA 1
ATOM 2750 C C . SER A 1 357 ? -1.985 16.798 2.478 1.00 90.88 357 SER A C 1
ATOM 2752 O O . SER A 1 357 ? -2.426 17.885 2.095 1.00 90.88 357 SER A O 1
ATOM 2754 N N . GLY A 1 358 ? -2.424 16.213 3.598 1.00 92.31 358 GLY A N 1
ATOM 2755 C CA . GLY A 1 358 ? -3.500 16.733 4.442 1.00 92.31 358 GLY A CA 1
ATOM 2756 C C . GLY A 1 358 ? -4.898 16.229 4.070 1.00 92.31 358 GLY A C 1
ATOM 2757 O O . GLY A 1 358 ? -5.884 16.779 4.562 1.00 92.31 358 GLY A O 1
ATOM 2758 N N . GLU A 1 359 ? -5.002 15.216 3.211 1.00 94.50 359 GLU A N 1
ATOM 2759 C CA . GLU A 1 359 ? -6.268 14.586 2.830 1.00 94.50 359 GLU A CA 1
ATOM 2760 C C . GLU A 1 359 ? -6.665 13.496 3.830 1.00 94.50 359 GLU A C 1
ATOM 2762 O O . GLU A 1 359 ? -5.824 12.735 4.303 1.00 94.50 359 GLU A O 1
ATOM 2767 N N . GLN A 1 360 ? -7.952 13.415 4.165 1.00 96.19 360 GLN A N 1
ATOM 2768 C CA . GLN A 1 360 ? -8.460 12.361 5.038 1.00 96.19 360 GLN A CA 1
ATOM 2769 C C . GLN A 1 360 ? -8.471 11.022 4.292 1.00 96.19 360 GLN A C 1
ATOM 2771 O O . GLN A 1 360 ? -9.058 10.917 3.219 1.00 96.19 360 GLN A O 1
ATOM 2776 N N . LEU A 1 361 ? -7.842 10.005 4.880 1.00 96.88 361 LEU A N 1
ATOM 2777 C CA . LEU A 1 361 ? -7.792 8.659 4.323 1.00 96.88 361 LEU A CA 1
ATOM 2778 C C . LEU A 1 361 ? -9.028 7.856 4.737 1.00 96.88 361 LEU A C 1
ATOM 2780 O O . LEU A 1 361 ? -9.473 7.913 5.886 1.00 96.88 361 LEU A O 1
ATOM 2784 N N . GLU A 1 362 ? -9.540 7.059 3.806 1.00 96.62 362 GLU A N 1
ATOM 2785 C CA . GLU A 1 362 ? -10.641 6.126 4.042 1.00 96.62 362 GLU A CA 1
ATOM 2786 C C . GLU A 1 362 ? -10.089 4.749 4.428 1.00 96.62 362 GLU A C 1
ATOM 2788 O O . GLU A 1 362 ? -9.221 4.195 3.751 1.00 96.62 362 GLU A O 1
ATOM 2793 N N . ALA A 1 363 ? -10.593 4.180 5.523 1.00 96.81 363 ALA A N 1
ATOM 2794 C CA . ALA A 1 363 ? -10.198 2.844 5.952 1.00 96.81 363 ALA A CA 1
ATOM 2795 C C . ALA A 1 363 ? -10.912 1.776 5.110 1.00 96.81 363 ALA A C 1
ATOM 2797 O O . ALA A 1 363 ? -12.133 1.813 4.950 1.00 96.81 363 ALA A O 1
ATOM 2798 N N . VAL A 1 364 ? -10.177 0.765 4.642 1.00 96.50 364 VAL A N 1
ATOM 2799 C CA . VAL A 1 364 ? -10.780 -0.412 3.983 1.00 96.50 364 VAL A CA 1
ATOM 2800 C C . VAL A 1 364 ? -11.382 -1.389 4.992 1.00 96.50 364 VAL A C 1
ATOM 2802 O O . VAL A 1 364 ? -12.301 -2.142 4.670 1.00 96.50 364 VAL A O 1
ATOM 2805 N N . SER A 1 365 ? -10.903 -1.345 6.234 1.00 95.06 365 SER A N 1
ATOM 2806 C CA . SER A 1 365 ? -11.504 -2.025 7.377 1.00 95.06 365 SER A CA 1
ATOM 2807 C C . SER A 1 365 ? -11.316 -1.185 8.629 1.00 95.06 365 SER A C 1
ATOM 2809 O O . SER A 1 365 ? -10.215 -0.701 8.879 1.00 95.06 365 SER A O 1
ATOM 2811 N N . SER A 1 366 ? -12.366 -1.046 9.432 1.00 95.88 366 SER A N 1
ATOM 2812 C CA . SER A 1 366 ? -12.292 -0.443 10.759 1.00 95.88 366 SER A CA 1
ATOM 2813 C C . SER A 1 366 ? -13.302 -1.122 11.670 1.00 95.88 366 SER A C 1
ATOM 2815 O O . SER A 1 366 ? -14.478 -1.260 11.325 1.00 95.88 366 SER A O 1
ATOM 2817 N N . ASP A 1 367 ? -12.826 -1.581 12.818 1.00 94.19 367 ASP A N 1
ATOM 2818 C CA . ASP A 1 367 ? -13.643 -2.191 13.851 1.00 94.19 367 ASP A CA 1
ATOM 2819 C C . ASP A 1 367 ? -13.111 -1.820 15.240 1.00 94.19 367 ASP A C 1
ATOM 2821 O O . ASP A 1 367 ? -12.280 -0.926 15.408 1.00 94.19 367 ASP A O 1
ATOM 2825 N N . ARG A 1 368 ? -13.629 -2.493 16.270 1.00 90.94 368 ARG A N 1
ATOM 2826 C CA . ARG A 1 368 ? -13.205 -2.238 17.644 1.00 90.94 368 ARG A CA 1
ATOM 2827 C C . ARG A 1 368 ? -11.729 -2.566 17.876 1.00 90.94 368 ARG A C 1
ATOM 2829 O O . ARG A 1 368 ? -11.165 -1.994 18.790 1.00 90.94 368 ARG A O 1
ATOM 2836 N N . ASP A 1 369 ? -11.114 -3.474 17.126 1.00 92.69 369 ASP A N 1
ATOM 2837 C CA . ASP A 1 369 ? -9.752 -3.961 17.358 1.00 92.69 369 ASP A CA 1
ATOM 2838 C C . ASP A 1 369 ? -8.710 -3.265 16.452 1.00 92.69 369 ASP A C 1
ATOM 2840 O O . ASP A 1 369 ? -7.506 -3.436 16.661 1.00 92.69 369 ASP A O 1
ATOM 2844 N N . GLY A 1 370 ? -9.127 -2.436 15.490 1.00 96.00 370 GLY A N 1
ATOM 2845 C CA . GLY A 1 370 ? -8.181 -1.780 14.594 1.00 96.00 370 GLY A CA 1
ATOM 2846 C C . GLY A 1 370 ? -8.770 -1.028 13.413 1.00 96.00 370 GLY A C 1
ATOM 2847 O O . GLY A 1 370 ? -9.983 -0.940 13.220 1.00 96.00 370 GLY A O 1
ATOM 2848 N N . ALA A 1 371 ? -7.866 -0.498 12.593 1.00 97.81 371 ALA A N 1
ATOM 2849 C CA . ALA A 1 371 ? -8.194 0.024 11.275 1.00 97.81 371 ALA A CA 1
ATOM 2850 C C . ALA A 1 371 ? -7.053 -0.223 10.284 1.00 97.81 371 ALA A C 1
ATOM 2852 O O . ALA A 1 371 ? -5.884 -0.295 10.661 1.00 97.81 371 ALA A O 1
ATOM 2853 N N . VAL A 1 372 ? -7.395 -0.329 9.005 1.00 98.12 372 VAL A N 1
ATOM 2854 C CA . VAL A 1 372 ? -6.428 -0.484 7.919 1.00 98.12 372 VAL A CA 1
ATOM 2855 C C . VAL A 1 372 ? -6.713 0.579 6.869 1.00 98.12 372 VAL A C 1
ATOM 2857 O O . VAL A 1 372 ? -7.788 0.595 6.267 1.00 98.12 372 VAL A O 1
ATOM 2860 N N . PHE A 1 373 ? -5.745 1.467 6.674 1.00 97.56 373 PHE A N 1
ATOM 2861 C CA . PHE A 1 373 ? -5.750 2.518 5.666 1.00 97.56 373 PHE A CA 1
ATOM 2862 C C . PHE A 1 373 ? -4.783 2.113 4.545 1.00 97.56 373 PHE A C 1
ATOM 2864 O O . PHE A 1 373 ? -3.598 1.910 4.827 1.00 97.56 373 PHE A O 1
ATOM 2871 N N . PRO A 1 374 ? -5.264 1.952 3.299 1.00 96.00 374 PRO A N 1
ATOM 2872 C CA . PRO A 1 374 ? -4.407 1.627 2.167 1.00 96.00 374 PRO A CA 1
ATOM 2873 C C . PRO A 1 374 ? -3.518 2.824 1.803 1.00 96.00 374 PRO A C 1
ATOM 2875 O O . PRO A 1 374 ? -3.752 3.953 2.249 1.00 96.00 374 PRO A O 1
ATOM 2878 N N . LEU A 1 375 ? -2.519 2.580 0.955 1.00 94.69 375 LEU A N 1
ATOM 2879 C CA . LEU A 1 375 ? -1.822 3.669 0.280 1.00 94.69 375 LEU A CA 1
ATOM 2880 C C . LEU A 1 375 ? -2.813 4.431 -0.629 1.00 94.69 375 LEU A C 1
ATOM 2882 O O . LEU A 1 375 ? -3.732 3.809 -1.176 1.00 94.69 375 LEU A O 1
ATOM 2886 N N . PRO A 1 376 ? -2.678 5.764 -0.769 1.00 91.56 376 PRO A N 1
ATOM 2887 C CA . PRO A 1 376 ? -3.421 6.525 -1.776 1.00 91.56 376 PRO A CA 1
ATOM 2888 C C . PRO A 1 376 ? -3.053 6.062 -3.197 1.00 91.56 376 PRO A C 1
ATOM 2890 O O . PRO A 1 376 ? -2.233 5.177 -3.372 1.00 91.56 376 PRO A O 1
ATOM 2893 N N . GLU A 1 377 ? -3.660 6.625 -4.240 1.00 89.62 377 GLU A N 1
ATOM 2894 C CA . GLU A 1 377 ? -3.225 6.306 -5.606 1.00 89.62 377 GLU A CA 1
ATOM 2895 C C . GLU A 1 377 ? -1.808 6.848 -5.851 1.00 89.62 377 GLU A C 1
ATOM 2897 O O . GLU A 1 377 ? -1.523 8.010 -5.546 1.00 89.62 377 GLU A O 1
ATOM 2902 N N . GLY A 1 378 ? -0.920 6.005 -6.381 1.00 91.94 378 GLY A N 1
ATOM 2903 C CA . GLY A 1 378 ? 0.449 6.393 -6.687 1.00 91.94 378 GLY A CA 1
ATOM 2904 C C . GLY A 1 378 ? 0.541 7.340 -7.890 1.00 91.94 378 GLY A C 1
ATOM 2905 O O . GLY A 1 378 ? -0.288 7.317 -8.799 1.00 91.94 378 GLY A O 1
ATOM 2906 N N . GLU A 1 379 ? 1.564 8.193 -7.913 1.00 92.69 379 GLU A N 1
ATOM 2907 C CA . GLU A 1 379 ? 1.745 9.206 -8.966 1.00 92.69 379 GLU A CA 1
ATOM 2908 C C . GLU A 1 379 ? 2.627 8.724 -10.130 1.00 92.69 379 GLU A C 1
ATOM 2910 O O . GLU A 1 379 ? 2.720 9.389 -11.167 1.00 92.69 379 GLU A O 1
ATOM 2915 N N . VAL A 1 380 ? 3.292 7.575 -9.978 1.00 94.25 380 VAL A N 1
ATOM 2916 C CA . VAL A 1 380 ? 4.195 7.033 -10.992 1.00 94.25 380 VAL A CA 1
ATOM 2917 C C . VAL A 1 380 ? 3.379 6.333 -12.073 1.00 94.25 380 VAL A C 1
ATOM 2919 O O . VAL A 1 380 ? 2.497 5.510 -11.817 1.00 94.25 380 VAL A O 1
ATOM 2922 N N . SER A 1 381 ? 3.707 6.666 -13.317 1.00 94.50 381 SER A N 1
ATOM 2923 C CA . SER A 1 381 ? 3.196 5.988 -14.500 1.00 94.50 381 SER A CA 1
ATOM 2924 C C . SER A 1 381 ? 4.340 5.672 -15.447 1.00 94.50 381 SER A C 1
ATOM 2926 O O . SER A 1 381 ? 5.326 6.407 -15.524 1.00 94.50 381 SER A O 1
ATOM 2928 N N . VAL A 1 382 ? 4.217 4.551 -16.146 1.00 94.12 382 VAL A N 1
ATOM 2929 C CA . VAL A 1 382 ? 5.184 4.090 -17.132 1.00 94.12 382 VAL A CA 1
ATOM 2930 C C . VAL A 1 382 ? 4.458 3.667 -18.399 1.00 94.12 382 VAL A C 1
ATOM 2932 O O . VAL A 1 382 ? 3.425 2.994 -18.364 1.00 94.12 382 VAL A O 1
ATOM 2935 N N . THR A 1 383 ? 5.033 4.052 -19.531 1.00 94.00 383 THR A N 1
ATOM 2936 C CA . THR A 1 383 ? 4.652 3.532 -20.840 1.00 94.00 383 THR A CA 1
ATOM 2937 C C . THR A 1 383 ? 5.721 2.554 -21.289 1.00 94.00 383 THR A C 1
ATOM 2939 O O . THR A 1 383 ? 6.913 2.863 -21.220 1.00 94.00 383 THR A O 1
ATOM 2942 N N . VAL A 1 384 ? 5.306 1.380 -21.753 1.00 94.25 384 VAL A N 1
ATOM 2943 C CA . VAL A 1 384 ? 6.218 0.344 -22.239 1.00 94.25 384 VAL A CA 1
ATOM 2944 C C . VAL A 1 384 ? 5.822 -0.074 -23.648 1.00 94.25 384 VAL A C 1
ATOM 2946 O O . VAL A 1 384 ? 4.660 -0.366 -23.916 1.00 94.25 384 VAL A O 1
ATOM 2949 N N . TYR A 1 385 ? 6.800 -0.139 -24.543 1.00 92.75 385 TYR A N 1
ATOM 2950 C CA . TYR A 1 385 ? 6.678 -0.733 -25.864 1.00 92.75 385 TYR A CA 1
ATOM 2951 C C . TYR A 1 385 ? 7.443 -2.053 -25.890 1.00 92.75 385 TYR A C 1
ATOM 2953 O O . TYR A 1 385 ? 8.655 -2.080 -25.674 1.00 92.75 385 TYR A O 1
ATOM 2961 N N . ALA A 1 386 ? 6.749 -3.146 -26.193 1.00 93.38 386 ALA A N 1
ATOM 2962 C CA . ALA A 1 386 ? 7.352 -4.468 -26.340 1.00 93.38 386 ALA A CA 1
ATOM 2963 C C . ALA A 1 386 ? 6.937 -5.106 -27.675 1.00 93.38 386 ALA A C 1
ATOM 2965 O O . ALA A 1 386 ? 5.874 -4.764 -28.192 1.00 93.38 386 ALA A O 1
ATOM 2966 N N . PRO A 1 387 ? 7.746 -6.006 -28.266 1.00 91.75 387 PRO A N 1
ATOM 2967 C CA . PRO A 1 387 ? 7.364 -6.710 -29.487 1.00 91.75 387 PRO A CA 1
ATOM 2968 C C . PRO A 1 387 ? 6.036 -7.459 -29.317 1.00 91.75 387 PRO A C 1
ATOM 2970 O O . PRO A 1 387 ? 5.776 -8.026 -28.257 1.00 91.75 387 PRO A O 1
ATOM 2973 N N . GLU A 1 388 ? 5.210 -7.486 -30.363 1.00 89.81 388 GLU A N 1
ATOM 2974 C CA . GLU A 1 388 ? 3.901 -8.146 -30.339 1.00 89.81 388 GLU A CA 1
ATOM 2975 C C . GLU A 1 388 ? 4.010 -9.607 -29.875 1.00 89.81 388 GLU A C 1
ATOM 2977 O O . GLU A 1 388 ? 4.807 -10.395 -30.397 1.00 89.81 388 GLU A O 1
ATOM 2982 N N . GLY A 1 389 ? 3.189 -9.970 -28.885 1.00 89.62 389 GLY A N 1
ATOM 2983 C CA . GLY A 1 389 ? 3.189 -11.306 -28.285 1.00 89.62 389 GLY A CA 1
ATOM 2984 C C . GLY A 1 389 ? 4.234 -11.519 -27.185 1.00 89.62 389 GLY A C 1
ATOM 2985 O O . GLY A 1 389 ? 4.383 -12.652 -26.723 1.00 89.62 389 GLY A O 1
ATOM 2986 N N . ALA A 1 390 ? 4.944 -10.469 -26.765 1.00 93.62 390 ALA A N 1
ATOM 2987 C CA . ALA A 1 390 ? 5.747 -10.491 -25.549 1.00 93.62 390 ALA A CA 1
ATOM 2988 C C . ALA A 1 390 ? 4.860 -10.503 -24.292 1.00 93.62 390 ALA A C 1
ATOM 2990 O O . ALA A 1 390 ? 3.797 -9.882 -24.261 1.00 93.62 390 ALA A O 1
ATOM 2991 N N . ALA A 1 391 ? 5.327 -11.181 -23.244 1.00 95.44 391 ALA A N 1
ATOM 2992 C CA . ALA A 1 391 ? 4.743 -11.095 -21.909 1.00 95.44 391 ALA A CA 1
ATOM 2993 C C . ALA A 1 391 ? 5.551 -10.090 -21.080 1.00 95.44 391 ALA A C 1
ATOM 2995 O O . ALA A 1 391 ? 6.767 -10.244 -20.929 1.00 95.44 391 ALA A O 1
ATOM 2996 N N . LEU A 1 392 ? 4.876 -9.049 -20.592 1.00 96.12 392 LEU A N 1
ATOM 2997 C CA . LEU A 1 392 ? 5.459 -7.961 -19.809 1.00 96.12 392 LEU A CA 1
ATOM 2998 C C . LEU A 1 392 ? 5.189 -8.196 -18.322 1.00 96.12 392 LEU A C 1
ATOM 3000 O O . LEU A 1 392 ? 4.072 -8.550 -17.955 1.00 96.12 392 LEU A O 1
ATOM 3004 N N . SER A 1 393 ? 6.184 -7.949 -17.475 1.00 96.12 393 SER A N 1
ATOM 3005 C CA . SER A 1 393 ? 6.067 -8.058 -16.023 1.00 96.12 393 SER A CA 1
ATOM 3006 C C . SER A 1 393 ? 6.543 -6.786 -15.329 1.00 96.12 393 SER A C 1
ATOM 3008 O O . SER A 1 393 ? 7.609 -6.255 -15.653 1.00 96.12 393 SER A O 1
ATOM 3010 N N . ILE A 1 394 ? 5.775 -6.341 -14.334 1.00 95.56 394 ILE A N 1
ATOM 3011 C CA . ILE A 1 394 ? 6.101 -5.229 -13.433 1.00 95.56 394 ILE A CA 1
ATOM 3012 C C . ILE A 1 394 ? 6.344 -5.796 -12.039 1.00 95.56 394 ILE A C 1
ATOM 3014 O O . ILE A 1 394 ? 5.489 -6.500 -11.506 1.00 95.56 394 ILE A O 1
ATOM 3018 N N . ASN A 1 395 ? 7.519 -5.530 -11.464 1.00 94.50 395 ASN A N 1
ATOM 3019 C CA . ASN A 1 395 ? 7.940 -6.038 -10.152 1.00 94.50 395 ASN A CA 1
ATOM 3020 C C . ASN A 1 395 ? 7.739 -7.564 -10.008 1.00 94.50 395 ASN A C 1
ATOM 3022 O O . ASN A 1 395 ? 7.340 -8.072 -8.961 1.00 94.50 395 ASN A O 1
ATOM 3026 N N . GLY A 1 396 ? 7.971 -8.305 -11.099 1.00 92.62 396 GLY A N 1
ATOM 3027 C CA . GLY A 1 396 ? 7.802 -9.761 -11.164 1.00 92.62 396 GLY A CA 1
ATOM 3028 C C . GLY A 1 396 ? 6.364 -10.262 -11.360 1.00 92.62 396 GLY A C 1
ATOM 3029 O O . GLY A 1 396 ? 6.169 -11.475 -11.451 1.00 92.62 396 GLY A O 1
ATOM 3030 N N . VAL A 1 397 ? 5.374 -9.371 -11.460 1.00 94.25 397 VAL A N 1
ATOM 3031 C CA . VAL A 1 397 ? 3.971 -9.706 -11.748 1.00 94.25 397 VAL A CA 1
ATOM 3032 C C . VAL A 1 397 ? 3.702 -9.542 -13.241 1.00 94.25 397 VAL A C 1
ATOM 3034 O O . VAL A 1 397 ? 3.865 -8.449 -13.781 1.00 94.25 397 VAL A O 1
ATOM 3037 N N . GLU A 1 398 ? 3.307 -10.628 -13.908 1.00 95.38 398 GLU A N 1
ATOM 3038 C CA . GLU A 1 398 ? 2.944 -10.627 -15.332 1.00 95.38 398 GLU A CA 1
ATOM 3039 C C . GLU A 1 398 ? 1.658 -9.819 -15.552 1.00 95.38 398 GLU A C 1
ATOM 3041 O O . GLU A 1 398 ? 0.649 -10.046 -14.882 1.00 95.38 398 GLU A O 1
ATOM 3046 N N . LEU A 1 399 ? 1.702 -8.874 -16.488 1.00 95.56 399 LEU A N 1
ATOM 3047 C CA . LEU A 1 399 ? 0.572 -8.022 -16.831 1.00 95.56 399 LEU A CA 1
ATOM 3048 C C . LEU A 1 399 ? -0.421 -8.749 -17.735 1.00 95.56 399 LEU A C 1
ATOM 3050 O O . LEU A 1 399 ? -0.053 -9.539 -18.605 1.00 95.56 399 LEU A O 1
ATOM 3054 N N . ASP A 1 400 ? -1.695 -8.401 -17.583 1.00 93.19 400 ASP A N 1
ATOM 3055 C CA . ASP A 1 400 ? -2.752 -8.846 -18.483 1.00 93.19 400 ASP A CA 1
ATOM 3056 C C . ASP A 1 400 ? -3.107 -7.791 -19.549 1.00 93.19 400 ASP A C 1
ATOM 3058 O O . ASP A 1 400 ? -2.666 -6.642 -19.523 1.00 93.19 400 ASP A O 1
ATOM 3062 N N . GLU A 1 401 ? -3.949 -8.180 -20.507 1.00 92.44 401 GLU A N 1
ATOM 3063 C CA . GLU A 1 401 ? -4.355 -7.337 -21.639 1.00 92.44 401 GLU A CA 1
ATOM 3064 C C . GLU A 1 401 ? -5.052 -6.018 -21.238 1.00 92.44 401 GLU A C 1
ATOM 3066 O O . GLU A 1 401 ? -5.223 -5.155 -22.096 1.00 92.44 401 GLU A O 1
ATOM 3071 N N . SER A 1 402 ? -5.478 -5.835 -19.978 1.00 93.50 402 SER A N 1
ATOM 3072 C CA . SER A 1 402 ? -6.130 -4.596 -19.520 1.00 93.50 402 SER A CA 1
ATOM 3073 C C . SER A 1 402 ? -5.204 -3.380 -19.522 1.00 93.50 402 SER A C 1
ATOM 3075 O O . SER A 1 402 ? -5.693 -2.256 -19.622 1.00 93.50 402 SER A O 1
ATOM 3077 N N . TYR A 1 403 ? -3.889 -3.603 -19.480 1.00 93.38 403 TYR A N 1
ATOM 3078 C CA . TYR A 1 403 ? -2.868 -2.555 -19.534 1.00 93.38 403 TYR A CA 1
ATOM 3079 C C . TYR A 1 403 ? -2.454 -2.182 -20.965 1.00 93.38 403 TYR A C 1
ATOM 3081 O O . TYR A 1 403 ? -1.711 -1.220 -21.162 1.00 93.38 403 TYR A O 1
ATOM 3089 N N . LYS A 1 404 ? -2.910 -2.923 -21.984 1.00 92.81 404 LYS A N 1
ATOM 3090 C CA . LYS A 1 404 ? -2.612 -2.607 -23.385 1.00 92.81 404 LYS A CA 1
ATOM 3091 C C . LYS A 1 404 ? -3.495 -1.473 -23.886 1.00 92.81 404 LYS A C 1
ATOM 3093 O O . LYS A 1 404 ? -4.713 -1.494 -23.714 1.00 92.81 404 LYS A O 1
ATOM 3098 N N . THR A 1 405 ? -2.909 -0.539 -24.629 1.00 89.06 405 THR A N 1
ATOM 3099 C CA . THR A 1 405 ? -3.688 0.519 -25.298 1.00 89.06 405 THR A CA 1
ATOM 3100 C C . THR A 1 405 ? -4.406 0.005 -26.553 1.00 89.06 405 THR A C 1
ATOM 3102 O O . THR A 1 405 ? -5.412 0.573 -26.980 1.00 89.06 405 THR A O 1
ATOM 3105 N N . GLY A 1 406 ? -3.910 -1.094 -27.138 1.00 78.94 406 GLY A N 1
ATOM 3106 C CA . GLY A 1 406 ? -4.391 -1.667 -28.399 1.00 78.94 406 GLY A CA 1
ATOM 3107 C C . GLY A 1 406 ? -3.784 -1.031 -29.655 1.00 78.94 406 GLY A C 1
ATOM 3108 O O . GLY A 1 406 ? -4.105 -1.460 -30.766 1.00 78.94 406 GLY A O 1
ATOM 3109 N N . ASP A 1 407 ? -2.900 -0.044 -29.496 1.00 77.25 407 ASP A N 1
ATOM 3110 C CA . ASP A 1 407 ? -2.174 0.576 -30.599 1.00 77.25 407 ASP A CA 1
ATOM 3111 C C . ASP A 1 407 ? -0.882 -0.192 -30.900 1.00 77.25 407 ASP A C 1
ATOM 3113 O O . ASP A 1 407 ? -0.071 -0.458 -30.011 1.00 77.25 407 ASP A O 1
ATOM 3117 N N . SER A 1 408 ? -0.677 -0.519 -32.180 1.00 79.19 408 SER A N 1
ATOM 3118 C CA . SER A 1 408 ? 0.618 -0.996 -32.659 1.00 79.19 408 SER A CA 1
ATOM 3119 C C . SER A 1 408 ? 1.456 0.180 -33.141 1.00 79.19 408 SER A C 1
ATOM 3121 O O . SER A 1 408 ? 0.993 0.997 -33.945 1.00 79.19 408 SER A O 1
ATOM 3123 N N . VAL A 1 409 ? 2.697 0.254 -32.668 1.00 80.44 409 VAL A N 1
ATOM 3124 C CA . VAL A 1 409 ? 3.637 1.323 -33.008 1.00 80.44 409 VAL A CA 1
ATOM 3125 C C . VAL A 1 409 ? 4.809 0.743 -33.791 1.00 80.44 409 VAL A C 1
ATOM 3127 O O . VAL A 1 409 ? 5.371 -0.293 -33.447 1.00 80.44 409 VAL A O 1
ATOM 3130 N N . THR A 1 410 ? 5.189 1.423 -34.871 1.00 81.06 410 THR A N 1
ATOM 3131 C CA . THR A 1 410 ? 6.474 1.190 -35.539 1.00 81.06 410 THR A CA 1
ATOM 3132 C C . THR A 1 410 ? 7.482 2.173 -34.965 1.00 81.06 410 THR A C 1
ATOM 3134 O O . THR A 1 410 ? 7.231 3.377 -34.971 1.00 81.06 410 THR A O 1
ATOM 3137 N N . LEU A 1 411 ? 8.617 1.683 -34.461 1.00 82.88 411 LEU A N 1
ATOM 3138 C CA . LEU A 1 411 ? 9.659 2.566 -33.936 1.00 82.88 411 LEU A CA 1
ATOM 3139 C C . LEU A 1 411 ? 10.213 3.448 -35.064 1.00 82.88 411 LEU A C 1
ATOM 3141 O O . LEU A 1 411 ? 10.530 2.948 -36.146 1.00 82.88 411 LEU A O 1
ATOM 3145 N N . ALA A 1 412 ? 10.398 4.742 -34.784 1.00 82.88 412 ALA A N 1
ATOM 3146 C CA . ALA A 1 412 ? 10.909 5.731 -35.741 1.00 82.88 412 ALA A CA 1
ATOM 3147 C C . ALA A 1 412 ? 12.237 5.311 -36.404 1.00 82.88 412 ALA A C 1
ATOM 3149 O O . ALA A 1 412 ? 12.518 5.669 -37.546 1.00 82.88 412 ALA A O 1
ATOM 3150 N N . LEU A 1 413 ? 13.038 4.501 -35.703 1.00 88.00 413 LEU A N 1
ATOM 3151 C CA . LEU A 1 413 ? 14.288 3.929 -36.197 1.00 88.00 413 LEU A CA 1
ATOM 3152 C C . LEU A 1 413 ? 14.118 3.102 -37.486 1.00 88.00 413 LEU A C 1
ATOM 3154 O O . LEU A 1 413 ? 15.042 3.046 -38.300 1.00 88.00 413 LEU A O 1
ATOM 3158 N N . PHE A 1 414 ? 12.960 2.468 -37.683 1.00 89.44 414 PHE A N 1
ATOM 3159 C CA . PHE A 1 414 ? 12.693 1.604 -38.833 1.00 89.44 414 PHE A CA 1
ATOM 3160 C C . PHE A 1 414 ? 12.006 2.313 -40.008 1.00 89.44 414 PHE A C 1
ATOM 3162 O O . PHE A 1 414 ? 11.905 1.725 -41.089 1.00 89.44 414 PHE A O 1
ATOM 3169 N N . GLU A 1 415 ? 11.564 3.564 -39.844 1.00 88.06 415 GLU A N 1
ATOM 3170 C CA . GLU A 1 415 ? 10.893 4.308 -40.914 1.00 88.06 415 GLU A CA 1
ATOM 3171 C C . GLU A 1 415 ? 11.804 4.474 -42.143 1.00 88.06 415 GLU A C 1
ATOM 3173 O O . GLU A 1 415 ? 12.926 4.984 -42.063 1.00 88.06 415 GLU A O 1
ATOM 3178 N N . GLY A 1 416 ? 11.325 4.054 -43.317 1.00 88.62 416 GLY A N 1
ATOM 3179 C CA . GLY A 1 416 ? 12.084 4.125 -44.568 1.00 88.62 416 GLY A CA 1
ATOM 3180 C C . GLY A 1 416 ? 13.112 3.004 -44.764 1.00 88.62 416 GLY A C 1
ATOM 3181 O O . GLY A 1 416 ? 13.909 3.075 -45.709 1.00 88.62 416 GLY A O 1
ATOM 3182 N N . LEU A 1 417 ? 13.129 1.984 -43.894 1.00 91.31 417 LEU A N 1
ATOM 3183 C CA . LEU A 1 417 ? 14.012 0.811 -43.992 1.00 91.31 417 LEU A CA 1
ATOM 3184 C C . LEU A 1 417 ? 13.292 -0.469 -44.453 1.00 91.31 417 LEU A C 1
ATOM 3186 O O . LEU A 1 417 ? 13.909 -1.535 -44.511 1.00 91.31 417 LEU A O 1
ATOM 3190 N N . GLU A 1 418 ? 12.029 -0.373 -44.871 1.00 89.12 418 GLU A N 1
ATOM 3191 C CA . GLU A 1 418 ? 11.131 -1.508 -45.144 1.00 89.12 418 GLU A CA 1
ATOM 3192 C C . GLU A 1 418 ? 11.622 -2.408 -46.293 1.00 89.12 418 GLU A C 1
ATOM 3194 O O . GLU A 1 418 ? 11.218 -3.560 -46.427 1.00 89.12 418 GLU A O 1
ATOM 3199 N N . SER A 1 419 ? 12.514 -1.904 -47.152 1.00 88.56 419 SER A N 1
ATOM 3200 C CA . SER A 1 419 ? 13.123 -2.700 -48.224 1.00 88.56 419 SER A CA 1
ATOM 3201 C C . SER A 1 419 ? 14.270 -3.609 -47.767 1.00 88.56 419 SER A C 1
ATOM 3203 O O . SER A 1 419 ? 14.763 -4.398 -48.576 1.00 88.56 419 SER A O 1
ATOM 3205 N N . TYR A 1 420 ? 14.740 -3.472 -46.524 1.00 88.88 420 TYR A N 1
ATOM 3206 C CA . TYR A 1 420 ? 15.920 -4.174 -45.999 1.00 88.88 420 TYR A CA 1
ATOM 3207 C C . TYR A 1 420 ? 15.586 -5.174 -44.887 1.00 88.88 420 TYR A C 1
ATOM 3209 O O . TYR A 1 420 ? 16.346 -6.118 -44.686 1.00 88.88 420 TYR A O 1
ATOM 3217 N N . GLY A 1 421 ? 14.448 -5.013 -44.218 1.00 84.56 421 GLY A N 1
ATOM 3218 C CA . GLY A 1 421 ? 13.964 -5.918 -43.183 1.00 84.56 421 GLY A CA 1
ATOM 3219 C C . GLY A 1 421 ? 12.530 -5.578 -42.789 1.00 84.56 421 GLY A C 1
ATOM 3220 O O . GLY A 1 421 ? 11.984 -4.565 -43.228 1.00 84.56 421 GLY A O 1
ATOM 3221 N N . GLU A 1 422 ? 11.927 -6.443 -41.983 1.00 82.81 422 GLU A N 1
ATOM 3222 C CA . GLU A 1 422 ? 10.606 -6.216 -41.400 1.00 82.81 422 GLU A CA 1
ATOM 3223 C C . GLU A 1 422 ? 10.795 -5.666 -39.986 1.00 82.81 422 GLU A C 1
ATOM 3225 O O . GLU A 1 422 ? 11.477 -6.279 -39.164 1.00 82.81 422 GLU A O 1
ATOM 3230 N N . ALA A 1 423 ? 10.248 -4.477 -39.734 1.00 81.81 423 ALA A N 1
ATOM 3231 C CA . ALA A 1 423 ? 10.263 -3.883 -38.407 1.00 81.81 423 ALA A CA 1
ATOM 3232 C C . ALA A 1 423 ? 9.390 -4.724 -37.462 1.00 81.81 423 ALA A C 1
ATOM 3234 O O . ALA A 1 423 ? 8.317 -5.168 -37.884 1.00 81.81 423 ALA A O 1
ATOM 3235 N N . PRO A 1 424 ? 9.798 -4.929 -36.199 1.00 83.94 424 PRO A N 1
ATOM 3236 C CA . PRO A 1 424 ? 8.922 -5.557 -35.225 1.00 83.94 424 PRO A CA 1
ATOM 3237 C C . PRO A 1 424 ? 7.693 -4.666 -35.008 1.00 83.94 424 PRO A C 1
ATOM 3239 O O . PRO A 1 424 ? 7.816 -3.451 -34.834 1.00 83.94 424 PRO A O 1
ATOM 3242 N N . ALA A 1 425 ? 6.506 -5.271 -35.024 1.00 87.06 425 ALA A N 1
ATOM 3243 C CA . ALA A 1 425 ? 5.313 -4.614 -34.511 1.00 87.06 425 ALA A CA 1
ATOM 3244 C C . ALA A 1 425 ? 5.454 -4.504 -32.989 1.00 87.06 425 ALA A C 1
ATOM 3246 O O . ALA A 1 425 ? 5.731 -5.507 -32.331 1.00 87.06 425 ALA A O 1
ATOM 3247 N N . MET A 1 426 ? 5.296 -3.299 -32.443 1.00 91.06 426 MET A N 1
ATOM 3248 C CA . MET A 1 426 ? 5.360 -3.064 -31.001 1.00 91.06 426 MET A CA 1
ATOM 3249 C C . MET A 1 426 ? 3.952 -2.884 -30.445 1.00 91.06 426 MET A C 1
ATOM 3251 O O . MET A 1 426 ? 3.156 -2.161 -31.042 1.00 91.06 426 MET A O 1
ATOM 3255 N N . GLU A 1 427 ? 3.658 -3.504 -29.308 1.00 93.00 427 GLU A N 1
ATOM 3256 C CA . GLU A 1 427 ? 2.464 -3.258 -28.500 1.00 93.00 427 GLU A CA 1
ATOM 3257 C C . GLU A 1 427 ? 2.787 -2.244 -27.400 1.00 93.00 427 GLU A C 1
ATOM 3259 O O . GLU A 1 427 ? 3.831 -2.336 -26.748 1.00 93.00 427 GLU A O 1
ATOM 3264 N N . ALA A 1 428 ? 1.885 -1.285 -27.200 1.00 93.31 428 ALA A N 1
ATOM 3265 C CA . ALA A 1 428 ? 1.999 -0.268 -26.166 1.00 93.31 428 ALA A CA 1
ATOM 3266 C C . ALA A 1 428 ? 1.214 -0.654 -24.904 1.00 93.31 428 ALA A C 1
ATOM 3268 O O . ALA A 1 428 ? 0.047 -1.055 -24.973 1.00 93.31 428 ALA A O 1
ATOM 3269 N N . TRP A 1 429 ? 1.863 -0.480 -23.758 1.00 95.00 429 TRP A N 1
ATOM 3270 C CA . TRP A 1 429 ? 1.342 -0.758 -22.427 1.00 95.00 429 TRP A CA 1
ATOM 3271 C C . TRP A 1 429 ? 1.407 0.510 -21.583 1.00 95.00 429 TRP A C 1
ATOM 3273 O O . TRP A 1 429 ? 2.450 1.163 -21.534 1.00 95.00 429 TRP A O 1
ATOM 3283 N N . GLU A 1 430 ? 0.311 0.848 -20.912 1.00 94.94 430 GLU A N 1
ATOM 3284 C CA . GLU A 1 430 ? 0.231 1.983 -19.992 1.00 94.94 430 GLU A CA 1
ATOM 3285 C C . GLU A 1 430 ? -0.080 1.473 -18.588 1.00 94.94 430 GLU A C 1
ATOM 3287 O O . GLU A 1 430 ? -1.130 0.882 -18.336 1.00 94.94 430 GLU A O 1
ATOM 3292 N N . ILE A 1 431 ? 0.853 1.704 -17.666 1.00 95.56 431 ILE A N 1
ATOM 3293 C CA . ILE A 1 431 ? 0.737 1.314 -16.265 1.00 95.56 431 ILE A CA 1
ATOM 3294 C C . ILE A 1 431 ? 0.800 2.592 -15.436 1.00 95.56 431 ILE A C 1
ATOM 3296 O O . ILE A 1 431 ? 1.758 3.353 -15.542 1.00 95.56 431 ILE A O 1
ATOM 3300 N N . GLY A 1 432 ? -0.226 2.846 -14.630 1.00 94.19 432 GLY A N 1
ATOM 3301 C CA . GLY A 1 432 ? -0.312 4.010 -13.749 1.00 94.19 432 GLY A CA 1
ATOM 3302 C C . GLY A 1 432 ? -0.671 3.614 -12.3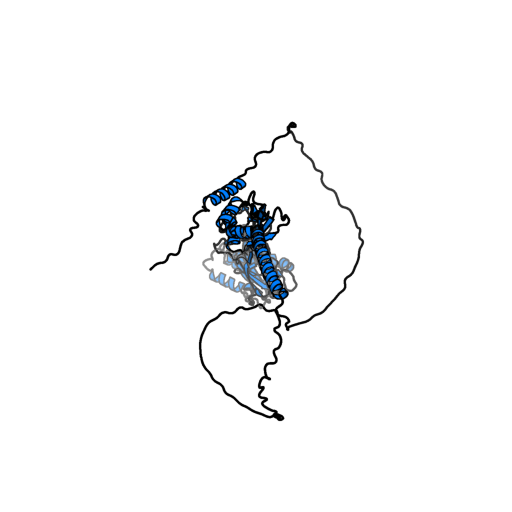23 1.00 94.19 432 GLY A C 1
ATOM 3303 O O . GLY A 1 432 ? -0.949 2.445 -12.054 1.00 94.19 432 GLY A O 1
ATOM 3304 N N . GLY A 1 433 ? -0.680 4.595 -11.421 1.00 93.94 433 GLY A N 1
ATOM 3305 C CA . GLY A 1 433 ? -1.048 4.377 -10.021 1.00 93.94 433 GLY A CA 1
ATOM 3306 C C . GLY A 1 433 ? 0.061 3.758 -9.170 1.00 93.94 433 GLY A C 1
ATOM 3307 O O . GLY A 1 433 ? -0.229 3.283 -8.074 1.00 93.94 433 GLY A O 1
ATOM 3308 N N . LEU A 1 434 ? 1.304 3.729 -9.667 1.00 95.69 434 LEU A N 1
ATOM 3309 C CA . LEU A 1 434 ? 2.443 3.145 -8.960 1.00 95.69 434 LEU A CA 1
ATOM 3310 C C . LEU A 1 434 ? 3.027 4.143 -7.950 1.00 95.69 434 LEU A C 1
ATOM 3312 O O . LEU A 1 434 ? 3.045 5.355 -8.180 1.00 95.69 434 LEU A O 1
ATOM 3316 N N . HIS A 1 435 ? 3.525 3.639 -6.830 1.00 94.31 435 HIS A N 1
ATOM 3317 C CA . HIS A 1 435 ? 4.155 4.422 -5.767 1.00 94.31 435 HIS A CA 1
ATOM 3318 C C . HIS A 1 435 ? 5.666 4.506 -5.943 1.00 94.31 435 HIS A C 1
ATOM 3320 O O . HIS A 1 435 ? 6.283 5.522 -5.621 1.00 94.31 435 HIS A O 1
ATOM 3326 N N . LEU A 1 436 ? 6.258 3.422 -6.437 1.00 93.69 436 LEU A N 1
ATOM 3327 C CA . LEU A 1 436 ? 7.689 3.257 -6.611 1.00 93.69 436 LEU A CA 1
ATOM 3328 C C . LEU A 1 436 ? 8.023 3.136 -8.097 1.00 93.69 436 LEU A C 1
ATOM 3330 O O . LEU A 1 436 ? 7.206 2.711 -8.916 1.00 93.69 436 LEU A O 1
ATOM 3334 N N . THR A 1 437 ? 9.256 3.491 -8.457 1.00 91.94 437 THR A N 1
ATOM 3335 C CA . THR A 1 437 ? 9.772 3.198 -9.796 1.00 91.94 437 THR A CA 1
ATOM 3336 C C . THR A 1 437 ? 9.792 1.679 -9.991 1.00 91.94 437 THR A C 1
ATOM 3338 O O . THR A 1 437 ? 10.483 0.998 -9.228 1.00 91.94 437 THR A O 1
ATOM 3341 N N . PRO A 1 438 ? 9.065 1.134 -10.982 1.00 93.94 438 PRO A N 1
ATOM 3342 C CA . PRO A 1 438 ? 8.943 -0.307 -11.132 1.00 93.94 438 PRO A CA 1
ATOM 3343 C C . PRO A 1 438 ? 10.205 -0.938 -11.724 1.00 93.94 438 PRO A C 1
ATOM 3345 O O . PRO A 1 438 ? 10.870 -0.357 -12.583 1.00 93.94 438 PRO A O 1
ATOM 3348 N N . GLU A 1 439 ? 10.470 -2.185 -11.345 1.00 93.75 439 GLU A N 1
ATOM 3349 C CA . GLU A 1 439 ? 11.299 -3.090 -12.133 1.00 93.75 439 GLU A CA 1
ATOM 3350 C C . GLU A 1 439 ? 10.466 -3.634 -13.299 1.00 93.75 439 GLU A C 1
ATOM 3352 O O . GLU A 1 439 ? 9.397 -4.213 -13.101 1.00 93.75 439 GLU A O 1
ATOM 3357 N N . ILE A 1 440 ? 10.952 -3.446 -14.525 1.00 94.69 440 ILE A N 1
ATOM 3358 C CA . ILE A 1 440 ? 10.242 -3.832 -15.747 1.00 94.69 440 ILE A CA 1
ATOM 3359 C C . ILE A 1 440 ? 11.044 -4.919 -16.454 1.00 94.69 440 ILE A C 1
ATOM 3361 O O . ILE A 1 440 ? 12.230 -4.745 -16.734 1.00 94.69 440 ILE A O 1
ATOM 3365 N N . SER A 1 441 ? 10.392 -6.030 -16.786 1.00 95.19 441 SER A N 1
ATOM 3366 C CA . SER A 1 441 ? 11.002 -7.136 -17.531 1.00 95.19 441 SER A CA 1
ATOM 3367 C C . SER A 1 441 ? 10.029 -7.690 -18.558 1.00 95.19 441 SER A C 1
ATOM 3369 O O . SER A 1 441 ? 8.818 -7.601 -18.378 1.00 95.19 441 SER A O 1
ATOM 3371 N N . ALA A 1 442 ? 10.545 -8.263 -19.641 1.00 96.31 442 ALA A N 1
ATOM 3372 C CA . ALA A 1 442 ? 9.712 -8.850 -20.678 1.00 96.31 442 ALA A CA 1
ATOM 3373 C C . ALA A 1 442 ? 10.354 -10.111 -21.259 1.00 96.31 442 ALA A C 1
ATOM 3375 O O . ALA A 1 442 ? 11.580 -10.213 -21.366 1.00 96.31 442 ALA A O 1
ATOM 3376 N N . VAL A 1 443 ? 9.511 -11.057 -21.665 1.00 95.88 443 VAL A N 1
ATOM 3377 C CA . VAL A 1 443 ? 9.915 -12.279 -22.369 1.00 95.88 443 VAL A CA 1
ATOM 3378 C C . VAL A 1 443 ? 9.188 -12.390 -23.703 1.00 95.88 443 VAL A C 1
ATOM 3380 O O . VAL A 1 443 ? 8.061 -11.921 -23.853 1.00 95.88 443 VAL A O 1
ATOM 3383 N N . ASP A 1 444 ? 9.825 -13.019 -24.685 1.00 92.25 444 ASP A N 1
ATOM 3384 C CA . ASP A 1 444 ? 9.199 -13.311 -25.971 1.00 92.25 444 ASP A CA 1
ATOM 3385 C C . ASP A 1 444 ? 8.175 -14.462 -25.882 1.00 92.25 444 ASP A C 1
ATOM 3387 O O . ASP A 1 444 ? 8.028 -15.136 -24.860 1.00 92.25 444 ASP A O 1
ATOM 3391 N N . ALA A 1 445 ? 7.496 -14.751 -26.996 1.00 89.00 445 ALA A N 1
ATOM 3392 C CA . ALA A 1 445 ? 6.511 -15.835 -27.088 1.00 89.00 445 ALA A CA 1
ATOM 3393 C C . ALA A 1 445 ? 7.083 -17.249 -26.822 1.00 89.00 445 ALA A C 1
ATOM 3395 O O . ALA A 1 445 ? 6.323 -18.209 -26.673 1.00 89.00 445 ALA A O 1
ATOM 3396 N N . SER A 1 446 ? 8.411 -17.411 -26.805 1.00 89.75 446 SER A N 1
ATOM 3397 C CA . SER A 1 446 ? 9.094 -18.660 -26.447 1.00 89.75 446 SER A CA 1
ATOM 3398 C C . SER A 1 446 ? 9.483 -18.733 -24.964 1.00 89.75 446 SER A C 1
ATOM 3400 O O . SER A 1 446 ? 9.871 -19.807 -24.493 1.00 89.75 446 SER A O 1
ATOM 3402 N N . GLY A 1 447 ? 9.335 -17.626 -24.228 1.00 89.88 447 GLY A N 1
ATOM 3403 C CA . GLY A 1 447 ? 9.749 -17.461 -22.838 1.00 89.88 447 GLY A CA 1
ATOM 3404 C C . GLY A 1 447 ? 11.215 -17.051 -22.674 1.00 89.88 447 GLY A C 1
ATOM 3405 O O . GLY A 1 447 ? 11.753 -17.197 -21.578 1.00 89.88 447 GLY A O 1
ATOM 3406 N N . ALA A 1 448 ? 11.885 -16.596 -23.737 1.00 91.06 448 ALA A N 1
ATOM 3407 C CA . ALA A 1 448 ? 13.241 -16.062 -23.649 1.00 91.06 448 ALA A CA 1
ATOM 3408 C C . ALA A 1 448 ? 13.207 -14.581 -23.249 1.00 91.06 448 ALA A C 1
ATOM 3410 O O . ALA A 1 448 ? 12.380 -13.825 -23.753 1.00 91.06 448 ALA A O 1
ATOM 3411 N N . GLU A 1 449 ? 14.107 -14.170 -22.356 1.00 93.31 449 GLU A N 1
ATOM 3412 C CA . GLU A 1 449 ? 14.228 -12.773 -21.925 1.00 93.31 449 GLU A CA 1
ATOM 3413 C C . GLU A 1 449 ? 14.553 -11.854 -23.107 1.00 93.31 449 GLU A C 1
ATOM 3415 O O . GLU A 1 449 ? 15.424 -12.154 -23.930 1.00 93.31 449 GLU A O 1
ATOM 3420 N N . LEU A 1 450 ? 13.836 -10.734 -23.183 1.00 92.94 450 LEU A N 1
ATOM 3421 C CA . LEU A 1 450 ? 14.127 -9.647 -24.110 1.00 92.94 450 LEU A CA 1
ATOM 3422 C C . LEU A 1 450 ? 15.359 -8.851 -23.648 1.00 92.94 450 LEU A C 1
ATOM 3424 O O . LEU A 1 450 ? 15.900 -9.073 -22.564 1.00 92.94 450 LEU A O 1
ATOM 3428 N N . SER A 1 451 ? 15.835 -7.925 -24.484 1.00 86.56 451 SER A N 1
ATOM 3429 C CA . SER A 1 451 ? 16.919 -7.020 -24.093 1.00 86.56 451 SER A CA 1
ATOM 3430 C C . SER A 1 451 ? 16.521 -6.171 -22.882 1.00 86.56 451 SER A C 1
ATOM 3432 O O . SER A 1 451 ? 15.339 -5.936 -22.640 1.00 86.56 451 SER A O 1
ATOM 3434 N N . ALA A 1 452 ? 17.503 -5.619 -22.163 1.00 83.50 452 ALA A N 1
ATOM 3435 C CA . ALA A 1 452 ? 17.210 -4.506 -21.263 1.00 83.50 452 ALA A CA 1
ATOM 3436 C C . ALA A 1 452 ? 16.518 -3.381 -22.063 1.00 83.50 452 ALA A C 1
ATOM 3438 O O . ALA A 1 452 ? 16.920 -3.131 -23.210 1.00 83.50 452 ALA A O 1
ATOM 3439 N N . PRO A 1 453 ? 15.472 -2.738 -21.516 1.00 85.94 453 PRO A N 1
ATOM 3440 C CA . PRO A 1 453 ? 14.786 -1.683 -22.232 1.00 85.94 453 PRO A CA 1
ATOM 3441 C C . PRO A 1 453 ? 15.654 -0.426 -22.267 1.00 85.94 453 PRO A C 1
ATOM 3443 O O . PRO A 1 453 ? 16.343 -0.106 -21.297 1.00 85.94 453 PRO A O 1
ATOM 3446 N N . TYR A 1 454 ? 15.584 0.317 -23.366 1.00 78.12 454 TYR A N 1
ATOM 3447 C CA . TYR A 1 454 ? 16.104 1.683 -23.424 1.00 78.12 454 TYR A CA 1
ATOM 3448 C C . TYR A 1 454 ? 14.947 2.681 -23.326 1.00 78.12 454 TYR A C 1
ATOM 3450 O O . TYR A 1 454 ? 13.788 2.328 -23.547 1.00 78.12 454 TYR A O 1
ATOM 3458 N N . LEU A 1 455 ? 15.252 3.929 -22.972 1.00 75.94 455 LEU A N 1
ATOM 3459 C CA . LEU A 1 455 ? 14.244 4.974 -22.826 1.00 75.94 455 LEU A CA 1
ATOM 3460 C C . LEU A 1 455 ? 14.109 5.774 -24.128 1.00 75.94 455 LEU A C 1
ATOM 3462 O O . LEU A 1 455 ? 15.094 6.297 -24.647 1.00 75.94 455 LEU A O 1
ATOM 3466 N N . GLN A 1 456 ? 12.885 5.898 -24.629 1.00 76.94 456 GLN A N 1
ATOM 3467 C CA . GLN A 1 456 ? 12.528 6.699 -25.795 1.00 76.94 456 GLN A CA 1
ATOM 3468 C C . GLN A 1 456 ? 11.319 7.572 -25.459 1.00 76.94 456 GLN A C 1
ATOM 3470 O O . GLN A 1 456 ? 10.237 7.053 -25.200 1.00 76.94 456 GLN A O 1
ATOM 3475 N N . ASP A 1 457 ? 11.497 8.896 -25.485 1.00 76.69 457 ASP A N 1
ATOM 3476 C CA . ASP A 1 457 ? 10.433 9.880 -25.223 1.00 76.69 457 ASP A CA 1
ATOM 3477 C C . ASP A 1 457 ? 9.664 9.620 -23.904 1.00 76.69 457 ASP A C 1
ATOM 3479 O O . ASP A 1 457 ? 8.454 9.818 -23.823 1.00 76.69 457 ASP A O 1
ATOM 3483 N N . GLY A 1 458 ? 10.368 9.143 -22.867 1.00 79.25 458 GLY A N 1
ATOM 3484 C CA . GLY A 1 458 ? 9.787 8.786 -21.564 1.00 79.25 458 GLY A CA 1
ATOM 3485 C C . GLY A 1 458 ? 9.148 7.391 -21.490 1.00 79.25 458 GLY A C 1
ATOM 3486 O O . GLY A 1 458 ? 8.677 7.004 -20.424 1.00 79.25 458 GLY A O 1
ATOM 3487 N N . ALA A 1 459 ? 9.158 6.622 -22.581 1.00 87.50 459 ALA A N 1
ATOM 3488 C CA . ALA A 1 459 ? 8.680 5.244 -22.622 1.00 87.50 459 ALA A CA 1
ATOM 3489 C C . ALA A 1 459 ? 9.837 4.237 -22.648 1.00 87.50 459 ALA A C 1
ATOM 3491 O O . ALA A 1 459 ? 10.866 4.461 -23.286 1.00 87.50 459 ALA A O 1
ATOM 3492 N N . TYR A 1 460 ? 9.652 3.097 -21.992 1.00 89.12 460 TYR A N 1
ATOM 3493 C CA . TYR A 1 460 ? 10.588 1.978 -22.037 1.00 89.12 460 TYR A CA 1
ATOM 3494 C C . TYR A 1 460 ? 10.358 1.160 -23.303 1.00 89.12 460 TYR A C 1
ATOM 3496 O O . TYR A 1 460 ? 9.231 0.765 -23.583 1.00 89.12 460 TYR A O 1
ATOM 3504 N N . VAL A 1 461 ? 11.410 0.874 -24.065 1.00 88.62 461 VAL A N 1
ATOM 3505 C CA . VAL A 1 461 ? 11.319 0.097 -25.306 1.00 88.62 461 VAL A CA 1
ATOM 3506 C C . VAL A 1 461 ? 12.149 -1.171 -25.185 1.00 88.62 461 VAL A C 1
ATOM 3508 O O . VAL A 1 461 ? 13.372 -1.113 -25.075 1.00 88.62 461 VAL A O 1
ATOM 3511 N N . PHE A 1 462 ? 11.483 -2.322 -25.245 1.00 91.00 462 PHE A N 1
ATOM 3512 C CA . PHE A 1 462 ? 12.129 -3.629 -25.313 1.00 91.00 462 PHE A CA 1
ATOM 3513 C C . PHE A 1 462 ? 12.452 -4.008 -26.757 1.00 91.00 462 PHE A C 1
ATOM 3515 O O . PHE A 1 462 ? 11.635 -3.825 -27.659 1.00 91.00 462 PHE A O 1
ATOM 3522 N N . GLN A 1 463 ? 13.621 -4.607 -26.973 1.00 88.44 463 GLN A N 1
ATOM 3523 C CA . GLN A 1 463 ? 13.985 -5.249 -28.234 1.00 88.44 463 GLN A CA 1
ATOM 3524 C C . GLN A 1 463 ? 14.162 -6.762 -28.018 1.00 88.44 463 GLN A C 1
ATOM 3526 O O . GLN A 1 463 ? 14.300 -7.220 -26.880 1.00 88.44 463 GLN A O 1
ATOM 3531 N N . PRO A 1 464 ? 14.156 -7.575 -29.089 1.00 88.81 464 PRO A N 1
ATOM 3532 C CA . PRO A 1 464 ? 14.586 -8.968 -29.009 1.00 88.81 464 PRO A CA 1
ATOM 3533 C C . PRO A 1 464 ? 15.956 -9.133 -28.337 1.00 88.81 464 PRO A C 1
ATOM 3535 O O . PRO A 1 464 ? 16.773 -8.213 -28.320 1.00 88.81 464 PRO A O 1
ATOM 3538 N N . ALA A 1 465 ? 16.218 -10.327 -27.803 1.00 88.62 465 ALA A N 1
ATOM 3539 C CA . ALA A 1 465 ? 17.491 -10.635 -27.163 1.00 88.62 465 ALA A CA 1
ATOM 3540 C C . ALA A 1 465 ? 18.691 -10.343 -28.093 1.00 88.62 465 ALA A C 1
ATOM 3542 O O . ALA A 1 465 ? 18.624 -10.644 -29.292 1.00 88.62 465 ALA A O 1
ATOM 3543 N N . PRO A 1 466 ? 19.801 -9.801 -27.557 1.00 89.94 466 PRO A N 1
ATOM 3544 C CA . PRO A 1 466 ? 20.971 -9.485 -28.360 1.00 89.94 466 PRO A CA 1
ATOM 3545 C C . PRO A 1 466 ? 21.644 -10.746 -28.917 1.00 89.94 466 PRO A C 1
ATOM 3547 O O . PRO A 1 466 ? 21.788 -11.769 -28.244 1.00 89.94 466 PRO A O 1
ATOM 3550 N N . ASP A 1 467 ? 22.111 -10.646 -30.156 1.00 92.00 467 ASP A N 1
ATOM 3551 C CA . ASP A 1 467 ? 22.866 -11.673 -30.860 1.00 92.00 467 ASP A CA 1
ATOM 3552 C C . ASP A 1 467 ? 24.372 -11.468 -30.629 1.00 92.00 467 ASP A C 1
ATOM 3554 O O . ASP A 1 467 ? 25.012 -10.580 -31.200 1.00 92.00 467 ASP A O 1
ATOM 3558 N N . ALA A 1 468 ? 24.954 -12.335 -29.798 1.00 92.31 468 ALA A N 1
ATOM 3559 C CA . ALA A 1 468 ? 26.371 -12.292 -29.447 1.00 92.31 468 ALA A CA 1
ATOM 3560 C C . ALA A 1 468 ? 27.316 -12.565 -30.638 1.00 92.31 468 ALA A C 1
ATOM 3562 O O . ALA A 1 468 ? 28.451 -12.075 -30.652 1.00 92.31 468 ALA A O 1
ATOM 3563 N N . GLU A 1 469 ? 26.891 -13.347 -31.639 1.00 94.81 469 GLU A N 1
ATOM 3564 C CA . GLU A 1 469 ? 27.696 -13.575 -32.847 1.00 94.81 469 GLU A CA 1
ATOM 3565 C C . GLU A 1 469 ? 27.699 -12.325 -33.729 1.00 94.81 469 GLU A C 1
ATOM 3567 O O . GLU A 1 469 ? 28.756 -11.910 -34.226 1.00 94.81 469 GLU A O 1
ATOM 3572 N N . LEU A 1 470 ? 26.530 -11.697 -33.887 1.00 95.12 470 LEU A N 1
ATOM 3573 C CA . LEU A 1 470 ? 26.394 -10.432 -34.596 1.00 95.12 470 LEU A CA 1
ATOM 3574 C C . LEU A 1 470 ? 27.240 -9.351 -33.927 1.00 95.12 470 LEU A C 1
ATOM 3576 O O . LEU A 1 470 ? 28.051 -8.721 -34.610 1.00 95.12 470 LEU A O 1
ATOM 3580 N N . GLU A 1 471 ? 27.109 -9.195 -32.611 1.00 95.00 471 GLU A N 1
ATOM 3581 C CA . GLU A 1 471 ? 27.888 -8.259 -31.808 1.00 95.00 471 GLU A CA 1
ATOM 3582 C C . GLU A 1 471 ? 29.389 -8.469 -32.010 1.00 95.00 471 GLU A C 1
ATOM 3584 O O . GLU A 1 471 ? 30.092 -7.550 -32.430 1.00 95.00 471 GLU A O 1
ATOM 3589 N N . SER A 1 472 ? 29.884 -9.699 -31.829 1.00 95.69 472 SER A N 1
ATOM 3590 C CA . SER A 1 472 ? 31.304 -10.006 -32.032 1.00 95.69 472 SER A CA 1
ATOM 3591 C C . SER A 1 472 ? 31.794 -9.665 -33.444 1.00 95.69 472 SER A C 1
ATOM 3593 O O . SER A 1 472 ? 32.996 -9.472 -33.634 1.00 95.69 472 SER A O 1
ATOM 3595 N N . SER A 1 473 ? 30.906 -9.639 -34.441 1.00 95.75 473 SER A N 1
ATOM 3596 C CA . SER A 1 473 ? 31.257 -9.345 -35.832 1.00 95.75 473 SER A CA 1
ATOM 3597 C C . SER A 1 473 ? 31.121 -7.868 -36.219 1.00 95.75 473 SER A C 1
ATOM 3599 O O . SER A 1 473 ? 31.794 -7.441 -37.160 1.00 95.75 473 SER A O 1
ATOM 3601 N N . GLN A 1 474 ? 30.249 -7.105 -35.547 1.00 96.88 474 GLN A N 1
ATOM 3602 C CA . GLN A 1 474 ? 29.895 -5.731 -35.925 1.00 96.88 474 GLN A CA 1
ATOM 3603 C C . GLN A 1 474 ? 30.277 -4.669 -34.888 1.00 96.88 474 GLN A C 1
ATOM 3605 O O . GLN A 1 474 ? 30.257 -3.493 -35.246 1.00 96.88 474 GLN A O 1
ATOM 3610 N N . ARG A 1 475 ? 30.669 -5.034 -33.658 1.00 95.94 475 ARG A N 1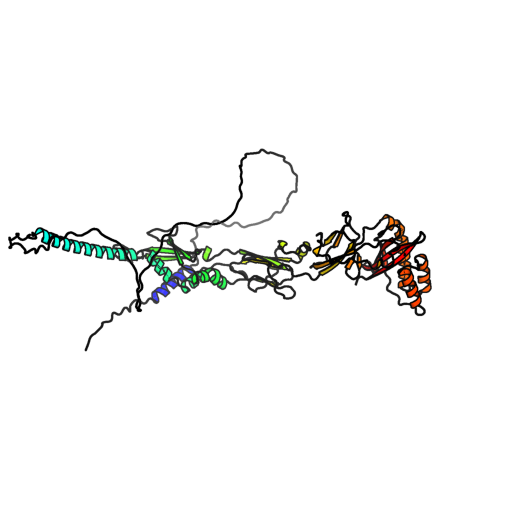
ATOM 3611 C CA . ARG A 1 475 ? 30.976 -4.072 -32.584 1.00 95.94 475 ARG A CA 1
ATOM 3612 C C . ARG A 1 475 ? 31.994 -3.012 -33.002 1.00 95.94 475 ARG A C 1
ATOM 3614 O O . ARG A 1 475 ? 31.640 -1.840 -33.066 1.00 95.94 475 ARG A O 1
ATOM 3621 N N . ASP A 1 476 ? 33.194 -3.422 -33.418 1.00 95.81 476 ASP A N 1
ATOM 3622 C CA . ASP A 1 476 ? 34.246 -2.495 -33.871 1.00 95.81 476 ASP A CA 1
ATOM 3623 C C . ASP A 1 476 ? 33.778 -1.593 -35.032 1.00 95.81 476 ASP A C 1
ATOM 3625 O O . ASP A 1 476 ? 34.207 -0.445 -35.169 1.00 95.81 476 ASP A O 1
ATOM 3629 N N . TYR A 1 477 ? 32.905 -2.112 -35.905 1.00 96.69 477 TYR A N 1
ATOM 3630 C CA . TYR A 1 477 ? 32.364 -1.360 -37.037 1.00 96.69 477 TYR A CA 1
ATOM 3631 C C . TYR A 1 477 ? 31.368 -0.289 -36.580 1.00 96.69 477 TYR A C 1
ATOM 3633 O O . TYR A 1 477 ? 31.441 0.851 -37.045 1.00 96.69 477 TYR A O 1
ATOM 3641 N N . ALA A 1 478 ? 30.468 -0.645 -35.662 1.00 96.38 478 ALA A N 1
ATOM 3642 C CA . ALA A 1 478 ? 29.475 0.253 -35.087 1.00 96.38 478 ALA A CA 1
ATOM 3643 C C . ALA A 1 478 ? 30.122 1.327 -34.197 1.00 96.38 478 ALA A C 1
ATOM 3645 O O . ALA A 1 478 ? 29.823 2.508 -34.372 1.00 96.38 478 ALA A O 1
ATOM 3646 N N . GLU A 1 479 ? 31.081 0.952 -33.343 1.00 94.88 479 GLU A N 1
ATOM 3647 C CA . GLU A 1 479 ? 31.897 1.886 -32.552 1.00 94.88 479 GLU A CA 1
ATOM 3648 C C . GLU A 1 479 ? 32.604 2.892 -33.459 1.00 94.88 479 GLU A C 1
ATOM 3650 O O . GLU A 1 479 ? 32.513 4.108 -33.259 1.00 94.88 479 GLU A O 1
ATOM 3655 N N . LYS A 1 480 ? 33.267 2.403 -34.519 1.00 95.56 480 LYS A N 1
ATOM 3656 C CA . LYS A 1 480 ? 33.987 3.292 -35.428 1.00 95.56 480 LYS A CA 1
ATOM 3657 C C . LYS A 1 480 ? 33.052 4.221 -36.192 1.00 95.56 480 LYS A C 1
ATOM 3659 O O . LYS A 1 480 ? 33.400 5.381 -36.421 1.00 95.56 480 LYS A O 1
ATOM 3664 N N . PHE A 1 481 ? 31.886 3.728 -36.603 1.00 95.69 481 PHE A N 1
ATOM 3665 C CA . PHE A 1 481 ? 30.847 4.566 -37.187 1.00 95.69 481 PHE A CA 1
ATOM 3666 C C . PHE A 1 481 ? 30.419 5.665 -36.206 1.00 95.69 481 PHE A C 1
ATOM 3668 O O . PHE A 1 481 ? 30.426 6.838 -36.585 1.00 95.69 481 PHE A O 1
ATOM 3675 N N . TYR A 1 482 ? 30.100 5.310 -34.959 1.00 93.75 482 TYR A N 1
ATOM 3676 C CA . TYR A 1 482 ? 29.584 6.261 -33.980 1.00 93.75 482 TYR A CA 1
ATOM 3677 C C . TYR A 1 482 ? 30.621 7.324 -33.586 1.00 93.75 482 TYR A C 1
ATOM 3679 O O . TYR A 1 482 ? 30.293 8.505 -33.472 1.00 93.75 482 TYR A O 1
ATOM 3687 N N . GLU A 1 483 ? 31.902 6.960 -33.479 1.00 91.94 483 GLU A N 1
ATOM 3688 C CA . GLU A 1 483 ? 33.006 7.915 -33.279 1.00 91.94 483 GLU A CA 1
ATOM 3689 C C . GLU A 1 483 ? 33.035 8.989 -34.386 1.00 91.94 483 GLU A C 1
ATOM 3691 O O . GLU A 1 483 ? 33.230 10.179 -34.130 1.00 91.94 483 GLU A O 1
ATOM 3696 N N . LEU A 1 484 ? 32.832 8.582 -35.643 1.00 94.06 484 LEU A N 1
ATOM 3697 C CA . LEU A 1 484 ? 32.813 9.497 -36.788 1.00 94.06 484 LEU A CA 1
ATOM 3698 C C . LEU A 1 484 ? 31.519 10.313 -36.849 1.00 94.06 484 LEU A C 1
ATOM 3700 O O . LEU A 1 484 ? 31.549 11.497 -37.194 1.00 94.06 484 LEU A O 1
ATOM 3704 N N . TYR A 1 485 ? 30.399 9.684 -36.501 1.00 92.19 485 TYR A N 1
ATOM 3705 C CA . TYR A 1 485 ? 29.086 10.307 -36.428 1.00 92.19 485 TYR A CA 1
ATOM 3706 C C . TYR A 1 485 ? 29.052 11.414 -35.373 1.00 92.19 485 TYR A C 1
ATOM 3708 O O . TYR A 1 485 ? 28.746 12.557 -35.711 1.00 92.19 485 TYR A O 1
ATOM 3716 N N . S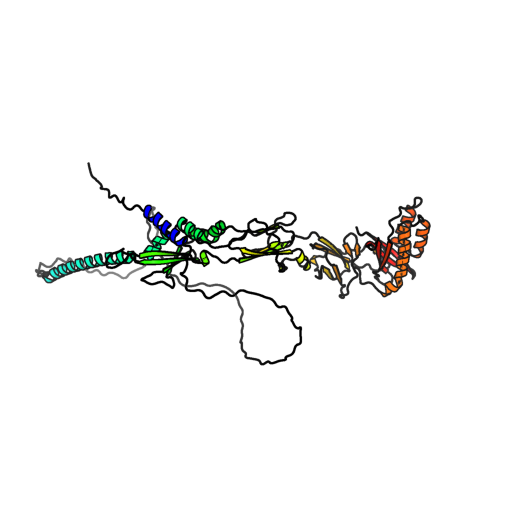ER A 1 486 ? 29.475 11.122 -34.143 1.00 88.94 486 SER A N 1
ATOM 3717 C CA . SER A 1 486 ? 29.572 12.101 -33.053 1.00 88.94 486 SER A CA 1
ATOM 3718 C C . SER A 1 486 ? 30.544 13.239 -33.388 1.00 88.94 486 SER A C 1
ATOM 3720 O O . SER A 1 486 ? 30.234 14.407 -33.152 1.00 88.94 486 SER A O 1
ATOM 3722 N N . ALA A 1 487 ? 31.679 12.953 -34.041 1.00 88.94 487 ALA A N 1
ATOM 3723 C CA . ALA A 1 487 ? 32.599 13.992 -34.508 1.00 88.94 487 ALA A CA 1
ATOM 3724 C C . ALA A 1 487 ? 31.966 14.932 -35.554 1.00 88.94 487 ALA A C 1
ATOM 3726 O O . ALA A 1 487 ? 32.231 16.140 -35.549 1.00 88.94 487 ALA A O 1
ATOM 3727 N N . PHE A 1 488 ? 31.135 14.404 -36.458 1.00 89.25 488 PHE A N 1
ATOM 3728 C CA . PHE A 1 488 ? 30.368 15.217 -37.403 1.00 89.25 488 PHE A CA 1
ATOM 3729 C C . PHE A 1 488 ? 29.271 16.020 -36.696 1.00 89.25 488 PHE A C 1
ATOM 3731 O O . PHE A 1 488 ? 29.197 17.238 -36.887 1.00 89.25 488 PHE A O 1
ATOM 3738 N N . ALA A 1 489 ? 28.473 15.364 -35.850 1.00 86.62 489 ALA A N 1
ATOM 3739 C CA . ALA A 1 489 ? 27.378 15.975 -35.105 1.00 86.62 489 ALA A CA 1
ATOM 3740 C C . ALA A 1 489 ? 27.872 17.160 -34.262 1.00 86.62 489 ALA A C 1
ATOM 3742 O O . ALA A 1 489 ? 27.341 18.265 -34.404 1.00 86.62 489 ALA A O 1
ATOM 3743 N N . ALA A 1 490 ? 28.962 16.964 -33.513 1.00 85.00 490 ALA A N 1
ATOM 3744 C CA . ALA A 1 490 ? 29.588 17.967 -32.655 1.00 85.00 490 ALA A CA 1
ATOM 3745 C C . ALA A 1 490 ? 30.502 18.963 -33.394 1.00 85.00 490 ALA A C 1
ATOM 3747 O O . ALA A 1 490 ? 31.124 19.802 -32.749 1.00 85.00 490 ALA A O 1
ATOM 3748 N N . ASN A 1 491 ? 30.631 18.880 -34.727 1.00 85.88 491 ASN A N 1
ATOM 3749 C CA . ASN A 1 491 ? 31.587 19.685 -35.501 1.00 85.88 491 ASN A CA 1
ATOM 3750 C C . ASN A 1 491 ? 32.993 19.701 -34.858 1.00 85.88 491 ASN A C 1
ATOM 3752 O O . ASN A 1 491 ? 33.615 20.752 -34.683 1.00 85.88 491 ASN A O 1
ATOM 3756 N N . LYS A 1 492 ? 33.480 18.517 -34.468 1.00 85.50 492 LYS A N 1
ATOM 3757 C CA . LYS A 1 492 ? 34.739 18.343 -33.736 1.00 85.50 492 LYS A CA 1
ATOM 3758 C C . LYS A 1 492 ? 35.896 19.064 -34.432 1.00 85.50 492 LYS A C 1
ATOM 3760 O O . LYS A 1 492 ? 36.051 18.972 -35.653 1.00 85.50 492 LYS A O 1
ATOM 3765 N N . ASP A 1 493 ? 36.699 19.774 -33.643 1.00 86.69 493 ASP A N 1
ATOM 3766 C CA . ASP A 1 493 ? 37.814 20.627 -34.083 1.00 86.69 493 ASP A CA 1
ATOM 3767 C C . ASP A 1 493 ? 37.444 21.721 -35.106 1.00 86.69 493 ASP A C 1
ATOM 3769 O O . ASP A 1 493 ? 38.334 22.227 -35.792 1.00 86.69 493 ASP A O 1
ATOM 3773 N N . GLU A 1 494 ? 36.161 22.061 -35.262 1.00 85.69 494 GLU A N 1
ATOM 3774 C CA . GLU A 1 494 ? 35.663 22.992 -36.287 1.00 85.69 494 GLU A CA 1
ATOM 3775 C C . GLU A 1 494 ? 35.955 22.526 -37.732 1.00 85.69 494 GLU A C 1
ATOM 3777 O O . GLU A 1 494 ? 36.097 23.332 -38.656 1.00 85.69 494 GLU A O 1
ATOM 3782 N N . LYS A 1 495 ? 36.050 21.207 -37.959 1.00 87.88 495 LYS A N 1
ATOM 3783 C CA . LYS A 1 495 ? 36.400 20.606 -39.261 1.00 87.88 495 LYS A CA 1
ATOM 3784 C C . LYS A 1 495 ? 35.218 19.917 -39.940 1.00 87.88 495 LYS A C 1
ATOM 3786 O O . LYS A 1 495 ? 35.332 18.760 -40.351 1.00 87.88 495 LYS A O 1
ATOM 3791 N N . ILE A 1 496 ? 34.108 20.634 -40.121 1.00 87.00 496 ILE A N 1
ATOM 3792 C CA . ILE A 1 496 ? 32.857 20.074 -40.665 1.00 87.00 496 ILE A CA 1
ATOM 3793 C C . ILE A 1 496 ? 33.045 19.269 -41.965 1.00 87.00 496 ILE A C 1
ATOM 3795 O O . ILE A 1 496 ? 32.517 18.166 -42.075 1.00 87.00 496 ILE A O 1
ATOM 3799 N N . ASP A 1 497 ? 33.864 19.755 -42.908 1.00 90.62 497 ASP A N 1
ATOM 3800 C CA . ASP A 1 497 ? 34.172 19.037 -44.153 1.00 90.62 497 ASP A CA 1
ATOM 3801 C C . ASP A 1 497 ? 34.869 17.705 -43.876 1.00 90.62 497 ASP A C 1
ATOM 3803 O O . ASP A 1 497 ? 34.465 16.662 -44.381 1.00 90.62 497 ASP A O 1
ATOM 3807 N N . THR A 1 498 ? 35.920 17.726 -43.052 1.00 92.62 498 THR A N 1
ATOM 3808 C CA . THR A 1 498 ? 36.705 16.520 -42.750 1.00 92.62 498 THR A CA 1
ATOM 3809 C C . THR A 1 498 ? 35.846 15.490 -42.026 1.00 92.62 498 THR A C 1
ATOM 3811 O O . THR A 1 498 ? 35.872 14.315 -42.389 1.00 92.62 498 THR A O 1
ATOM 3814 N N . ASN A 1 499 ? 35.051 15.927 -41.049 1.00 91.25 499 ASN A N 1
ATOM 3815 C CA . ASN A 1 499 ? 34.198 15.034 -40.273 1.00 91.25 499 ASN A CA 1
ATOM 3816 C C . ASN A 1 499 ? 33.108 14.414 -41.162 1.00 91.25 499 ASN A C 1
ATOM 3818 O O . ASN A 1 499 ? 32.887 13.208 -41.094 1.00 91.25 499 ASN A O 1
ATOM 3822 N N . TYR A 1 500 ? 32.514 15.195 -42.074 1.00 92.31 500 TYR A N 1
ATOM 3823 C CA . TYR A 1 500 ? 31.539 14.687 -43.043 1.00 92.31 500 TYR A CA 1
ATOM 3824 C C . TYR A 1 500 ? 32.154 13.694 -44.044 1.00 92.31 500 TYR A C 1
ATOM 3826 O O . TYR A 1 500 ? 31.623 12.606 -44.253 1.00 92.31 500 TYR A O 1
ATOM 3834 N N . TYR A 1 501 ? 33.302 14.009 -44.654 1.00 94.38 501 TYR A N 1
ATOM 3835 C CA . TYR A 1 501 ? 33.929 13.098 -45.622 1.00 94.38 501 TYR A CA 1
ATOM 3836 C C . TYR A 1 501 ? 34.406 11.786 -44.985 1.00 94.38 501 TYR A C 1
ATOM 3838 O O . TYR A 1 501 ? 34.411 10.756 -45.662 1.00 94.38 501 TYR A O 1
ATOM 3846 N N . ASN A 1 502 ? 34.773 11.802 -43.700 1.00 95.75 502 ASN A N 1
ATOM 3847 C CA . ASN A 1 502 ? 35.198 10.602 -42.985 1.00 95.75 502 ASN A CA 1
ATOM 3848 C C . ASN A 1 502 ? 34.046 9.623 -42.711 1.00 95.75 502 ASN A C 1
ATOM 3850 O O . ASN A 1 502 ? 34.298 8.420 -42.708 1.00 95.75 502 ASN A O 1
ATOM 3854 N N . ILE A 1 503 ? 32.808 10.099 -42.517 1.00 94.44 503 ILE A N 1
ATOM 3855 C CA . ILE A 1 503 ? 31.645 9.225 -42.275 1.00 94.44 503 ILE A CA 1
ATOM 3856 C C . ILE A 1 503 ? 31.086 8.603 -43.565 1.00 94.44 503 ILE A C 1
ATOM 3858 O O . ILE A 1 503 ? 30.554 7.497 -43.524 1.00 94.44 503 ILE A O 1
ATOM 3862 N N . LEU A 1 504 ? 31.261 9.241 -44.733 1.00 93.62 504 LEU A N 1
ATOM 3863 C CA . LEU A 1 504 ? 30.697 8.772 -46.013 1.00 93.62 504 LEU A CA 1
ATOM 3864 C C . LEU A 1 504 ? 30.920 7.281 -46.350 1.00 93.62 504 LEU A C 1
ATOM 3866 O O . LEU A 1 504 ? 29.996 6.678 -46.894 1.00 93.62 504 LEU A O 1
ATOM 3870 N N . PRO A 1 505 ? 32.076 6.646 -46.062 1.00 94.94 505 PRO A N 1
ATOM 3871 C CA . PRO A 1 505 ? 32.273 5.217 -46.323 1.00 94.94 505 PRO A CA 1
ATOM 3872 C C . PRO A 1 505 ? 31.309 4.288 -45.569 1.00 94.94 505 PRO A C 1
ATOM 3874 O O . PRO A 1 505 ? 31.095 3.167 -46.026 1.00 94.94 505 PRO A O 1
ATOM 3877 N N . TYR A 1 506 ? 30.741 4.754 -44.454 1.00 95.69 506 TYR A N 1
ATOM 3878 C CA . TYR A 1 506 ? 29.777 4.035 -43.615 1.00 95.69 506 TYR A CA 1
ATOM 3879 C C . TYR A 1 506 ? 28.324 4.350 -43.990 1.00 95.69 506 TYR A C 1
ATOM 3881 O O . TYR A 1 506 ? 27.404 3.748 -43.446 1.00 95.69 506 TYR A O 1
ATOM 3889 N N . MET A 1 507 ? 28.106 5.265 -44.938 1.00 92.25 507 MET A N 1
ATOM 3890 C CA . MET A 1 507 ? 26.789 5.759 -45.322 1.00 92.25 507 MET A CA 1
ATOM 3891 C C . MET A 1 507 ? 26.327 5.187 -46.658 1.00 92.25 507 MET A C 1
ATOM 3893 O O . MET A 1 507 ? 27.104 5.037 -47.603 1.00 92.25 507 MET A O 1
ATOM 3897 N N . TYR A 1 508 ? 25.020 4.966 -46.774 1.00 89.81 508 TYR A N 1
ATOM 3898 C CA . TYR A 1 508 ? 24.369 4.681 -48.047 1.00 89.81 508 TYR A CA 1
ATOM 3899 C C . TYR A 1 508 ? 23.421 5.829 -48.394 1.00 89.81 508 TYR A C 1
ATOM 3901 O O . TYR A 1 508 ? 22.428 6.044 -47.717 1.00 89.81 508 TYR A O 1
ATOM 3909 N N . GLY A 1 509 ? 23.725 6.605 -49.438 1.00 81.12 509 GLY A N 1
ATOM 3910 C CA . GLY A 1 509 ? 23.063 7.899 -49.679 1.00 81.12 509 GLY A CA 1
ATOM 3911 C C . GLY A 1 509 ? 21.539 7.858 -49.871 1.00 81.12 509 GLY A C 1
ATOM 3912 O O . GLY A 1 509 ? 20.900 8.894 -49.749 1.00 81.12 509 GLY A O 1
ATOM 3913 N N . GLY A 1 510 ? 20.959 6.690 -50.167 1.00 84.00 510 GLY A N 1
ATOM 3914 C CA . GLY A 1 510 ? 19.509 6.508 -50.279 1.00 84.00 510 GLY A CA 1
ATOM 3915 C C . GLY A 1 510 ? 18.784 6.234 -48.957 1.00 84.00 510 GLY A C 1
ATOM 3916 O O . GLY A 1 510 ? 17.571 6.069 -48.986 1.00 84.00 510 GLY A O 1
ATOM 3917 N N . THR A 1 511 ? 19.491 6.141 -47.827 1.00 92.25 511 THR A N 1
ATOM 3918 C CA . THR A 1 511 ? 18.877 5.894 -46.512 1.00 92.25 511 THR A CA 1
ATOM 3919 C C . THR A 1 511 ? 18.403 7.191 -45.849 1.00 92.25 511 THR A C 1
ATOM 3921 O O . THR A 1 511 ? 18.890 8.277 -46.210 1.00 92.25 511 THR A O 1
ATOM 3924 N N . PRO A 1 512 ? 17.495 7.101 -44.855 1.00 92.56 512 PRO A N 1
ATOM 3925 C CA . PRO A 1 512 ? 17.090 8.243 -44.038 1.00 92.56 512 PRO A CA 1
ATOM 3926 C C . PRO A 1 512 ? 18.285 9.019 -43.469 1.00 92.56 512 PRO A C 1
ATOM 3928 O O . PRO A 1 512 ? 18.395 10.231 -43.669 1.00 92.56 512 PRO A O 1
ATOM 3931 N N . LEU A 1 513 ? 19.245 8.322 -42.854 1.00 93.88 513 LEU A N 1
ATOM 3932 C CA . LEU A 1 513 ? 20.438 8.939 -42.275 1.00 93.88 513 LEU A CA 1
ATOM 3933 C C . LEU A 1 513 ? 21.345 9.563 -43.336 1.00 93.88 513 LEU A C 1
ATOM 3935 O O . LEU A 1 513 ? 21.824 10.679 -43.149 1.00 93.88 513 LEU A O 1
ATOM 3939 N N . GLY A 1 514 ? 21.562 8.884 -44.468 1.00 92.19 514 GLY A N 1
ATOM 3940 C CA . GLY A 1 514 ? 22.379 9.413 -45.565 1.00 92.19 514 GLY A CA 1
ATOM 3941 C C . GLY A 1 514 ? 21.833 10.736 -46.096 1.00 92.19 514 GLY A C 1
ATOM 3942 O O . GLY A 1 514 ? 22.581 11.699 -46.274 1.00 92.19 514 GLY A O 1
ATOM 3943 N N . THR A 1 515 ? 20.515 10.800 -46.278 1.00 92.81 515 THR A N 1
ATOM 3944 C CA . THR A 1 515 ? 19.816 12.010 -46.727 1.00 92.81 515 THR A CA 1
ATOM 3945 C C . THR A 1 515 ? 19.870 13.113 -45.669 1.00 92.81 515 THR A C 1
ATOM 3947 O O . THR A 1 515 ? 20.175 14.265 -45.998 1.00 92.81 515 THR A O 1
ATOM 3950 N N . ARG A 1 516 ? 19.627 12.768 -44.395 1.00 92.50 516 ARG A N 1
ATOM 3951 C CA . ARG A 1 516 ? 19.674 13.703 -43.262 1.00 92.50 516 ARG A CA 1
ATOM 3952 C C . ARG A 1 516 ? 21.049 14.353 -43.128 1.00 92.50 516 ARG A C 1
ATOM 3954 O O . ARG A 1 516 ? 21.139 15.576 -43.183 1.00 92.50 516 ARG A O 1
ATOM 3961 N N . LEU A 1 517 ? 22.120 13.562 -43.036 1.00 91.88 517 LEU A N 1
ATOM 3962 C CA . LEU A 1 517 ? 23.476 14.090 -42.842 1.00 91.88 517 LEU A CA 1
ATOM 3963 C C . LEU A 1 517 ? 23.956 14.927 -44.032 1.00 91.88 517 LEU A C 1
ATOM 3965 O O . LEU A 1 517 ? 24.606 15.949 -43.830 1.00 91.88 517 LEU A O 1
ATOM 3969 N N . ALA A 1 518 ? 23.601 14.556 -45.268 1.00 91.44 518 ALA A N 1
ATOM 3970 C CA . ALA A 1 518 ? 23.918 15.366 -46.447 1.00 91.44 518 ALA A CA 1
ATOM 3971 C C . ALA A 1 518 ? 23.219 16.739 -46.423 1.00 91.44 518 ALA A C 1
ATOM 3973 O O . ALA A 1 518 ? 23.812 17.758 -46.801 1.00 91.44 518 ALA A O 1
ATOM 3974 N N . SER A 1 519 ? 21.966 16.773 -45.959 1.00 90.56 519 SER A N 1
ATOM 3975 C CA . SER A 1 519 ? 21.204 18.008 -45.759 1.00 90.56 519 SER A CA 1
ATOM 3976 C C . SER A 1 519 ? 21.801 18.865 -44.638 1.00 90.56 519 SER A C 1
ATOM 3978 O O . SER A 1 519 ? 22.052 20.053 -44.843 1.00 90.56 519 SER A O 1
ATOM 3980 N N . GLU A 1 520 ? 22.106 18.264 -43.483 1.00 89.38 520 GLU A N 1
ATOM 3981 C CA . GLU A 1 520 ? 22.738 18.948 -42.347 1.00 89.38 520 GLU A CA 1
ATOM 3982 C C . GLU A 1 520 ? 24.116 19.514 -42.699 1.00 89.38 520 GLU A C 1
ATOM 3984 O O . GLU A 1 520 ? 24.440 20.647 -42.351 1.00 89.38 520 GLU A O 1
ATOM 3989 N N . TYR A 1 521 ? 24.928 18.757 -43.435 1.00 89.56 521 TYR A N 1
ATOM 3990 C CA . TYR A 1 521 ? 26.205 19.245 -43.943 1.00 89.56 521 TYR A CA 1
ATOM 3991 C C . TYR A 1 521 ? 26.009 20.483 -44.830 1.00 89.56 521 TYR A C 1
ATOM 3993 O O . TYR A 1 521 ? 26.679 21.500 -44.646 1.00 89.56 521 TYR A O 1
ATOM 4001 N N . SER A 1 522 ? 25.039 20.429 -45.747 1.00 88.00 522 SER A N 1
ATOM 4002 C CA . SER A 1 522 ? 24.736 21.536 -46.660 1.00 88.00 522 SER A CA 1
ATOM 4003 C C . SER A 1 522 ? 24.218 22.783 -45.934 1.00 88.00 522 SER A C 1
ATOM 4005 O O . SER A 1 522 ? 24.510 23.897 -46.368 1.00 88.00 522 SER A O 1
ATOM 4007 N N . SER A 1 523 ? 23.467 22.624 -44.838 1.00 85.19 523 SER A N 1
ATOM 4008 C CA . SER A 1 523 ? 22.896 23.743 -44.074 1.00 85.19 523 SER A CA 1
ATOM 4009 C C . SER A 1 523 ? 23.896 24.420 -43.130 1.00 85.19 523 SER A C 1
ATOM 4011 O O . SER A 1 523 ? 23.741 25.603 -42.826 1.00 85.19 523 SER A O 1
ATOM 4013 N N . ARG A 1 524 ? 24.940 23.707 -42.687 1.00 82.31 524 ARG A N 1
ATOM 4014 C CA . ARG A 1 524 ? 25.980 24.223 -41.774 1.00 82.31 524 ARG A CA 1
ATOM 4015 C C . ARG A 1 524 ? 27.083 25.027 -42.486 1.00 82.31 524 ARG A C 1
ATOM 4017 O O . ARG A 1 524 ? 27.905 25.665 -41.822 1.00 82.31 524 ARG A O 1
ATOM 4024 N N . LEU A 1 525 ? 27.103 25.042 -43.821 1.00 72.25 525 LEU A N 1
ATOM 4025 C CA . LEU A 1 525 ? 28.027 25.848 -44.626 1.00 72.25 525 LEU A CA 1
ATOM 4026 C C . LEU A 1 525 ? 27.443 27.250 -44.909 1.00 72.25 525 LEU A C 1
ATOM 4028 O O . LEU A 1 525 ? 26.298 27.349 -45.347 1.00 72.25 525 LEU A O 1
ATOM 4032 N N . PRO A 1 526 ? 28.206 28.355 -44.736 1.00 63.09 526 PRO A N 1
ATOM 4033 C CA . PRO A 1 526 ? 29.640 28.431 -44.427 1.00 63.09 526 PRO A CA 1
ATOM 4034 C C . PRO A 1 526 ? 29.973 28.644 -42.935 1.00 63.09 526 PRO A C 1
ATOM 4036 O O . PRO A 1 526 ? 31.142 28.822 -42.607 1.00 63.09 526 PRO A O 1
ATOM 4039 N N . SER A 1 527 ? 28.978 28.724 -42.048 1.00 60.03 527 SER A N 1
ATOM 4040 C CA . SER A 1 527 ? 29.139 29.316 -40.711 1.00 60.03 527 SER A CA 1
ATOM 4041 C C . SER A 1 527 ? 29.651 28.386 -39.611 1.00 60.03 527 SER A C 1
ATOM 4043 O O . SER A 1 527 ? 29.976 28.908 -38.552 1.00 60.03 527 SER A O 1
ATOM 4045 N N . GLY A 1 528 ? 29.773 27.073 -39.846 1.00 60.72 528 GLY A N 1
ATOM 4046 C CA . GLY A 1 528 ? 30.206 26.110 -38.825 1.00 60.72 528 GLY A CA 1
ATOM 4047 C C . GLY A 1 528 ? 29.150 25.972 -37.723 1.00 60.72 528 GLY A C 1
ATOM 4048 O O . GLY A 1 528 ? 28.816 26.928 -37.031 1.00 60.72 528 GLY A O 1
ATOM 4049 N N . GLY A 1 529 ? 28.550 24.790 -37.588 1.00 58.28 529 GLY A N 1
ATOM 4050 C CA . GLY A 1 529 ? 27.558 24.548 -36.535 1.00 58.28 529 GLY A CA 1
ATOM 4051 C C . GLY A 1 529 ? 28.149 24.715 -35.128 1.00 58.28 529 GLY A C 1
ATOM 4052 O O . GLY A 1 529 ? 29.366 24.632 -34.948 1.00 58.28 529 GLY A O 1
ATOM 4053 N N . VAL A 1 530 ? 27.274 24.930 -34.142 1.00 55.19 530 VAL A N 1
ATOM 4054 C CA . VAL A 1 530 ? 27.627 24.938 -32.713 1.00 55.19 530 VAL A CA 1
ATOM 4055 C C . VAL A 1 530 ? 28.175 23.562 -32.331 1.00 55.19 530 VAL A C 1
ATOM 4057 O O . VAL A 1 530 ? 27.613 22.547 -32.743 1.00 55.19 530 VAL A O 1
ATOM 4060 N N . ALA A 1 531 ? 29.269 23.530 -31.568 1.00 55.53 531 ALA A N 1
ATOM 4061 C CA . ALA A 1 531 ? 29.784 22.290 -31.007 1.00 55.53 531 ALA A CA 1
ATOM 4062 C C . ALA A 1 531 ? 28.788 21.754 -29.971 1.00 55.53 531 ALA A C 1
ATOM 4064 O O . ALA A 1 531 ? 28.512 22.426 -28.976 1.00 55.53 531 ALA A O 1
ATOM 4065 N N . ALA A 1 532 ? 28.221 20.577 -30.231 1.00 57.25 532 ALA A N 1
ATOM 4066 C CA . ALA A 1 532 ? 27.484 19.834 -29.217 1.00 57.25 532 ALA A CA 1
ATOM 4067 C C . ALA A 1 532 ? 28.454 19.359 -28.121 1.00 57.25 532 ALA A C 1
ATOM 4069 O O . ALA A 1 532 ? 29.660 19.246 -28.367 1.00 57.25 532 ALA A O 1
ATOM 4070 N N . GLY A 1 533 ? 27.930 19.097 -26.921 1.00 59.97 533 GLY A N 1
ATOM 4071 C CA . GLY A 1 533 ? 28.702 18.453 -25.858 1.00 59.97 533 GLY A CA 1
ATOM 4072 C C . GLY A 1 533 ? 29.297 17.130 -26.348 1.00 59.97 533 GLY A C 1
ATOM 4073 O O . GLY A 1 533 ? 28.692 16.437 -27.164 1.00 59.97 533 GLY A O 1
ATOM 4074 N N . SER A 1 534 ? 30.512 16.819 -25.906 1.00 67.25 534 SER A N 1
ATOM 4075 C CA . SER A 1 534 ? 31.123 15.506 -26.117 1.00 67.25 534 SER A CA 1
ATOM 4076 C C . SER A 1 534 ? 30.811 14.600 -24.937 1.00 67.25 534 SER A C 1
ATOM 4078 O O . SER A 1 534 ? 30.755 15.094 -23.816 1.00 67.25 534 SER A O 1
ATOM 4080 N N . TYR A 1 535 ? 30.694 13.304 -25.202 1.00 78.69 535 TYR A N 1
ATOM 4081 C CA . TYR A 1 535 ? 30.660 12.269 -24.173 1.00 78.69 535 TYR A CA 1
ATOM 4082 C C . TYR A 1 535 ? 32.078 11.791 -23.854 1.00 78.69 535 TYR A C 1
ATOM 4084 O O . TYR A 1 535 ? 32.932 11.768 -24.752 1.00 78.69 535 TYR A O 1
ATOM 4092 N N . ASP A 1 536 ? 32.327 11.441 -22.594 1.00 82.31 536 ASP A N 1
ATOM 4093 C CA . ASP A 1 536 ? 33.634 10.977 -22.116 1.00 82.31 536 ASP A CA 1
ATOM 4094 C C . ASP A 1 536 ? 33.897 9.523 -22.519 1.00 82.31 536 ASP A C 1
ATOM 4096 O O . ASP A 1 536 ? 35.007 9.177 -22.938 1.00 82.31 536 ASP A O 1
ATOM 4100 N N . GLU A 1 537 ? 32.858 8.690 -22.450 1.00 85.88 537 GLU A N 1
ATOM 4101 C CA . GLU A 1 537 ? 32.900 7.272 -22.793 1.00 85.88 537 GLU A CA 1
ATOM 4102 C C . GLU A 1 537 ? 31.676 6.866 -23.622 1.00 85.88 537 GLU A C 1
ATOM 4104 O O . GLU A 1 537 ? 30.585 7.430 -23.506 1.00 85.88 537 GLU A O 1
ATOM 4109 N N . VAL A 1 538 ? 31.892 5.898 -24.512 1.00 88.50 538 VAL A N 1
ATOM 4110 C CA . VAL A 1 538 ? 30.871 5.325 -25.385 1.00 88.50 538 VAL A CA 1
ATOM 4111 C C . VAL A 1 538 ? 30.981 3.808 -25.321 1.00 88.50 538 VAL A C 1
ATOM 4113 O O . VAL A 1 538 ? 32.065 3.263 -25.528 1.00 88.50 538 VAL A O 1
ATOM 4116 N N . GLU A 1 539 ? 29.854 3.138 -25.111 1.00 91.00 539 GLU A N 1
ATOM 4117 C CA . GLU A 1 539 ? 29.734 1.681 -25.137 1.00 91.00 539 GLU A CA 1
ATOM 4118 C C . GLU A 1 539 ? 28.718 1.276 -26.208 1.00 91.00 539 GLU A C 1
ATOM 4120 O O . GLU A 1 539 ? 27.640 1.858 -26.294 1.00 91.00 539 GLU A O 1
ATOM 4125 N N . VAL A 1 540 ? 29.042 0.282 -27.041 1.00 92.38 540 VAL A N 1
ATOM 4126 C CA . VAL A 1 540 ? 28.106 -0.246 -28.044 1.00 92.38 540 VAL A CA 1
ATOM 4127 C C . VAL A 1 540 ? 27.688 -1.657 -27.661 1.00 92.38 540 VAL A C 1
ATOM 4129 O O . VAL A 1 540 ? 28.529 -2.540 -27.493 1.00 92.38 540 VAL A O 1
ATOM 4132 N N . THR A 1 541 ? 26.381 -1.864 -27.565 1.00 91.56 541 THR A N 1
ATOM 4133 C CA . THR A 1 541 ? 25.746 -3.094 -27.085 1.00 91.56 541 THR A CA 1
ATOM 4134 C C . THR A 1 541 ? 24.422 -3.336 -27.826 1.00 91.56 541 THR A C 1
ATOM 4136 O O . THR A 1 541 ? 24.121 -2.661 -28.811 1.00 91.56 541 THR A O 1
ATOM 4139 N N . GLY A 1 542 ? 23.633 -4.323 -27.399 1.00 89.94 542 GLY A N 1
ATOM 4140 C CA . GLY A 1 542 ? 22.249 -4.489 -27.860 1.00 89.94 542 GLY A CA 1
ATOM 4141 C C . GLY A 1 542 ? 22.118 -4.841 -29.344 1.00 89.94 542 GLY A C 1
ATOM 4142 O O . GLY A 1 542 ? 21.241 -4.324 -30.026 1.00 89.94 542 GLY A O 1
ATOM 4143 N N . PHE A 1 543 ? 23.011 -5.673 -29.888 1.00 94.12 543 PHE A N 1
ATOM 4144 C CA . PHE A 1 543 ? 22.973 -6.018 -31.311 1.00 94.12 543 PHE A CA 1
ATOM 4145 C C . PHE A 1 543 ? 21.806 -6.951 -31.628 1.00 94.12 543 PHE A C 1
ATOM 4147 O O . PHE A 1 543 ? 21.835 -8.110 -31.230 1.00 94.12 543 PHE A O 1
ATOM 4154 N N . VAL A 1 544 ? 20.823 -6.489 -32.401 1.00 92.19 544 VAL A N 1
ATOM 4155 C CA . VAL A 1 544 ? 19.636 -7.285 -32.753 1.00 92.19 544 VAL A CA 1
ATOM 4156 C C . VAL A 1 544 ? 19.482 -7.394 -34.263 1.00 92.19 544 VAL A C 1
ATOM 4158 O O . VAL A 1 544 ? 19.444 -6.389 -34.971 1.00 92.19 544 VAL A O 1
ATOM 4161 N N . ALA A 1 545 ? 19.373 -8.622 -34.771 1.00 91.81 545 ALA A N 1
ATOM 4162 C CA . ALA A 1 545 ? 19.143 -8.889 -36.188 1.00 91.81 545 ALA A CA 1
ATOM 4163 C C . ALA A 1 545 ? 17.645 -8.897 -36.533 1.00 91.81 545 ALA A C 1
ATOM 4165 O O . ALA A 1 545 ? 16.859 -9.617 -35.922 1.00 91.81 545 ALA A O 1
ATOM 4166 N N . TYR A 1 546 ? 17.274 -8.190 -37.601 1.00 90.19 546 TYR A N 1
ATOM 4167 C CA . TYR A 1 546 ? 15.926 -8.172 -38.183 1.00 90.19 546 TYR A CA 1
ATOM 4168 C C . TYR A 1 546 ? 15.973 -8.769 -39.596 1.00 90.19 546 TYR A C 1
ATOM 4170 O O . TYR A 1 546 ? 15.684 -8.123 -40.607 1.00 90.19 546 TYR A O 1
ATOM 4178 N N . GLY A 1 547 ? 16.419 -10.026 -39.663 1.00 88.38 547 GLY A N 1
ATOM 4179 C CA . GLY A 1 547 ? 16.711 -10.745 -40.903 1.00 88.38 547 GLY A CA 1
ATOM 4180 C C . GLY A 1 547 ? 18.144 -10.539 -41.412 1.00 88.38 547 GLY A C 1
ATOM 4181 O O . GLY A 1 547 ? 19.022 -10.051 -40.710 1.00 88.38 547 GLY A O 1
ATOM 4182 N N . ASP A 1 548 ? 18.399 -10.924 -42.666 1.00 90.62 548 ASP A N 1
ATOM 4183 C CA . ASP A 1 548 ? 19.768 -11.018 -43.210 1.00 90.62 548 ASP A CA 1
ATOM 4184 C C . ASP A 1 548 ? 20.415 -9.668 -43.575 1.00 90.62 548 ASP A C 1
ATOM 4186 O O . ASP A 1 548 ? 21.626 -9.599 -43.830 1.00 90.62 548 ASP A O 1
ATOM 4190 N N . ASN A 1 549 ? 19.607 -8.608 -43.691 1.00 94.44 549 ASN A N 1
ATOM 4191 C CA . ASN A 1 549 ? 20.026 -7.327 -44.267 1.00 94.44 549 ASN A CA 1
ATOM 4192 C C . ASN A 1 549 ? 19.731 -6.112 -43.380 1.00 94.44 549 ASN A C 1
ATOM 4194 O O . ASN A 1 549 ? 19.946 -4.991 -43.845 1.00 94.44 549 ASN A O 1
ATOM 4198 N N . LEU A 1 550 ? 19.279 -6.311 -42.142 1.00 94.50 550 LEU A N 1
ATOM 4199 C CA . LEU A 1 550 ? 18.996 -5.245 -41.187 1.00 94.50 550 LEU A CA 1
ATOM 4200 C C . LEU A 1 550 ? 19.388 -5.706 -39.784 1.00 94.50 550 LEU A C 1
ATOM 4202 O O . LEU A 1 550 ? 19.013 -6.799 -39.367 1.00 94.50 550 LEU A O 1
ATOM 4206 N N . TYR A 1 551 ? 20.123 -4.869 -39.062 1.00 94.81 551 TYR A N 1
ATOM 4207 C CA . TYR A 1 551 ? 20.321 -5.028 -37.627 1.00 94.81 551 TYR A CA 1
ATOM 4208 C C . TYR A 1 551 ? 20.327 -3.671 -36.926 1.00 94.81 551 TYR A C 1
ATOM 4210 O O . TYR A 1 551 ? 20.578 -2.648 -37.569 1.00 94.81 551 TYR A O 1
ATOM 4218 N N . THR A 1 552 ? 20.071 -3.663 -35.623 1.00 94.00 552 THR A N 1
ATOM 4219 C CA . THR A 1 552 ? 20.227 -2.486 -34.760 1.00 94.00 552 THR A CA 1
ATOM 4220 C C . THR A 1 552 ? 21.301 -2.726 -33.710 1.00 94.00 552 THR A C 1
ATOM 4222 O O . THR A 1 552 ? 21.685 -3.869 -33.459 1.00 94.00 552 THR A O 1
ATOM 4225 N N . CYS A 1 553 ? 21.816 -1.646 -33.136 1.00 93.44 553 CYS A N 1
ATOM 4226 C CA . CYS A 1 553 ? 22.584 -1.677 -31.900 1.00 93.44 553 CYS A CA 1
ATOM 4227 C C . CYS A 1 553 ? 22.332 -0.404 -31.091 1.00 93.44 553 CYS A C 1
ATOM 4229 O O . CYS A 1 553 ? 22.122 0.672 -31.666 1.00 93.44 553 CYS A O 1
ATOM 4231 N N . THR A 1 554 ? 22.464 -0.529 -29.777 1.00 90.94 554 THR A N 1
ATOM 4232 C CA . THR A 1 554 ? 22.396 0.570 -28.819 1.00 90.94 554 THR A CA 1
ATOM 4233 C C . THR A 1 554 ? 23.792 1.116 -28.565 1.00 90.94 554 THR A C 1
ATOM 4235 O O . THR A 1 554 ? 24.739 0.369 -28.316 1.00 90.94 554 THR A O 1
ATOM 4238 N N . VAL A 1 555 ? 23.924 2.435 -28.587 1.00 90.94 555 VAL A N 1
ATOM 4239 C CA . VAL A 1 555 ? 25.128 3.150 -28.176 1.00 90.94 555 VAL A CA 1
ATOM 4240 C C . VAL A 1 555 ? 24.825 3.876 -26.872 1.00 90.94 555 VAL A C 1
ATOM 4242 O O . VAL A 1 555 ? 24.019 4.799 -26.868 1.00 90.94 555 VAL A O 1
ATOM 4245 N N . LEU A 1 556 ? 25.452 3.470 -25.773 1.00 88.31 556 LEU A N 1
ATOM 4246 C CA . LEU A 1 556 ? 25.353 4.118 -24.467 1.00 88.31 556 LEU A CA 1
ATOM 4247 C C . LEU A 1 556 ? 26.427 5.200 -24.349 1.00 88.31 556 LEU A C 1
ATOM 4249 O O . LEU A 1 556 ? 27.570 5.003 -24.767 1.00 88.31 556 LEU A O 1
ATOM 4253 N N . LEU A 1 557 ? 26.044 6.355 -23.813 1.00 86.94 557 LEU A N 1
ATOM 4254 C CA . LEU A 1 557 ? 26.853 7.569 -23.796 1.00 86.94 557 LEU A CA 1
ATOM 4255 C C . LEU A 1 557 ? 27.025 8.024 -22.354 1.00 86.94 557 LEU A C 1
ATOM 4257 O O . LEU A 1 557 ? 26.027 8.288 -21.685 1.00 86.94 557 LEU A O 1
ATOM 4261 N N . TYR A 1 558 ? 28.265 8.143 -21.889 1.00 86.38 558 TYR A N 1
ATOM 4262 C CA . TYR A 1 558 ? 28.570 8.445 -20.492 1.00 86.38 558 TYR A CA 1
ATOM 4263 C C . TYR A 1 558 ? 29.321 9.772 -20.339 1.00 86.38 558 TYR A C 1
ATOM 4265 O O . TYR A 1 558 ? 30.160 10.123 -21.174 1.00 86.38 558 TYR A O 1
ATOM 4273 N N . ASN A 1 559 ? 29.033 10.483 -19.248 1.00 86.38 559 ASN A N 1
ATOM 4274 C CA . ASN A 1 559 ? 29.784 11.639 -18.753 1.00 86.38 559 ASN A CA 1
ATOM 4275 C C . ASN A 1 559 ? 30.158 11.372 -17.295 1.00 86.38 559 ASN A C 1
ATOM 4277 O O . ASN A 1 559 ? 29.275 11.025 -16.518 1.00 86.38 559 ASN A O 1
ATOM 4281 N N . ASP A 1 560 ? 31.427 11.540 -16.918 1.00 87.00 560 ASP A N 1
ATOM 4282 C CA . ASP A 1 560 ? 31.890 11.295 -15.539 1.00 87.00 560 ASP A CA 1
ATOM 4283 C C . ASP A 1 560 ? 31.424 9.930 -14.949 1.00 87.00 560 ASP A C 1
ATOM 4285 O O . ASP A 1 560 ? 31.026 9.849 -13.788 1.00 87.00 560 ASP A O 1
ATOM 4289 N N . ASP A 1 561 ? 31.468 8.854 -15.749 1.00 85.06 561 ASP A N 1
ATOM 4290 C CA . ASP A 1 561 ? 30.983 7.492 -15.424 1.00 85.06 561 ASP A CA 1
ATOM 4291 C C . ASP A 1 561 ? 29.449 7.356 -15.214 1.00 85.06 561 ASP A C 1
ATOM 4293 O O . ASP A 1 561 ? 28.962 6.278 -14.864 1.00 85.06 561 ASP A O 1
ATOM 4297 N N . GLU A 1 562 ? 28.660 8.407 -15.466 1.00 83.06 562 GLU A N 1
ATOM 4298 C CA . GLU A 1 562 ? 27.190 8.393 -15.415 1.00 83.06 562 GLU A CA 1
ATOM 4299 C C . GLU A 1 562 ? 26.579 8.323 -16.822 1.00 83.06 562 GLU A C 1
ATOM 4301 O O . GLU A 1 562 ? 27.037 8.993 -17.752 1.00 83.06 562 GLU A O 1
ATOM 4306 N N . LEU A 1 563 ? 25.527 7.512 -16.998 1.00 81.69 563 LEU A N 1
ATOM 4307 C CA . LEU A 1 563 ? 24.825 7.383 -18.277 1.00 81.69 563 LEU A CA 1
ATOM 4308 C C . LEU A 1 563 ? 24.103 8.700 -18.606 1.00 81.69 563 LEU A C 1
ATOM 4310 O O . LEU A 1 563 ? 23.122 9.062 -17.966 1.00 81.69 563 LEU A O 1
ATOM 4314 N N . ALA A 1 564 ? 24.589 9.404 -19.623 1.00 82.75 564 ALA A N 1
ATOM 4315 C CA . ALA A 1 564 ? 24.129 10.730 -20.029 1.00 82.75 564 ALA A CA 1
ATOM 4316 C C . ALA A 1 564 ? 23.233 10.712 -21.278 1.00 82.75 564 ALA A C 1
ATOM 4318 O O . ALA A 1 564 ? 22.561 11.694 -21.595 1.00 82.75 564 ALA A O 1
ATOM 4319 N N . GLY A 1 565 ? 23.236 9.616 -22.033 1.00 81.88 565 GLY A N 1
ATOM 4320 C CA . GLY A 1 565 ? 22.395 9.463 -23.214 1.00 81.88 565 GLY A CA 1
ATOM 4321 C C . GLY A 1 565 ? 22.478 8.068 -23.807 1.00 81.88 565 GLY A C 1
ATOM 4322 O O . GLY A 1 565 ? 23.303 7.243 -23.414 1.00 81.88 565 GLY A O 1
ATOM 4323 N N . SER A 1 566 ? 21.636 7.821 -24.800 1.00 85.75 566 SER A N 1
ATOM 4324 C CA . SER A 1 566 ? 21.768 6.659 -25.668 1.00 85.75 566 SER A CA 1
ATOM 4325 C C . SER A 1 566 ? 21.469 7.024 -27.119 1.00 85.75 566 SER A C 1
ATOM 4327 O O . SER A 1 566 ? 20.840 8.038 -27.419 1.00 85.75 566 SER A O 1
ATOM 4329 N N . CYS A 1 567 ? 21.956 6.222 -28.056 1.00 88.44 567 CYS A N 1
ATOM 4330 C CA . CYS A 1 567 ? 21.625 6.347 -29.464 1.00 88.44 567 CYS A CA 1
ATOM 4331 C C . CYS A 1 567 ? 21.405 4.966 -30.065 1.00 88.44 567 CYS A C 1
ATOM 4333 O O . CYS A 1 567 ? 22.304 4.130 -30.070 1.00 88.44 567 CYS A O 1
ATOM 4335 N N . GLU A 1 568 ? 20.220 4.746 -30.618 1.00 90.06 568 GLU A N 1
ATOM 4336 C CA . GLU A 1 568 ? 19.933 3.565 -31.420 1.00 90.06 568 GLU A CA 1
ATOM 4337 C C . GLU A 1 568 ? 20.410 3.786 -32.851 1.00 90.06 568 GLU A C 1
ATOM 4339 O O . GLU A 1 568 ? 20.140 4.826 -33.463 1.00 90.06 568 GLU A O 1
ATOM 4344 N N . VAL A 1 569 ? 21.097 2.792 -33.412 1.00 93.88 569 VAL A N 1
ATOM 4345 C CA . VAL A 1 569 ? 21.609 2.837 -34.784 1.00 93.88 569 VAL A CA 1
ATOM 4346 C C . VAL A 1 569 ? 21.120 1.624 -35.555 1.00 93.88 569 VAL A C 1
ATOM 4348 O O . VAL A 1 569 ? 21.389 0.490 -35.174 1.00 93.88 569 VAL A O 1
ATOM 4351 N N . ALA A 1 570 ? 20.468 1.859 -36.692 1.00 95.19 570 ALA A N 1
ATOM 4352 C CA . ALA A 1 570 ? 20.105 0.808 -37.633 1.00 95.19 570 ALA A CA 1
ATOM 4353 C C . ALA A 1 570 ? 21.134 0.721 -38.760 1.00 95.19 570 ALA A C 1
ATOM 4355 O O . ALA A 1 570 ? 21.466 1.721 -39.408 1.00 95.19 570 ALA A O 1
ATOM 4356 N N . PHE A 1 571 ? 21.590 -0.493 -39.048 1.00 96.69 571 PHE A N 1
ATOM 4357 C CA . PHE A 1 571 ? 22.499 -0.807 -40.138 1.00 96.69 571 PHE A CA 1
ATOM 4358 C C . PHE A 1 571 ? 21.808 -1.685 -41.173 1.00 96.69 571 PHE A C 1
ATOM 4360 O O . PHE A 1 571 ? 21.216 -2.712 -40.850 1.00 96.69 571 PHE A O 1
ATOM 4367 N N . ILE A 1 572 ? 21.945 -1.311 -42.444 1.00 96.31 572 ILE A N 1
ATOM 4368 C CA . ILE A 1 572 ? 21.432 -2.083 -43.575 1.00 96.31 572 ILE A CA 1
ATOM 4369 C C . ILE A 1 572 ? 22.558 -2.721 -44.372 1.00 96.31 572 ILE A C 1
ATOM 4371 O O . ILE A 1 572 ? 23.660 -2.174 -44.489 1.00 96.31 572 ILE A O 1
ATOM 4375 N N . LYS A 1 573 ? 22.264 -3.848 -45.011 1.00 95.00 573 LYS A N 1
ATOM 4376 C CA . LYS A 1 573 ? 23.167 -4.482 -45.966 1.00 95.00 573 LYS A CA 1
ATOM 4377 C C . LYS A 1 573 ? 22.789 -4.092 -47.386 1.00 95.00 573 LYS A C 1
ATOM 4379 O O . LYS A 1 573 ? 21.752 -4.492 -47.906 1.00 95.00 573 LYS A O 1
ATOM 4384 N N . ALA A 1 574 ? 23.676 -3.366 -48.057 1.00 91.25 574 ALA A N 1
ATOM 4385 C CA . ALA A 1 574 ? 23.528 -3.009 -49.463 1.00 91.25 574 ALA A CA 1
ATOM 4386 C C . ALA A 1 574 ? 24.773 -3.442 -50.245 1.00 91.25 574 ALA A C 1
ATOM 4388 O O . ALA A 1 574 ? 25.905 -3.227 -49.823 1.00 91.25 574 ALA A O 1
ATOM 4389 N N . SER A 1 575 ? 24.592 -4.076 -51.408 1.00 87.94 575 SER A N 1
ATOM 4390 C CA . SER A 1 575 ? 25.714 -4.531 -52.257 1.00 87.94 575 SER A CA 1
ATOM 4391 C C . SER A 1 575 ? 26.777 -5.371 -51.514 1.00 87.94 575 SER A C 1
ATOM 4393 O O . SER A 1 575 ? 27.966 -5.299 -51.824 1.00 87.94 575 SER A O 1
ATOM 4395 N N . GLY A 1 576 ? 26.353 -6.160 -50.519 1.00 89.31 576 GLY A N 1
ATOM 4396 C CA . GLY A 1 576 ? 27.227 -7.034 -49.729 1.00 89.31 576 GLY A CA 1
ATOM 4397 C C . GLY A 1 576 ? 28.038 -6.343 -48.626 1.00 89.31 576 GLY A C 1
ATOM 4398 O O . GLY A 1 576 ? 28.919 -6.986 -48.060 1.00 89.31 576 GLY A O 1
ATOM 4399 N N . LYS A 1 577 ? 27.764 -5.071 -48.314 1.00 92.62 577 LYS A N 1
ATOM 4400 C CA . LYS A 1 577 ? 28.405 -4.314 -47.227 1.00 92.62 577 LYS A CA 1
ATOM 4401 C C . LYS A 1 577 ? 27.360 -3.702 -46.297 1.00 92.62 577 LYS A C 1
ATOM 4403 O O . LYS A 1 577 ? 26.256 -3.400 -46.747 1.00 92.62 577 LYS A O 1
ATOM 4408 N N . TRP A 1 578 ? 27.726 -3.526 -45.032 1.00 96.38 578 TRP A N 1
ATOM 4409 C CA . TRP A 1 578 ? 26.896 -2.869 -44.024 1.00 96.38 578 TRP A CA 1
ATOM 4410 C C . TRP A 1 578 ? 27.056 -1.352 -44.084 1.00 96.38 578 TRP A C 1
ATOM 4412 O O . TRP A 1 578 ? 28.163 -0.854 -44.283 1.00 96.38 578 TRP A O 1
ATOM 4422 N N . TYR A 1 579 ? 25.963 -0.624 -43.904 1.00 96.75 579 TYR A N 1
ATOM 4423 C CA . TYR A 1 579 ? 25.925 0.835 -43.885 1.00 96.75 579 TYR A CA 1
ATOM 4424 C C . TYR A 1 579 ? 24.968 1.307 -42.801 1.00 96.75 579 TYR A C 1
ATOM 4426 O O . TYR A 1 579 ? 23.886 0.740 -42.664 1.00 96.75 579 TYR A O 1
ATOM 4434 N N . ALA A 1 580 ? 25.330 2.364 -42.083 1.00 96.88 580 ALA A N 1
ATOM 4435 C CA . ALA A 1 580 ? 24.408 3.027 -41.174 1.00 96.88 580 ALA A CA 1
ATOM 4436 C C . ALA A 1 580 ? 23.268 3.678 -41.975 1.00 96.88 580 ALA A C 1
ATOM 4438 O O . ALA A 1 580 ? 23.480 4.334 -43.006 1.00 96.88 580 ALA A O 1
ATOM 4439 N N . ALA A 1 581 ? 22.043 3.451 -41.517 1.00 95.75 581 ALA A N 1
ATOM 4440 C CA . ALA A 1 581 ? 20.824 3.697 -42.275 1.00 95.75 581 ALA A CA 1
ATOM 4441 C C . ALA A 1 581 ? 19.879 4.666 -41.571 1.00 95.75 581 ALA A C 1
ATOM 4443 O O . ALA A 1 581 ? 19.304 5.537 -42.225 1.00 95.75 581 ALA A O 1
ATOM 4444 N N . ALA A 1 582 ? 19.772 4.540 -40.253 1.00 94.06 582 ALA A N 1
ATOM 4445 C CA . ALA A 1 582 ? 19.014 5.417 -39.377 1.00 94.06 582 ALA A CA 1
ATOM 4446 C C . ALA A 1 582 ? 19.740 5.519 -38.033 1.00 94.06 582 ALA A C 1
ATOM 4448 O O . ALA A 1 582 ? 20.476 4.613 -37.644 1.00 94.06 582 ALA A O 1
ATOM 4449 N N . THR A 1 583 ? 19.545 6.640 -37.354 1.00 91.44 583 THR A N 1
ATOM 4450 C CA . THR A 1 583 ? 19.977 6.849 -35.972 1.00 91.44 583 THR A CA 1
ATOM 4451 C C . THR A 1 583 ? 18.858 7.582 -35.260 1.00 91.44 583 THR A C 1
ATOM 4453 O O . THR A 1 583 ? 18.324 8.542 -35.829 1.00 91.44 583 THR A O 1
ATOM 4456 N N . VAL A 1 584 ? 18.575 7.207 -34.024 1.00 87.25 584 VAL A N 1
ATOM 4457 C CA . VAL A 1 584 ? 17.732 7.991 -33.124 1.00 87.25 584 VAL A CA 1
ATOM 4458 C C . VAL A 1 584 ? 18.542 8.236 -31.858 1.00 87.25 584 VAL A C 1
ATOM 4460 O O . VAL A 1 584 ? 19.115 7.305 -31.303 1.00 87.25 584 VAL A O 1
ATOM 4463 N N . GLU A 1 585 ? 18.687 9.500 -31.478 1.00 81.25 585 GLU A N 1
ATOM 4464 C CA . GLU A 1 585 ? 19.384 9.905 -30.255 1.00 81.25 585 GLU A CA 1
ATOM 4465 C C . GLU A 1 585 ? 18.351 10.159 -29.163 1.00 81.25 585 GLU A C 1
ATOM 4467 O O . GLU A 1 585 ? 17.320 10.782 -29.423 1.00 81.25 585 GLU A O 1
ATOM 4472 N N . TYR A 1 586 ? 18.660 9.714 -27.952 1.00 72.94 586 TYR A N 1
ATOM 4473 C CA . TYR A 1 586 ? 17.834 9.874 -26.768 1.00 72.94 586 TYR A CA 1
ATOM 4474 C C . TYR A 1 586 ? 18.692 10.486 -25.661 1.00 72.94 586 TYR A C 1
ATOM 4476 O O . TYR A 1 586 ? 19.736 9.947 -25.284 1.00 72.94 586 TYR A O 1
ATOM 4484 N N . SER A 1 587 ? 18.276 11.639 -25.151 1.00 60.22 587 SER A N 1
ATOM 4485 C CA . SER A 1 587 ? 18.855 12.225 -23.944 1.00 60.22 587 SER A CA 1
ATOM 4486 C C . SER A 1 587 ? 18.108 11.700 -22.724 1.00 60.22 587 SER A C 1
ATOM 4488 O O . SER A 1 587 ? 16.877 11.701 -22.725 1.00 60.22 587 SER A O 1
ATOM 4490 N N . PHE A 1 588 ? 18.840 11.302 -21.687 1.00 57.03 588 PHE A N 1
ATOM 4491 C CA . PHE A 1 588 ? 18.265 11.209 -20.349 1.00 57.03 588 PHE A CA 1
ATOM 4492 C C . PHE A 1 588 ? 18.226 12.645 -19.793 1.00 57.03 588 PHE A C 1
ATOM 4494 O O . PHE A 1 588 ? 19.249 13.332 -19.842 1.00 57.03 588 PHE A O 1
ATOM 4501 N N . GLU A 1 589 ? 17.046 13.139 -19.402 1.00 43.50 589 GLU A N 1
ATOM 4502 C CA . GLU A 1 589 ? 16.917 14.425 -18.685 1.00 43.50 589 GLU A CA 1
ATOM 4503 C C . GLU A 1 589 ? 17.261 14.280 -17.203 1.00 43.50 589 GLU A C 1
ATOM 4505 O O . GLU A 1 589 ? 16.872 13.247 -16.607 1.00 43.50 589 GLU A O 1
#